Protein AF-A0A4Y2C696-F1 (afdb_monomer_lite)

Radius of gyration: 30.69 Å; chains: 1; bounding box: 79×63×91 Å

Secondary structure (DSSP, 8-state):
-HHHHHHHHHHHHHHTHHHHTGGG-HHHHHHHHTT--GGG-PPPB---TTSTTSHHHHHHHHHHHHHHHHHH-S-SEEEEEE--TT-HHHHTTPPTT--GGG-HHHHHHHHHHHHHHHHHHHHTS-BTB-EEEEEEEEEE-TT--EEEEEEEEESSPPPGGGHHHH-B-SPPPTTT-HHHHHHIIIIIBPP--BTTBTTSTTEETTEETT-PSPPPBSS-EE-TTSSEE--B--GGGT---EEEEETTEEEEE-GGGBPPB-HHHHHHHTS-EEEEE--STHHHHHHHHHHS-PSPB------------BHHHHHHTTB---HHHHHHHHTT--SEEEESPP----EESSGGGGGTS-HHHHHH---TTS--SS----TT-EEEE-S-SBTTTB-TT-EEEEEEEETTEEEEEE-SSTTTT-EEEEE-EEE--SSSSS-EEEEE-SEEE-S---HHHHTT---SSEEEE-SS---STTHHHHHHTT-S-GGGEEEE-GGG-------GGGS--

Structure (mmCIF, N/CA/C/O backbone):
data_AF-A0A4Y2C696-F1
#
_entry.id   AF-A0A4Y2C696-F1
#
loop_
_atom_site.group_PDB
_atom_site.id
_atom_site.type_symbol
_atom_site.label_atom_id
_atom_site.label_alt_id
_atom_site.label_comp_id
_atom_site.label_asym_id
_atom_site.label_entity_id
_atom_site.label_seq_id
_atom_site.pdbx_PDB_ins_code
_atom_site.Cartn_x
_atom_site.Cartn_y
_atom_site.Cartn_z
_atom_site.occupancy
_atom_site.B_iso_or_equiv
_atom_site.auth_seq_id
_atom_site.auth_comp_id
_atom_site.auth_asym_id
_atom_site.auth_atom_id
_atom_site.pdbx_PDB_model_num
ATOM 1 N N . MET A 1 1 ? -13.874 20.344 -3.754 1.00 79.19 1 MET A N 1
ATOM 2 C CA . MET A 1 1 ? -14.739 19.370 -3.042 1.00 79.19 1 MET A CA 1
ATOM 3 C C . MET A 1 1 ? -14.028 18.731 -1.854 1.00 79.19 1 MET A C 1
ATOM 5 O O . MET A 1 1 ? -14.463 18.977 -0.740 1.00 79.19 1 MET A O 1
ATOM 9 N N . TYR A 1 2 ? -12.939 17.972 -2.052 1.00 85.38 2 TYR A N 1
ATOM 10 C CA . TYR A 1 2 ? -12.244 17.304 -0.939 1.00 85.38 2 TYR A CA 1
ATOM 11 C C . TYR A 1 2 ? -11.783 18.264 0.161 1.00 85.38 2 TYR A C 1
ATOM 13 O O . TYR A 1 2 ? -12.050 17.985 1.318 1.00 85.38 2 TYR A O 1
ATOM 21 N N . ALA A 1 3 ? -11.201 19.417 -0.192 1.00 82.06 3 ALA A N 1
ATOM 22 C CA . ALA A 1 3 ? -10.805 20.426 0.793 1.00 82.06 3 ALA A CA 1
ATOM 23 C C . ALA A 1 3 ? -11.954 20.785 1.753 1.00 82.06 3 ALA A C 1
ATOM 25 O O . ALA A 1 3 ? -11.756 20.807 2.953 1.00 82.06 3 ALA A O 1
ATOM 26 N N . LYS A 1 4 ? -13.190 20.934 1.253 1.00 83.88 4 LYS A N 1
ATOM 27 C CA . LYS A 1 4 ? -14.369 21.177 2.101 1.00 83.88 4 LYS A CA 1
ATOM 28 C C . LYS A 1 4 ? -14.693 19.981 3.005 1.00 83.88 4 LYS A C 1
ATOM 30 O O . LYS A 1 4 ? -14.990 20.174 4.174 1.00 83.88 4 LYS A O 1
ATOM 35 N N . ILE A 1 5 ? -14.621 18.754 2.483 1.00 85.25 5 ILE A N 1
ATOM 36 C CA . ILE A 1 5 ? -14.832 17.528 3.277 1.00 85.25 5 ILE A CA 1
ATOM 37 C C . ILE A 1 5 ? -13.789 17.429 4.394 1.00 85.25 5 ILE A C 1
ATOM 39 O O . ILE A 1 5 ? -14.124 17.102 5.531 1.00 85.25 5 ILE A O 1
ATOM 43 N N . GLU A 1 6 ? -12.526 17.692 4.071 1.00 84.75 6 GLU A N 1
ATOM 44 C CA . GLU A 1 6 ? -11.420 17.630 5.017 1.00 84.75 6 GLU A CA 1
ATOM 45 C C . GLU A 1 6 ? -11.504 18.757 6.048 1.00 84.75 6 GLU A C 1
ATOM 47 O O . GLU A 1 6 ? -11.437 18.462 7.235 1.00 84.75 6 GLU A O 1
ATOM 52 N N . SER A 1 7 ? -11.784 19.998 5.639 1.00 81.81 7 SER A N 1
ATOM 53 C CA . SER A 1 7 ? -12.021 21.123 6.552 1.00 81.81 7 SER A CA 1
ATOM 54 C C . SER A 1 7 ? -13.192 20.868 7.500 1.00 81.81 7 SER A C 1
ATOM 56 O O . SER A 1 7 ? -13.072 21.154 8.683 1.00 81.81 7 SER A O 1
ATOM 58 N N . GLU A 1 8 ? -14.303 20.278 7.046 1.00 83.62 8 GLU A N 1
ATOM 59 C CA . GLU A 1 8 ? -15.410 19.922 7.950 1.00 83.62 8 GLU A CA 1
ATOM 60 C C . GLU A 1 8 ? -15.017 18.808 8.934 1.00 83.62 8 GLU A C 1
ATOM 62 O O . GLU A 1 8 ? -15.368 18.866 10.113 1.00 83.62 8 GLU A O 1
ATOM 67 N N . ARG A 1 9 ? -14.225 17.815 8.501 1.00 83.25 9 ARG A N 1
ATOM 68 C CA . ARG A 1 9 ? -13.674 16.785 9.404 1.00 83.25 9 ARG A CA 1
ATOM 69 C C . ARG A 1 9 ? -12.720 17.389 10.432 1.00 83.25 9 ARG A C 1
ATOM 71 O O . ARG A 1 9 ? -12.814 17.062 11.612 1.00 83.25 9 ARG A O 1
ATOM 78 N N . LEU A 1 10 ? -11.824 18.267 9.997 1.00 83.38 10 LEU A N 1
ATOM 79 C CA . LEU A 1 10 ? -10.871 18.976 10.846 1.00 83.38 10 LEU A CA 1
ATOM 80 C C . LEU A 1 10 ? -11.588 19.902 11.829 1.00 83.38 10 LEU A C 1
ATOM 82 O O . LEU A 1 10 ? -11.289 19.877 13.020 1.00 83.38 10 LEU A O 1
ATOM 86 N N . ARG A 1 11 ? -12.606 20.637 11.372 1.00 81.62 11 ARG A N 1
ATOM 87 C CA . ARG A 1 11 ? -13.482 21.457 12.214 1.00 81.62 11 ARG A CA 1
ATOM 88 C C . ARG A 1 11 ? -14.205 20.606 13.247 1.00 81.62 11 ARG A C 1
ATOM 90 O O . ARG A 1 11 ? -14.230 20.974 14.418 1.00 81.62 11 ARG A O 1
ATOM 97 N N . PHE A 1 12 ? -14.747 19.454 12.852 1.00 81.06 12 PHE A N 1
ATOM 98 C CA . PHE A 1 12 ? -15.341 18.515 13.797 1.00 81.06 12 PHE A CA 1
ATOM 99 C C . PHE A 1 12 ? -14.316 18.068 14.844 1.00 81.06 12 PHE A C 1
ATOM 101 O O . PHE A 1 12 ? -14.613 18.132 16.034 1.00 81.06 12 PHE A O 1
ATOM 108 N N . ILE A 1 13 ? -13.107 17.680 14.430 1.00 77.88 13 ILE A N 1
ATOM 109 C CA . ILE A 1 13 ? -12.033 17.276 15.347 1.00 77.88 13 ILE A CA 1
ATOM 110 C C . ILE A 1 13 ? -11.682 18.417 16.309 1.00 77.88 13 ILE A C 1
ATOM 112 O O . ILE A 1 13 ? -11.651 18.188 17.518 1.00 77.88 13 ILE A O 1
ATOM 116 N N . ARG A 1 14 ? -11.491 19.640 15.803 1.00 76.19 14 ARG A N 1
ATOM 117 C CA . ARG A 1 14 ? -11.180 20.846 16.588 1.00 76.19 14 ARG A CA 1
ATOM 118 C C . ARG A 1 14 ? -12.272 21.150 17.619 1.00 76.19 14 ARG A C 1
ATOM 120 O O . ARG A 1 14 ? -11.973 21.374 18.785 1.00 76.19 14 ARG A O 1
ATOM 127 N N . LEU A 1 15 ? -13.545 21.080 17.227 1.00 77.44 15 LEU A N 1
ATOM 128 C CA . LEU A 1 15 ? -14.684 21.389 18.104 1.00 77.44 15 LEU A CA 1
ATOM 129 C C . LEU A 1 15 ? -15.062 20.253 19.068 1.00 77.44 15 LEU A C 1
ATOM 131 O O . LEU A 1 15 ? -15.785 20.486 20.035 1.00 77.44 15 LEU A O 1
ATOM 135 N N . ASN A 1 16 ? -14.602 19.023 18.823 1.00 72.75 16 ASN A N 1
ATOM 136 C CA . ASN A 1 16 ? -15.002 17.840 19.589 1.00 72.75 16 ASN A CA 1
ATOM 137 C C . ASN A 1 16 ? -13.814 17.125 20.260 1.00 72.75 16 ASN A C 1
ATOM 139 O O . ASN A 1 16 ? -13.936 15.946 20.585 1.00 72.75 16 ASN A O 1
ATOM 143 N N . GLN A 1 17 ? -12.697 17.818 20.525 1.00 66.19 17 GLN A N 1
ATOM 144 C CA . GLN A 1 17 ? -11.502 17.257 21.188 1.00 66.19 17 GLN A CA 1
ATOM 145 C C . GLN A 1 17 ? -11.833 16.468 22.469 1.00 66.19 17 GLN A C 1
ATOM 147 O O . GLN A 1 17 ? -11.405 15.325 22.600 1.00 66.19 17 GLN A O 1
ATOM 152 N N . LYS A 1 18 ? -12.689 17.018 23.345 1.00 62.47 18 LYS A N 1
ATOM 153 C CA . LYS A 1 18 ? -13.155 16.341 24.572 1.00 62.47 18 LYS A CA 1
ATOM 154 C C . LYS A 1 18 ? -13.905 15.034 24.286 1.00 62.47 18 LYS A C 1
ATOM 156 O O . LYS A 1 18 ? -13.666 14.022 24.930 1.00 62.47 18 LYS A O 1
ATOM 161 N N . LYS A 1 19 ? -14.792 15.025 23.281 1.00 62.94 19 LYS A N 1
ATOM 162 C CA . LYS A 1 19 ? -15.534 13.811 22.881 1.00 62.94 19 LYS A CA 1
ATOM 163 C C . LYS A 1 19 ? -14.616 12.767 22.247 1.00 62.94 19 LYS A C 1
ATOM 165 O O . LYS A 1 19 ? -14.839 11.572 22.397 1.00 62.94 19 LYS A O 1
ATOM 170 N N . LEU A 1 20 ? -13.590 13.224 21.534 1.00 58.00 20 LEU A N 1
ATOM 171 C CA . LEU A 1 20 ? -12.562 12.387 20.923 1.00 58.00 20 LEU A CA 1
ATOM 172 C C . LEU A 1 20 ? -11.477 11.954 21.929 1.00 58.00 20 LEU A C 1
ATOM 174 O O . LEU A 1 20 ? -10.632 11.134 21.572 1.00 58.00 20 LEU A O 1
ATOM 178 N N . ARG A 1 21 ? -11.530 12.474 23.167 1.00 54.81 21 ARG A N 1
ATOM 179 C CA . ARG A 1 21 ? -10.654 12.148 24.308 1.00 54.81 21 ARG A CA 1
ATOM 180 C C . ARG A 1 21 ? -9.181 12.262 23.972 1.00 54.81 21 ARG A C 1
ATOM 182 O O . ARG A 1 21 ? -8.355 11.416 24.299 1.00 54.81 21 ARG A O 1
ATOM 189 N N . VAL A 1 22 ? -8.874 13.313 23.235 1.00 54.66 22 VAL A N 1
ATOM 190 C CA . VAL A 1 22 ? -7.554 13.516 22.667 1.00 54.66 22 VAL A CA 1
ATOM 191 C C . VAL A 1 22 ? -6.527 13.860 23.761 1.00 54.66 22 VAL A C 1
ATOM 193 O O . VAL A 1 22 ? -5.339 13.588 23.613 1.00 54.66 22 VAL A O 1
ATOM 196 N N . GLU A 1 23 ? -6.989 14.345 24.914 1.00 48.16 23 GLU A N 1
ATOM 197 C CA . GLU A 1 23 ? -6.187 14.481 26.135 1.00 48.16 23 GLU A CA 1
ATOM 198 C C . GLU A 1 23 ? -5.589 13.164 26.684 1.00 48.16 23 GLU A C 1
ATOM 200 O O . GLU A 1 23 ? -4.572 13.219 27.375 1.00 48.16 23 GLU A O 1
ATOM 205 N N . ASP A 1 24 ? -6.147 11.990 26.351 1.00 51.06 24 ASP A N 1
ATOM 206 C CA . ASP A 1 24 ? -5.650 10.679 26.812 1.00 51.06 24 ASP A CA 1
ATOM 207 C C . ASP A 1 24 ? -4.464 10.152 25.964 1.00 51.06 24 ASP A C 1
ATOM 209 O O . ASP A 1 24 ? -3.936 9.062 26.213 1.00 51.06 24 ASP A O 1
ATOM 213 N N . TYR A 1 25 ? -4.007 10.897 24.946 1.00 54.88 25 TYR A N 1
ATOM 214 C CA . TYR A 1 25 ? -2.813 10.549 24.164 1.00 54.88 25 TYR A CA 1
ATOM 215 C C . TYR A 1 25 ? -1.526 10.852 24.964 1.00 54.88 25 TYR A C 1
ATOM 217 O O . TYR A 1 25 ? -0.814 11.820 24.704 1.00 54.88 25 TYR A O 1
ATOM 225 N N . ILE A 1 26 ? -1.216 9.978 25.931 1.00 45.31 26 ILE A N 1
ATOM 226 C CA . ILE A 1 26 ? -0.113 10.088 26.913 1.00 45.31 26 ILE A CA 1
ATOM 227 C C . ILE A 1 26 ? 1.252 10.428 26.285 1.00 45.31 26 ILE A C 1
ATOM 229 O O . ILE A 1 26 ? 1.982 11.245 26.833 1.00 45.31 26 ILE A O 1
ATOM 233 N N . HIS A 1 27 ? 1.571 9.895 25.099 1.00 47.47 27 HIS A N 1
ATOM 234 C CA . HIS A 1 27 ? 2.874 10.113 24.447 1.00 47.47 27 HIS A CA 1
ATOM 235 C C . HIS A 1 27 ? 3.191 11.586 24.138 1.00 47.47 27 HIS A C 1
ATOM 237 O O . HIS A 1 27 ? 4.355 11.924 23.945 1.00 47.47 27 HIS A O 1
ATOM 243 N N . LEU A 1 28 ? 2.180 12.463 24.094 1.00 44.19 28 LEU A N 1
ATOM 244 C CA . LEU A 1 28 ? 2.386 13.897 23.915 1.00 44.19 28 LEU A CA 1
ATOM 245 C C . LEU A 1 28 ? 2.661 14.616 25.244 1.00 44.19 28 LEU A C 1
ATOM 247 O O . LEU A 1 28 ? 3.427 15.569 25.249 1.00 44.19 28 LEU A O 1
ATOM 251 N N . ARG A 1 29 ? 2.091 14.161 26.371 1.00 44.03 29 ARG A N 1
ATOM 252 C CA . ARG A 1 29 ? 2.409 14.734 27.692 1.00 44.03 29 ARG A CA 1
ATOM 253 C C . ARG A 1 29 ? 3.884 14.539 28.007 1.00 44.03 29 ARG A C 1
ATOM 255 O O . ARG A 1 29 ? 4.543 15.503 28.364 1.00 44.03 29 ARG A O 1
ATOM 262 N N . ASP A 1 30 ? 4.408 13.342 27.771 1.00 40.66 30 ASP A N 1
ATOM 263 C CA . ASP A 1 30 ? 5.808 13.035 28.070 1.00 40.66 30 ASP A CA 1
ATOM 264 C C . ASP A 1 30 ? 6.777 13.758 27.121 1.00 40.66 30 ASP A C 1
ATOM 266 O O . ASP A 1 30 ? 7.793 14.271 27.576 1.00 40.66 30 ASP A O 1
ATOM 270 N N . ALA A 1 31 ? 6.435 13.892 25.830 1.00 39.31 31 ALA A N 1
ATOM 271 C CA . ALA A 1 31 ? 7.253 14.621 24.854 1.00 39.31 31 ALA A CA 1
ATOM 272 C C . ALA A 1 31 ? 7.202 16.155 25.026 1.00 39.31 31 ALA A C 1
ATOM 274 O O . ALA A 1 31 ? 8.214 16.826 24.841 1.00 39.31 31 ALA A O 1
ATOM 275 N N . ILE A 1 32 ? 6.048 16.720 25.408 1.00 43.69 32 ILE A N 1
ATOM 276 C CA . ILE A 1 32 ? 5.899 18.155 25.716 1.00 43.69 32 ILE A CA 1
ATOM 277 C C . ILE A 1 32 ? 6.555 18.496 27.062 1.00 43.69 32 ILE A C 1
ATOM 279 O O . ILE A 1 32 ? 7.123 19.577 27.204 1.00 43.69 32 ILE A O 1
ATOM 283 N N . ASN A 1 33 ? 6.534 17.579 28.036 1.00 46.84 33 ASN A N 1
ATOM 284 C CA . ASN A 1 33 ? 7.191 17.768 29.333 1.00 46.84 33 ASN A CA 1
ATOM 285 C C . ASN A 1 33 ? 8.723 17.871 29.214 1.00 46.84 33 ASN A C 1
ATOM 287 O O . ASN A 1 33 ? 9.345 18.529 30.045 1.00 46.84 33 ASN A O 1
ATOM 291 N N . SER A 1 34 ? 9.329 17.274 28.181 1.00 45.12 34 SER A N 1
ATOM 292 C CA . SER A 1 34 ? 10.769 17.387 27.902 1.00 45.12 34 SER A CA 1
ATOM 293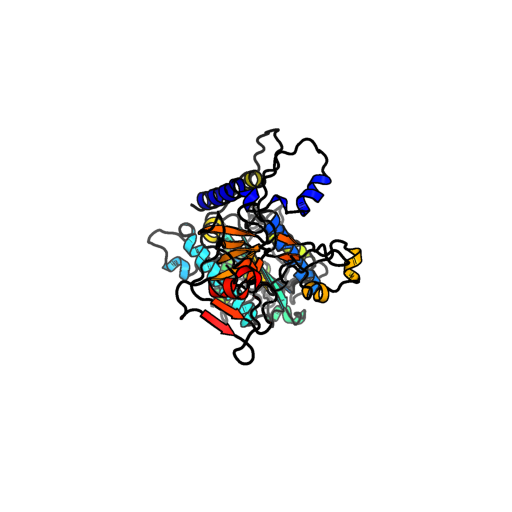 C C . SER A 1 34 ? 11.205 18.710 27.250 1.00 45.12 34 SER A C 1
ATOM 295 O O . SER A 1 34 ? 12.388 19.029 27.324 1.00 45.12 34 SER A O 1
ATOM 297 N N . ASP A 1 35 ? 10.287 19.500 26.677 1.00 43.38 35 ASP A N 1
ATOM 298 C CA . ASP A 1 35 ? 10.603 20.708 25.880 1.00 43.38 35 ASP A CA 1
ATOM 299 C C . ASP A 1 35 ? 10.262 22.048 26.576 1.00 43.38 35 ASP A C 1
ATOM 301 O O . ASP A 1 35 ? 10.097 23.083 25.935 1.00 43.38 35 ASP A O 1
ATOM 305 N N . GLY A 1 36 ? 10.202 22.056 27.912 1.00 46.75 36 GLY A N 1
ATOM 306 C CA . GLY A 1 36 ? 10.415 23.255 28.733 1.00 46.75 36 GLY A CA 1
ATOM 307 C C . GLY A 1 36 ? 9.574 24.502 28.407 1.00 46.75 36 GLY A C 1
ATOM 308 O O . GLY A 1 36 ? 10.070 25.454 27.813 1.00 46.75 36 GLY A O 1
ATOM 309 N N . ASN A 1 37 ? 8.339 24.569 28.915 1.00 40.16 37 ASN A N 1
ATOM 310 C CA . ASN A 1 37 ? 7.788 25.769 29.574 1.00 40.16 37 ASN A CA 1
ATOM 311 C C . ASN A 1 37 ? 6.369 25.503 30.095 1.00 40.16 37 ASN A C 1
ATOM 313 O O . ASN A 1 37 ? 5.418 25.363 29.329 1.00 40.16 37 ASN A O 1
ATOM 317 N N . ILE A 1 38 ? 6.216 25.508 31.419 1.00 44.22 38 ILE A N 1
ATOM 318 C CA . ILE A 1 38 ? 4.967 25.192 32.136 1.00 44.22 38 ILE A CA 1
ATOM 319 C C . ILE A 1 38 ? 3.904 26.305 31.959 1.00 44.22 38 ILE A C 1
ATOM 321 O O . ILE A 1 38 ? 2.712 26.071 32.141 1.00 44.22 38 ILE A O 1
ATOM 325 N N . ASN A 1 39 ? 4.304 27.500 31.504 1.00 40.28 39 ASN A N 1
ATOM 326 C CA . ASN A 1 39 ? 3.454 28.698 31.468 1.00 40.28 39 ASN A CA 1
ATOM 327 C C . ASN A 1 39 ? 2.753 28.987 30.119 1.00 40.28 39 ASN A C 1
ATOM 329 O O . ASN A 1 39 ? 2.155 30.049 29.973 1.00 40.28 39 ASN A O 1
ATOM 333 N N . LYS A 1 40 ? 2.794 28.079 29.128 1.00 44.06 40 LYS A N 1
ATOM 334 C CA . LYS A 1 40 ? 2.176 28.277 27.789 1.00 44.06 40 LYS A CA 1
ATOM 335 C C . LYS A 1 40 ? 0.988 27.352 27.466 1.00 44.06 40 LYS A C 1
ATOM 337 O O . LYS A 1 40 ? 0.645 27.153 26.303 1.00 44.06 40 LYS A O 1
ATOM 342 N N . LEU A 1 41 ? 0.333 26.764 28.466 1.00 42.91 41 LEU A N 1
ATOM 343 C CA . LEU A 1 41 ? -0.728 25.770 28.242 1.00 42.91 41 LEU A CA 1
ATOM 344 C C . LEU A 1 41 ? -2.094 26.400 27.900 1.00 42.91 41 LEU A C 1
ATOM 346 O O . LEU A 1 41 ? -3.027 26.396 28.701 1.00 42.91 41 LEU A O 1
ATOM 350 N N . GLY A 1 42 ? -2.247 26.869 26.659 1.00 47.50 42 GLY A N 1
ATOM 351 C CA . GLY A 1 42 ? -3.542 26.777 25.974 1.00 47.50 42 GLY A CA 1
ATOM 352 C C . GLY A 1 42 ? -3.857 25.305 25.669 1.00 47.50 42 GLY A C 1
ATOM 353 O O . GLY A 1 42 ? -2.939 24.508 25.482 1.00 47.50 42 GLY A O 1
ATOM 354 N N . LYS A 1 43 ? -5.136 24.898 25.649 1.00 52.75 43 LYS A N 1
ATOM 355 C CA . LYS A 1 43 ? -5.502 23.497 25.350 1.00 52.75 43 LYS A CA 1
ATOM 356 C C . LYS A 1 43 ? -5.032 23.122 23.933 1.00 52.75 43 LYS A C 1
ATOM 358 O O . LYS A 1 43 ? -5.534 23.726 22.986 1.00 52.75 43 LYS A O 1
ATOM 363 N N . PRO A 1 44 ? -4.125 22.143 23.762 1.00 61.62 44 PRO A N 1
ATOM 364 C CA . PRO A 1 44 ? -3.646 21.759 22.439 1.00 61.62 44 PRO A CA 1
ATOM 365 C C . PRO A 1 44 ? -4.770 21.093 21.630 1.00 61.62 44 PRO A C 1
ATOM 367 O O . PRO A 1 44 ? -5.547 20.304 22.171 1.00 61.62 44 PRO A O 1
ATOM 370 N N . THR A 1 45 ? -4.855 21.403 20.333 1.00 66.00 45 THR A N 1
ATOM 371 C CA . THR A 1 45 ? -5.751 20.705 19.393 1.00 66.00 45 THR A CA 1
ATOM 372 C C . THR A 1 45 ? -4.940 19.650 18.658 1.00 66.00 45 THR A C 1
ATOM 374 O O . THR A 1 45 ? -3.940 19.962 18.024 1.00 66.00 45 THR A O 1
ATOM 377 N N . ILE A 1 46 ? -5.357 18.393 18.750 1.00 68.56 46 ILE A N 1
ATOM 378 C CA . ILE A 1 46 ? -4.523 17.235 18.425 1.00 68.56 46 ILE A CA 1
ATOM 379 C C . ILE A 1 46 ? -5.320 16.301 17.468 1.00 68.56 46 ILE A C 1
ATOM 381 O O . ILE A 1 46 ? -6.498 15.995 17.681 1.00 68.56 46 ILE A O 1
ATOM 385 N N . LEU A 1 47 ? -4.705 15.843 16.366 1.00 68.25 47 LEU A N 1
ATOM 386 C CA . LEU A 1 47 ? -5.340 15.028 15.305 1.00 68.25 47 LEU A CA 1
ATOM 387 C C . LEU A 1 47 ? -5.289 13.514 15.570 1.00 68.25 47 LEU A C 1
ATOM 389 O O . LEU A 1 47 ? -4.209 12.948 15.456 1.00 68.25 47 LEU A O 1
ATOM 393 N N . PRO A 1 48 ? -6.391 12.807 15.881 1.00 68.12 48 PRO A N 1
ATOM 394 C CA . PRO A 1 48 ? -6.365 11.392 16.294 1.00 68.12 48 PRO A CA 1
ATOM 395 C C . PRO A 1 48 ? -5.660 10.467 15.284 1.00 68.12 48 PRO A C 1
ATOM 397 O O . PRO A 1 48 ? -5.617 10.764 14.093 1.00 68.12 48 PRO A O 1
ATOM 400 N N . SER A 1 49 ? -5.174 9.293 15.713 1.00 68.25 49 SER A N 1
ATOM 401 C CA . SER A 1 49 ? -4.529 8.330 14.794 1.00 68.25 49 SER A CA 1
ATOM 402 C C . SER A 1 49 ? -5.471 7.766 13.722 1.00 68.25 49 SER A C 1
ATOM 404 O O . SER A 1 49 ? -5.032 7.269 12.686 1.00 68.25 49 SER A O 1
ATOM 406 N N . SER A 1 50 ? -6.785 7.908 13.921 1.00 69.31 50 SER A N 1
ATOM 407 C CA . SER A 1 50 ? -7.813 7.637 12.915 1.00 69.31 50 SER A CA 1
ATOM 408 C C . SER A 1 50 ? -7.821 8.634 11.755 1.00 69.31 50 SER A C 1
ATOM 410 O O . SER A 1 50 ? -8.364 8.326 10.692 1.00 69.31 50 SER A O 1
ATOM 412 N N . PHE A 1 51 ? -7.220 9.811 11.929 1.00 77.44 51 PHE A N 1
ATOM 413 C CA . PHE A 1 51 ? -7.133 10.822 10.893 1.00 77.44 51 PHE A CA 1
ATOM 414 C C . PHE A 1 51 ? -5.965 10.522 9.955 1.00 77.44 51 PHE A C 1
ATOM 416 O O . PHE A 1 51 ? -4.793 10.737 10.267 1.00 77.44 51 PHE A O 1
ATOM 423 N N . THR A 1 52 ? -6.291 9.996 8.777 1.00 79.38 52 THR A N 1
ATOM 424 C CA . THR A 1 52 ? -5.293 9.619 7.779 1.00 79.38 52 THR A CA 1
ATOM 425 C C . THR A 1 52 ? -4.405 10.798 7.386 1.00 79.38 52 THR A C 1
ATOM 427 O O . THR A 1 52 ? -4.900 11.864 7.022 1.00 79.38 52 THR A O 1
ATOM 430 N N . GLY A 1 53 ? -3.094 10.573 7.383 1.00 75.19 53 GLY A N 1
ATOM 431 C CA . GLY A 1 53 ? -2.089 11.589 7.072 1.00 75.19 53 GLY A CA 1
ATOM 432 C C . GLY A 1 53 ? -1.764 12.529 8.235 1.00 75.19 53 GLY A C 1
ATOM 433 O O . GLY A 1 53 ? -0.923 13.407 8.055 1.00 75.19 53 GLY A O 1
ATOM 434 N N . GLY A 1 54 ? -2.419 12.378 9.394 1.00 75.69 54 GLY A N 1
ATOM 435 C CA . GLY A 1 54 ? -2.044 13.060 10.633 1.00 75.69 54 GLY A CA 1
ATOM 436 C C . GLY A 1 54 ? -0.790 12.445 11.277 1.00 75.69 54 GLY A C 1
ATOM 437 O O . GLY A 1 54 ? -0.448 11.299 10.969 1.00 75.69 54 GLY A O 1
ATOM 438 N N . PRO A 1 55 ? -0.115 13.154 12.201 1.00 68.62 55 PRO A N 1
ATOM 439 C CA . PRO A 1 55 ? 1.163 12.714 12.772 1.00 68.62 55 PRO A CA 1
ATOM 440 C C . PRO A 1 55 ? 1.102 11.310 13.383 1.00 68.62 55 PRO A C 1
ATOM 442 O O . PRO A 1 55 ? 1.923 10.445 13.081 1.00 68.62 55 PRO A O 1
ATOM 445 N N . ARG A 1 56 ? 0.066 11.046 14.186 1.00 72.56 56 ARG A N 1
ATOM 446 C CA . ARG A 1 56 ? -0.126 9.754 14.855 1.00 72.56 56 ARG A CA 1
ATOM 447 C C . ARG A 1 56 ? -0.493 8.626 13.899 1.00 72.56 56 ARG A C 1
ATOM 449 O O . ARG A 1 56 ? -0.019 7.511 14.084 1.00 72.56 56 ARG A O 1
ATOM 456 N N . TYR A 1 57 ? -1.258 8.913 12.848 1.00 75.25 57 TYR A N 1
ATOM 457 C CA . TYR A 1 57 ? -1.504 7.940 11.785 1.00 75.25 57 TYR A CA 1
ATOM 458 C C . TYR A 1 57 ? -0.184 7.503 11.134 1.00 75.25 57 TYR A C 1
ATOM 460 O O . TYR A 1 57 ? 0.089 6.308 11.044 1.00 75.25 57 TYR A O 1
ATOM 468 N N . MET A 1 58 ? 0.665 8.457 10.738 1.00 73.25 58 MET A N 1
ATOM 469 C CA . MET A 1 58 ? 1.954 8.163 10.093 1.00 73.25 58 MET A CA 1
ATOM 470 C C . MET A 1 58 ? 2.905 7.420 11.039 1.00 73.25 58 MET A C 1
ATOM 472 O O . MET A 1 58 ? 3.570 6.462 10.633 1.00 73.25 58 MET A O 1
ATOM 476 N N . HIS A 1 59 ? 2.905 7.802 12.321 1.00 71.31 59 HIS A N 1
ATOM 477 C CA . HIS A 1 59 ? 3.668 7.114 13.355 1.00 71.31 59 HIS A CA 1
ATOM 478 C C . HIS A 1 59 ? 3.239 5.648 13.496 1.00 71.31 59 HIS A C 1
ATOM 480 O O . HIS A 1 59 ? 4.085 4.763 13.396 1.00 71.31 59 HIS A O 1
ATOM 486 N N . GLU A 1 60 ? 1.938 5.366 13.638 1.00 74.19 60 GLU A N 1
ATOM 487 C CA . GLU A 1 60 ? 1.430 3.989 13.720 1.00 74.19 60 GLU A CA 1
ATOM 488 C C . GLU A 1 60 ? 1.809 3.162 12.486 1.00 74.19 60 GLU A C 1
ATOM 490 O O . GLU A 1 60 ? 2.275 2.034 12.623 1.00 74.19 60 GLU A O 1
ATOM 495 N N . ARG A 1 61 ? 1.656 3.716 11.273 1.00 78.62 61 ARG A N 1
ATOM 496 C CA . ARG A 1 61 ? 2.026 3.005 10.035 1.00 78.62 61 ARG A CA 1
ATOM 497 C C . ARG A 1 61 ? 3.525 2.717 9.959 1.00 78.62 61 ARG A C 1
ATOM 499 O O . ARG A 1 61 ? 3.925 1.678 9.437 1.00 78.62 61 ARG A O 1
ATOM 506 N N . THR A 1 62 ? 4.350 3.619 10.486 1.00 76.38 62 THR A N 1
ATOM 507 C CA . THR A 1 62 ? 5.800 3.422 10.567 1.00 76.38 62 THR A CA 1
ATOM 508 C C . THR A 1 62 ? 6.145 2.316 11.554 1.00 76.38 62 THR A C 1
ATOM 510 O O . THR A 1 62 ? 6.933 1.438 11.212 1.00 76.38 62 THR A O 1
ATOM 513 N N . GLN A 1 63 ? 5.520 2.306 12.734 1.00 74.12 63 GLN A N 1
ATOM 514 C CA . GLN A 1 63 ? 5.694 1.229 13.711 1.00 74.12 63 GLN A CA 1
ATOM 515 C C . GLN A 1 63 ? 5.273 -0.121 13.120 1.00 74.12 63 GLN A C 1
ATOM 517 O O . GLN A 1 63 ? 6.047 -1.071 13.182 1.00 74.12 63 GLN A O 1
ATOM 522 N N . ASP A 1 64 ? 4.123 -0.183 12.439 1.00 80.44 64 ASP A N 1
ATOM 523 C CA . ASP A 1 64 ? 3.648 -1.396 11.763 1.00 80.44 64 ASP A CA 1
ATOM 524 C C . ASP A 1 64 ? 4.684 -1.941 10.763 1.00 80.44 64 ASP A C 1
ATOM 526 O O . ASP A 1 64 ? 4.940 -3.146 10.689 1.00 80.44 64 ASP A O 1
ATOM 530 N N . ALA A 1 65 ? 5.305 -1.054 9.983 1.00 78.75 65 ALA A N 1
ATOM 531 C CA . ALA A 1 65 ? 6.348 -1.443 9.046 1.00 78.75 65 ALA A CA 1
ATOM 532 C C . ALA A 1 65 ? 7.618 -1.935 9.749 1.00 78.75 65 ALA A C 1
ATOM 534 O O . ALA A 1 65 ? 8.186 -2.951 9.345 1.00 78.75 65 ALA A O 1
ATOM 535 N N . MET A 1 66 ? 8.033 -1.262 10.823 1.00 78.38 66 MET A N 1
ATOM 536 C CA . MET A 1 66 ? 9.186 -1.667 11.626 1.00 78.38 66 MET A CA 1
ATOM 537 C C . MET A 1 66 ? 8.959 -3.015 12.316 1.00 78.38 66 MET A C 1
ATOM 539 O O . MET A 1 66 ? 9.891 -3.811 12.396 1.00 78.38 66 MET A O 1
ATOM 543 N N . THR A 1 67 ? 7.732 -3.330 12.738 1.00 80.38 67 THR A N 1
ATOM 544 C CA . THR A 1 67 ? 7.374 -4.653 13.270 1.00 80.38 67 THR A CA 1
ATOM 545 C C . THR A 1 67 ? 7.598 -5.752 12.233 1.00 80.38 67 THR A C 1
ATOM 547 O O . THR A 1 67 ? 8.231 -6.762 12.536 1.00 80.38 67 THR A O 1
ATOM 550 N N . ASN A 1 68 ? 7.144 -5.553 10.993 1.00 82.00 68 ASN A N 1
ATOM 551 C CA . ASN A 1 68 ? 7.369 -6.524 9.919 1.00 82.00 68 ASN A CA 1
ATOM 552 C C . ASN A 1 68 ? 8.861 -6.695 9.609 1.00 82.00 68 ASN A C 1
ATOM 554 O O . ASN A 1 68 ? 9.333 -7.819 9.456 1.00 82.00 68 ASN A O 1
ATOM 558 N N . VAL A 1 69 ? 9.622 -5.598 9.584 1.00 82.00 69 VAL A N 1
ATOM 559 C CA . VAL A 1 69 ? 11.081 -5.642 9.406 1.00 82.00 69 VAL A CA 1
ATOM 560 C C . VAL A 1 69 ? 11.767 -6.385 10.554 1.00 82.00 69 VAL A C 1
ATOM 562 O O . VAL A 1 69 ? 12.667 -7.184 10.313 1.00 82.00 69 VAL A O 1
ATOM 565 N N . ARG A 1 70 ? 11.342 -6.163 11.801 1.00 79.25 70 ARG A N 1
ATOM 566 C CA . ARG A 1 70 ? 11.885 -6.856 12.976 1.00 79.25 70 ARG A CA 1
ATOM 567 C C . ARG A 1 70 ? 11.619 -8.362 12.918 1.00 79.25 70 ARG A C 1
ATOM 569 O O . ARG A 1 70 ? 12.512 -9.139 13.230 1.00 79.25 70 ARG A O 1
ATOM 576 N N . ASN A 1 71 ? 10.423 -8.766 12.493 1.00 83.44 71 ASN A N 1
ATOM 577 C CA . ASN A 1 71 ? 10.002 -10.170 12.487 1.00 83.44 71 ASN A CA 1
ATOM 578 C C . ASN A 1 71 ? 10.494 -10.955 11.263 1.00 83.44 71 ASN A C 1
ATOM 580 O O . ASN A 1 71 ? 10.732 -12.159 11.351 1.00 83.44 71 ASN A O 1
ATOM 584 N N . PHE A 1 72 ? 10.614 -10.299 10.108 1.00 84.81 72 PHE A N 1
ATOM 585 C CA . PHE A 1 72 ? 10.912 -10.953 8.829 1.00 84.81 72 PHE A CA 1
ATOM 586 C C . PHE A 1 72 ? 12.255 -10.528 8.224 1.00 84.81 72 PHE A C 1
ATOM 588 O O . PHE A 1 72 ? 12.648 -11.028 7.167 1.00 84.81 72 PHE A O 1
ATOM 595 N N . GLY A 1 73 ? 12.974 -9.627 8.892 1.00 83.75 73 GLY A N 1
ATOM 596 C CA . GLY A 1 73 ? 14.228 -9.065 8.417 1.00 83.75 73 GLY A CA 1
ATOM 597 C C . GLY A 1 73 ? 14.024 -8.117 7.235 1.00 83.75 73 GLY A C 1
ATOM 598 O O . GLY A 1 73 ? 13.003 -7.440 7.097 1.00 83.75 73 GLY A O 1
ATOM 599 N N . ARG A 1 74 ? 15.021 -8.063 6.349 1.00 83.06 74 ARG A N 1
ATOM 600 C CA . ARG A 1 74 ? 14.965 -7.227 5.142 1.00 83.06 74 ARG A CA 1
ATOM 601 C C . ARG A 1 74 ? 13.982 -7.789 4.096 1.00 83.06 74 ARG A C 1
ATOM 603 O O . ARG A 1 74 ? 13.881 -9.016 3.975 1.00 83.06 74 ARG A O 1
ATOM 610 N N . PRO A 1 75 ? 13.308 -6.913 3.329 1.00 88.50 75 PRO A N 1
ATOM 611 C CA . PRO A 1 75 ? 12.489 -7.327 2.193 1.00 88.50 75 PRO A CA 1
ATOM 612 C C . PRO A 1 75 ? 13.346 -7.965 1.096 1.00 88.50 75 PRO A C 1
ATOM 614 O O . PRO A 1 75 ? 14.548 -7.712 1.010 1.00 88.50 75 PRO A O 1
ATOM 617 N N . ASP A 1 76 ? 12.704 -8.772 0.256 1.00 89.88 76 ASP A N 1
ATOM 618 C CA . ASP A 1 76 ? 13.305 -9.474 -0.881 1.00 89.88 76 ASP A CA 1
ATOM 619 C C . ASP A 1 76 ? 13.171 -8.692 -2.180 1.00 89.88 76 ASP A C 1
ATOM 621 O O . ASP A 1 76 ? 14.115 -8.632 -2.965 1.00 89.88 76 ASP A O 1
ATOM 625 N N . LEU A 1 77 ? 12.014 -8.064 -2.395 1.00 91.75 77 LEU A N 1
ATOM 626 C CA . LEU A 1 77 ? 11.739 -7.264 -3.583 1.00 91.75 77 LEU A CA 1
ATOM 627 C C . LEU A 1 77 ? 11.205 -5.886 -3.196 1.00 91.75 77 LEU A C 1
ATOM 629 O O . LEU A 1 77 ? 10.412 -5.747 -2.260 1.00 91.75 77 LEU A O 1
ATOM 633 N N . PHE A 1 78 ? 11.605 -4.883 -3.970 1.00 91.44 78 PHE A N 1
ATOM 634 C CA . PHE A 1 78 ? 11.011 -3.555 -3.995 1.00 91.44 78 PHE A CA 1
ATOM 635 C C . PHE A 1 78 ? 10.407 -3.324 -5.368 1.00 91.44 78 PHE A C 1
ATOM 637 O O . PHE A 1 78 ? 11.099 -3.344 -6.382 1.00 91.44 78 PHE A O 1
ATOM 644 N N . ILE A 1 79 ? 9.099 -3.123 -5.391 1.00 93.62 79 ILE A N 1
ATOM 645 C CA . ILE A 1 79 ? 8.328 -2.959 -6.611 1.00 93.62 79 ILE A CA 1
ATOM 646 C C . ILE A 1 79 ? 7.750 -1.556 -6.600 1.00 93.62 79 ILE A C 1
ATOM 648 O O . ILE A 1 79 ? 7.188 -1.112 -5.598 1.00 93.62 79 ILE A O 1
ATOM 652 N N . THR A 1 80 ? 7.869 -0.849 -7.716 1.00 93.00 80 THR A N 1
ATOM 653 C CA . THR A 1 80 ? 7.117 0.384 -7.918 1.00 93.00 80 THR A CA 1
ATOM 654 C C . THR A 1 80 ? 6.161 0.233 -9.079 1.00 93.00 80 THR A C 1
ATOM 656 O O . THR A 1 80 ? 6.504 -0.381 -10.084 1.00 93.00 80 THR A O 1
ATOM 659 N N . PHE A 1 81 ? 4.956 0.778 -8.944 1.00 95.69 81 PHE A N 1
ATOM 660 C CA . PHE A 1 81 ? 3.914 0.676 -9.959 1.00 95.69 81 PHE A CA 1
ATOM 661 C C . PHE A 1 81 ? 3.307 2.049 -10.220 1.00 95.69 81 PHE A C 1
ATOM 663 O O . PHE A 1 81 ? 2.671 2.630 -9.345 1.00 95.69 81 PHE A O 1
ATOM 670 N N . THR A 1 82 ? 3.511 2.574 -11.425 1.00 93.44 82 THR A N 1
ATOM 671 C CA . THR A 1 82 ? 2.963 3.868 -11.849 1.00 93.44 82 THR A CA 1
ATOM 672 C C . THR A 1 82 ? 1.721 3.665 -12.705 1.00 93.44 82 THR A C 1
ATOM 674 O O . THR A 1 82 ? 1.726 2.835 -13.613 1.00 93.44 82 THR A O 1
ATOM 677 N N . CYS A 1 83 ? 0.674 4.453 -12.456 1.00 94.31 83 CYS A N 1
ATOM 678 C CA . CYS A 1 83 ? -0.515 4.472 -13.304 1.00 94.31 83 CYS A CA 1
ATOM 679 C C . CYS A 1 83 ? -0.164 4.786 -14.768 1.00 94.31 83 CYS A C 1
ATOM 681 O O . CYS A 1 83 ? 0.551 5.754 -15.041 1.00 94.31 83 CYS A O 1
ATOM 683 N N . ASN A 1 84 ? -0.707 3.999 -15.704 1.00 94.69 84 ASN A N 1
ATOM 684 C CA . ASN A 1 84 ? -0.673 4.326 -17.124 1.00 94.69 84 ASN A CA 1
ATOM 685 C C . ASN A 1 84 ? -2.000 5.004 -17.530 1.00 94.69 84 ASN A C 1
ATOM 687 O O . ASN A 1 84 ? -3.038 4.344 -17.553 1.00 94.69 84 ASN A O 1
ATOM 691 N N . PRO A 1 85 ? -1.993 6.298 -17.897 1.00 92.25 85 PRO A N 1
ATOM 692 C CA . PRO A 1 85 ? -3.204 7.006 -18.311 1.00 92.25 85 PRO A CA 1
ATOM 693 C C . PRO A 1 85 ? -3.763 6.552 -19.672 1.00 92.25 85 PRO A C 1
ATOM 695 O O . PRO A 1 85 ? -4.826 7.020 -20.061 1.00 92.25 85 PRO A O 1
ATOM 698 N N . GLN A 1 86 ? -3.043 5.699 -20.409 1.00 94.00 86 GLN A N 1
ATOM 699 C CA . GLN A 1 86 ? -3.440 5.150 -21.713 1.00 94.00 86 GLN A CA 1
ATOM 700 C C . GLN A 1 86 ? -4.085 3.759 -21.607 1.00 94.00 86 GLN A C 1
ATOM 702 O O . GLN A 1 86 ? -4.223 3.062 -22.610 1.00 94.00 86 GLN A O 1
ATOM 707 N N . TRP A 1 87 ? -4.430 3.307 -20.400 1.00 96.38 87 TRP A N 1
ATOM 708 C CA . TRP A 1 87 ? -5.236 2.100 -20.242 1.00 96.38 87 TRP A CA 1
ATOM 709 C C . TRP A 1 87 ? -6.600 2.268 -20.909 1.00 96.38 87 TRP A C 1
ATOM 711 O O . TRP A 1 87 ? -7.224 3.319 -20.763 1.00 96.38 87 TRP A O 1
ATOM 721 N N . LYS A 1 88 ? -7.067 1.219 -21.595 1.00 95.81 88 LYS A N 1
ATOM 722 C CA . LYS A 1 88 ? -8.358 1.217 -22.299 1.00 95.81 88 LYS A CA 1
ATOM 723 C C . LYS A 1 88 ? -9.516 1.516 -21.354 1.00 95.81 88 LYS A C 1
ATOM 725 O O . LYS A 1 88 ? -10.363 2.339 -21.657 1.00 95.81 88 LYS A O 1
ATOM 730 N N . GLU A 1 89 ? -9.449 0.982 -20.135 1.00 96.62 89 GLU A N 1
ATOM 731 C CA . GLU A 1 89 ? -10.418 1.244 -19.065 1.00 96.62 89 GLU A CA 1
ATOM 732 C C . GLU A 1 89 ? -10.502 2.726 -18.654 1.00 96.62 89 GLU A C 1
ATOM 734 O O . GLU A 1 89 ? -11.441 3.120 -17.970 1.00 96.62 89 GLU A O 1
ATOM 739 N N . ILE A 1 90 ? -9.506 3.543 -19.019 1.00 96.19 90 ILE A N 1
ATOM 740 C CA . ILE A 1 90 ? -9.548 4.999 -18.869 1.00 96.19 90 ILE A CA 1
ATOM 741 C C . ILE A 1 90 ? -9.981 5.638 -20.186 1.00 96.19 90 ILE A C 1
ATOM 743 O O . ILE A 1 90 ? -10.899 6.448 -20.173 1.00 96.19 90 ILE A O 1
ATOM 747 N N . THR A 1 91 ? -9.312 5.319 -21.300 1.00 96.31 91 THR A N 1
ATOM 748 C CA . THR A 1 91 ? -9.505 6.021 -22.578 1.00 96.31 91 THR A CA 1
ATOM 749 C C . THR A 1 91 ? -10.881 5.804 -23.188 1.00 96.31 91 THR A C 1
ATOM 751 O O . THR A 1 91 ? -11.413 6.738 -23.779 1.00 96.31 91 THR A O 1
ATOM 754 N N . ASP A 1 92 ? -11.460 4.618 -23.016 1.00 96.50 92 ASP A N 1
ATOM 755 C CA . ASP A 1 92 ? -12.765 4.258 -23.579 1.00 96.50 92 ASP A CA 1
ATOM 756 C C . ASP A 1 92 ? -13.911 4.999 -22.857 1.00 96.50 92 ASP A C 1
ATOM 758 O O . ASP A 1 92 ? -14.983 5.196 -23.419 1.00 96.50 92 ASP A O 1
ATOM 762 N N . GLU A 1 93 ? -13.653 5.486 -21.638 1.00 96.25 93 GLU A N 1
ATOM 763 C CA . GLU A 1 93 ? -14.595 6.222 -20.780 1.00 96.25 93 GLU A CA 1
ATOM 764 C C . GLU A 1 93 ? -14.412 7.756 -20.851 1.00 96.25 93 GLU A C 1
ATOM 766 O O . GLU A 1 93 ? -15.029 8.515 -20.088 1.00 96.25 93 GLU A O 1
ATOM 771 N N . LEU A 1 94 ? -13.536 8.241 -21.741 1.00 95.56 94 LEU A N 1
ATOM 772 C CA . LEU A 1 94 ? -13.345 9.671 -21.991 1.00 95.56 94 LEU A CA 1
ATOM 773 C C . LEU A 1 94 ? -14.358 10.172 -23.022 1.00 95.56 94 LEU A C 1
ATOM 775 O O . LEU A 1 94 ? -14.501 9.617 -24.108 1.00 95.56 94 LEU A O 1
ATOM 779 N N . MET A 1 95 ? -15.024 11.286 -22.714 1.00 94.75 95 MET A N 1
ATOM 780 C CA . MET A 1 95 ? -15.882 11.956 -23.694 1.00 94.75 95 MET A CA 1
ATOM 781 C C . MET A 1 95 ? -15.046 12.611 -24.801 1.00 94.75 95 MET A C 1
ATOM 783 O O . MET A 1 95 ? -13.846 12.857 -24.645 1.00 94.75 95 MET A O 1
ATOM 787 N N . ALA A 1 96 ? -15.698 12.988 -25.903 1.00 92.44 96 ALA A N 1
ATOM 788 C CA . ALA A 1 96 ? -15.055 13.746 -26.971 1.00 92.44 96 ALA A CA 1
ATOM 789 C C . ALA A 1 96 ? -14.310 14.975 -26.409 1.00 92.44 96 ALA A C 1
ATOM 791 O O . ALA A 1 96 ? -14.881 15.782 -25.677 1.00 92.44 96 ALA A O 1
ATOM 792 N N . ARG A 1 97 ? -13.029 15.115 -26.783 1.00 91.75 97 ARG A N 1
ATOM 793 C CA . ARG A 1 97 ? -12.079 16.158 -26.334 1.00 91.75 97 ARG A CA 1
ATOM 794 C C . ARG A 1 97 ? -11.586 16.057 -24.882 1.00 91.75 97 ARG A C 1
ATOM 796 O O . ARG A 1 97 ? -10.689 16.825 -24.538 1.00 91.75 97 ARG A O 1
ATOM 803 N N . GLN A 1 98 ? -12.089 15.135 -24.058 1.00 93.19 98 GLN A N 1
ATOM 804 C CA . GLN A 1 98 ? -11.517 14.896 -22.729 1.00 93.19 98 GLN A CA 1
ATOM 805 C C . GLN A 1 98 ? -10.167 14.189 -22.835 1.00 93.19 98 GLN A C 1
ATOM 807 O O . GLN A 1 98 ? -9.952 13.314 -23.675 1.00 93.19 98 GLN A O 1
ATOM 812 N N . LYS A 1 99 ? -9.255 14.549 -21.938 1.00 91.56 99 LYS A N 1
ATOM 813 C CA . LYS A 1 99 ? -7.991 13.856 -21.709 1.00 91.56 99 LYS A CA 1
ATOM 814 C C . LYS A 1 99 ? -8.044 13.140 -20.366 1.00 91.56 99 LYS A C 1
ATOM 816 O O . LYS A 1 99 ? -8.817 13.482 -19.477 1.00 91.56 99 LYS A O 1
ATOM 821 N N . SER A 1 100 ? -7.157 12.168 -20.176 1.00 89.88 100 SER A N 1
ATOM 822 C CA . SER A 1 100 ? -7.077 11.403 -18.926 1.00 89.88 100 SER A CA 1
ATOM 823 C C . SER A 1 100 ? -6.905 12.299 -17.692 1.00 89.88 100 SER A C 1
ATOM 825 O O . SER A 1 100 ? -7.483 12.028 -16.646 1.00 89.88 100 SER A O 1
ATOM 827 N N . HIS A 1 101 ? -6.137 13.390 -17.806 1.00 87.62 101 HIS A N 1
ATOM 828 C CA . HIS A 1 101 ? -5.930 14.331 -16.703 1.00 87.62 101 HIS A CA 1
ATOM 829 C C . HIS A 1 101 ? -7.158 15.185 -16.364 1.00 87.62 101 HIS A C 1
ATOM 831 O O . HIS A 1 101 ? -7.144 15.819 -15.319 1.00 87.62 101 HIS A O 1
ATOM 837 N N . ASP A 1 102 ? -8.216 15.163 -17.176 1.00 90.12 102 ASP A N 1
ATOM 838 C CA . ASP A 1 102 ? -9.494 15.801 -16.841 1.00 90.12 102 ASP A CA 1
ATOM 839 C C . ASP A 1 102 ? -10.377 14.880 -15.974 1.00 90.12 102 ASP A C 1
ATOM 841 O O . ASP A 1 102 ? -11.313 15.339 -15.319 1.00 90.12 102 ASP A O 1
ATOM 845 N N . ARG A 1 103 ? -10.079 13.570 -15.939 1.00 92.38 103 ARG A N 1
ATOM 846 C CA . ARG A 1 103 ? -10.870 12.520 -15.272 1.00 92.38 103 ARG A CA 1
ATOM 847 C C . ARG A 1 103 ? -10.073 11.788 -14.192 1.00 92.38 103 ARG A C 1
ATOM 849 O O . ARG A 1 103 ? -9.808 10.586 -14.256 1.00 92.38 103 ARG A O 1
ATOM 856 N N . HIS A 1 104 ? -9.705 12.535 -13.154 1.00 91.44 104 HIS A N 1
ATOM 857 C CA . HIS A 1 104 ? -8.993 12.021 -11.975 1.00 91.44 104 HIS A CA 1
ATOM 858 C C . HIS A 1 104 ? -9.742 10.901 -11.233 1.00 91.44 104 HIS A C 1
ATOM 860 O O . HIS A 1 104 ? -9.123 10.047 -10.598 1.00 91.44 104 HIS A O 1
ATOM 866 N N . ASP A 1 105 ? -11.072 10.878 -11.330 1.00 92.81 105 ASP A N 1
ATOM 867 C CA . ASP A 1 105 ? -11.926 9.807 -10.819 1.00 92.81 105 ASP A CA 1
ATOM 868 C C . ASP A 1 105 ? -11.693 8.473 -11.525 1.00 92.81 105 ASP A C 1
ATOM 870 O O . ASP A 1 105 ? -11.550 7.453 -10.846 1.00 92.81 105 ASP A O 1
ATOM 874 N N . LEU A 1 106 ? -11.572 8.481 -12.854 1.00 94.69 106 LEU A N 1
ATOM 875 C CA . LEU A 1 106 ? -11.243 7.285 -13.628 1.00 94.69 106 LEU A CA 1
ATOM 876 C C . LEU A 1 106 ? -9.824 6.815 -13.319 1.00 94.69 106 LEU A C 1
ATOM 878 O O . LEU A 1 106 ? -9.629 5.644 -13.001 1.00 94.69 106 LEU A O 1
ATOM 882 N N . ILE A 1 107 ? -8.850 7.734 -13.314 1.00 94.38 107 ILE A N 1
ATOM 883 C CA . ILE A 1 107 ? -7.455 7.424 -12.964 1.00 94.38 107 ILE A CA 1
ATOM 884 C C . ILE A 1 107 ? -7.382 6.738 -11.595 1.00 94.38 107 ILE A C 1
ATOM 886 O O . ILE A 1 107 ? -6.786 5.668 -11.470 1.00 94.38 107 ILE A O 1
ATOM 890 N N . GLY A 1 108 ? -8.002 7.332 -10.569 1.00 93.81 108 GLY A N 1
ATOM 891 C CA . GLY A 1 108 ? -7.986 6.792 -9.211 1.00 93.81 108 GLY A CA 1
ATOM 892 C C . GLY A 1 108 ? -8.644 5.414 -9.112 1.00 93.81 108 GLY A C 1
ATOM 893 O O . GLY A 1 108 ? -8.072 4.505 -8.511 1.00 93.81 108 GLY A O 1
ATOM 894 N N . ARG A 1 109 ? -9.819 5.231 -9.730 1.00 96.19 109 ARG A N 1
ATOM 895 C CA . ARG A 1 109 ? -10.563 3.958 -9.710 1.00 96.19 109 ARG A CA 1
ATOM 896 C C . ARG A 1 109 ? -9.831 2.848 -10.451 1.00 96.19 109 ARG A C 1
ATOM 898 O O . ARG A 1 109 ? -9.631 1.774 -9.885 1.00 96.19 109 ARG A O 1
ATOM 905 N N . VAL A 1 110 ? -9.406 3.107 -11.687 1.00 97.06 110 VAL A N 1
ATOM 906 C CA . VAL A 1 110 ? -8.708 2.111 -12.508 1.00 97.06 110 VAL A CA 1
ATOM 907 C C . VAL A 1 110 ? -7.380 1.744 -11.857 1.00 97.06 110 VAL A C 1
ATOM 909 O O . VAL A 1 110 ? -7.084 0.559 -11.723 1.00 97.06 110 VAL A O 1
ATOM 912 N N . PHE A 1 111 ? -6.608 2.717 -11.361 1.00 97.00 111 PHE A N 1
ATOM 913 C CA . PHE A 1 111 ? -5.361 2.405 -10.664 1.00 97.00 111 PHE A CA 1
ATOM 914 C C . PHE A 1 111 ? -5.588 1.564 -9.405 1.00 97.00 111 PHE A C 1
ATOM 916 O O . PHE A 1 111 ? -4.868 0.591 -9.208 1.00 97.00 111 PHE A O 1
ATOM 923 N N . HIS A 1 112 ? -6.597 1.877 -8.585 1.00 96.94 112 HIS A N 1
ATOM 924 C CA . HIS A 1 112 ? -6.934 1.068 -7.410 1.00 96.94 112 HIS A CA 1
ATOM 925 C C . HIS A 1 112 ? -7.278 -0.383 -7.790 1.00 96.94 112 HIS A C 1
ATOM 927 O O . HIS A 1 112 ? -6.758 -1.322 -7.188 1.00 96.94 112 HIS A O 1
ATOM 933 N N . LEU A 1 113 ? -8.078 -0.588 -8.842 1.00 97.31 113 LEU A N 1
ATOM 934 C CA . LEU A 1 113 ? -8.402 -1.928 -9.348 1.00 97.31 113 LEU A CA 1
ATOM 935 C C . LEU A 1 113 ? -7.162 -2.670 -9.867 1.00 97.31 113 LEU A C 1
ATOM 937 O O . LEU A 1 113 ? -6.970 -3.851 -9.563 1.00 97.31 113 LEU A O 1
ATOM 941 N N . LYS A 1 114 ? -6.289 -1.985 -10.613 1.00 98.00 114 LYS A N 1
ATOM 942 C CA . LYS A 1 114 ? -5.037 -2.565 -11.118 1.00 98.00 114 LYS A CA 1
ATOM 943 C C . LYS A 1 114 ? -4.070 -2.888 -9.980 1.00 98.00 114 LYS A C 1
ATOM 945 O O . LYS A 1 114 ? -3.469 -3.956 -10.006 1.00 98.00 114 LYS A O 1
ATOM 950 N N . LEU A 1 115 ? -3.962 -2.034 -8.962 1.00 97.19 115 LEU A N 1
ATOM 951 C CA . LEU A 1 115 ? -3.139 -2.279 -7.776 1.00 97.19 115 LEU A CA 1
ATOM 952 C C . LEU A 1 115 ? -3.638 -3.507 -7.006 1.00 97.19 115 LEU A C 1
ATOM 954 O O . LEU A 1 115 ? -2.844 -4.391 -6.701 1.00 97.19 115 LEU A O 1
ATOM 958 N N . ASN A 1 116 ? -4.951 -3.634 -6.796 1.00 96.31 116 ASN A N 1
ATOM 959 C CA . ASN A 1 116 ? -5.542 -4.820 -6.168 1.00 96.31 116 ASN A CA 1
ATOM 960 C C . ASN A 1 116 ? -5.300 -6.088 -6.995 1.00 96.31 116 ASN A C 1
ATOM 962 O O . ASN A 1 116 ? -5.011 -7.153 -6.448 1.00 96.31 116 ASN A O 1
ATOM 966 N N . THR A 1 117 ? -5.382 -5.984 -8.322 1.00 97.25 117 THR A N 1
ATOM 967 C CA . THR A 1 117 ? -5.083 -7.099 -9.232 1.00 97.25 117 THR A CA 1
ATOM 968 C C . THR A 1 117 ? -3.611 -7.501 -9.144 1.00 97.25 117 THR A C 1
ATOM 970 O O . THR A 1 117 ? -3.311 -8.687 -9.038 1.00 97.25 117 THR A O 1
ATOM 973 N N . LEU A 1 118 ? -2.691 -6.532 -9.113 1.00 97.12 118 LEU A N 1
ATOM 974 C CA . LEU A 1 118 ? -1.255 -6.769 -8.960 1.00 97.12 118 LEU A CA 1
ATOM 975 C C . LEU A 1 118 ? -0.950 -7.451 -7.622 1.00 97.12 118 LEU A C 1
ATOM 977 O O . LEU A 1 118 ? -0.259 -8.467 -7.596 1.00 97.12 118 LEU A O 1
ATOM 981 N N . THR A 1 119 ? -1.529 -6.959 -6.526 1.00 94.50 119 THR A N 1
ATOM 982 C CA . THR A 1 119 ? -1.396 -7.562 -5.193 1.00 94.50 119 THR A CA 1
ATOM 983 C C . THR A 1 119 ? -1.951 -8.990 -5.162 1.00 94.50 119 THR A C 1
ATOM 985 O O . THR A 1 119 ? -1.329 -9.885 -4.590 1.00 94.50 119 THR A O 1
ATOM 988 N N . ASN A 1 120 ? -3.087 -9.252 -5.818 1.00 94.56 120 ASN A N 1
ATOM 989 C CA . ASN A 1 120 ? -3.639 -10.604 -5.938 1.00 94.56 120 ASN A CA 1
ATOM 990 C C . ASN A 1 120 ? -2.740 -11.529 -6.772 1.00 94.56 120 ASN A C 1
ATOM 992 O O . ASN A 1 120 ? -2.528 -12.671 -6.371 1.00 94.56 120 ASN A O 1
ATOM 996 N N . LEU A 1 121 ? -2.179 -11.063 -7.890 1.00 95.50 121 LEU A N 1
ATOM 997 C CA . LEU A 1 121 ? -1.243 -11.857 -8.693 1.00 95.50 121 LEU A CA 1
ATOM 998 C C . LEU A 1 121 ? 0.020 -12.201 -7.901 1.00 95.50 121 LEU A C 1
ATOM 1000 O O . LEU A 1 121 ? 0.437 -13.356 -7.897 1.00 95.50 121 LEU A O 1
ATOM 1004 N N . ILE A 1 122 ? 0.584 -11.238 -7.170 1.00 94.44 122 ILE A N 1
ATOM 1005 C CA . ILE A 1 122 ? 1.753 -11.479 -6.319 1.00 94.44 122 ILE A CA 1
ATOM 1006 C C . ILE A 1 122 ? 1.437 -12.521 -5.242 1.00 94.44 122 ILE A C 1
ATOM 1008 O O . ILE A 1 122 ? 2.153 -13.511 -5.122 1.00 94.44 122 ILE A O 1
ATOM 1012 N N . ASN A 1 123 ? 0.351 -12.333 -4.490 1.00 90.94 123 ASN A N 1
ATOM 1013 C CA . ASN A 1 123 ? 0.088 -13.133 -3.292 1.00 90.94 123 ASN A CA 1
ATOM 1014 C C . ASN A 1 123 ? -0.630 -14.457 -3.570 1.00 90.94 123 ASN A C 1
ATOM 1016 O O . ASN A 1 123 ? -0.249 -15.492 -3.030 1.00 90.94 123 ASN A O 1
ATOM 1020 N N . LYS A 1 124 ? -1.681 -14.434 -4.395 1.00 91.50 124 LYS A N 1
ATOM 1021 C CA . LYS A 1 124 ? -2.486 -15.621 -4.727 1.00 91.50 124 LYS A CA 1
ATOM 1022 C C . LYS A 1 124 ? -1.922 -16.351 -5.937 1.00 91.50 124 LYS A C 1
ATOM 1024 O O . LYS A 1 124 ? -1.851 -17.573 -5.926 1.00 91.50 124 LYS A O 1
ATOM 1029 N N . GLY A 1 125 ? -1.495 -15.598 -6.952 1.00 92.94 125 GLY A N 1
ATOM 1030 C CA . GLY A 1 125 ? -0.845 -16.149 -8.143 1.00 92.94 125 GLY A CA 1
ATOM 1031 C C . GLY A 1 125 ? 0.594 -16.611 -7.901 1.00 92.94 125 GLY A C 1
ATOM 1032 O O . GLY A 1 125 ? 1.133 -17.339 -8.726 1.00 92.94 125 GLY A O 1
ATOM 1033 N N . LYS A 1 126 ? 1.211 -16.217 -6.773 1.00 93.31 126 LYS A N 1
ATOM 1034 C CA . LYS A 1 126 ? 2.560 -16.628 -6.347 1.00 93.31 126 LYS A CA 1
ATOM 1035 C C . LYS A 1 126 ? 3.628 -16.423 -7.427 1.00 93.31 126 LYS A C 1
ATOM 1037 O O . LYS A 1 126 ? 4.563 -17.213 -7.530 1.00 93.31 126 LYS A O 1
ATOM 1042 N N . ILE A 1 127 ? 3.524 -15.347 -8.213 1.00 93.56 127 ILE A N 1
ATOM 1043 C CA . ILE A 1 127 ? 4.429 -15.094 -9.353 1.00 93.56 127 ILE A CA 1
ATOM 1044 C C . ILE A 1 127 ? 5.908 -15.011 -8.943 1.00 93.56 127 ILE A C 1
ATOM 1046 O O . ILE A 1 127 ? 6.786 -15.334 -9.734 1.00 93.56 127 ILE A O 1
ATOM 1050 N N . PHE A 1 128 ? 6.182 -14.590 -7.704 1.00 92.94 128 PHE A N 1
ATOM 1051 C CA . PHE A 1 128 ? 7.527 -14.513 -7.130 1.00 92.94 128 PHE A CA 1
ATOM 1052 C C . PHE A 1 128 ? 7.782 -15.596 -6.073 1.00 92.94 128 PHE A C 1
ATOM 1054 O O . PHE A 1 128 ? 8.783 -15.500 -5.371 1.00 92.94 128 PHE A O 1
ATOM 1061 N N . ARG A 1 129 ? 6.918 -16.624 -5.978 1.00 91.50 129 ARG A N 1
ATOM 1062 C CA . ARG A 1 129 ? 6.759 -17.606 -4.877 1.00 91.50 129 ARG A CA 1
ATOM 1063 C C . ARG A 1 129 ? 5.797 -17.138 -3.779 1.00 91.50 129 ARG A C 1
ATOM 1065 O O . ARG A 1 129 ? 5.142 -16.106 -3.893 1.00 91.50 129 ARG A O 1
ATOM 1072 N N . THR A 1 130 ? 5.665 -17.950 -2.730 1.00 94.12 130 THR A N 1
ATOM 1073 C CA . THR A 1 130 ? 4.782 -17.680 -1.590 1.00 94.12 130 THR A CA 1
ATOM 1074 C C . THR A 1 130 ? 5.229 -16.425 -0.840 1.00 94.12 130 THR A C 1
ATOM 1076 O O . THR A 1 130 ? 6.318 -16.384 -0.259 1.00 94.12 130 THR A O 1
ATOM 1079 N N . THR A 1 131 ? 4.365 -15.411 -0.823 1.00 94.00 131 THR A N 1
ATOM 1080 C CA . THR A 1 131 ? 4.546 -14.204 -0.015 1.00 94.00 131 THR A CA 1
ATOM 1081 C C . THR A 1 131 ? 4.352 -14.515 1.464 1.00 94.00 131 THR A C 1
ATOM 1083 O O . THR A 1 131 ? 3.308 -15.021 1.866 1.00 94.00 131 THR A O 1
ATOM 1086 N N . ARG A 1 132 ? 5.332 -14.143 2.286 1.00 92.25 132 ARG A N 1
ATOM 1087 C CA . ARG A 1 132 ? 5.237 -14.162 3.749 1.00 92.25 132 ARG A CA 1
ATOM 1088 C C . ARG A 1 132 ? 4.648 -12.863 4.293 1.00 92.25 132 ARG A C 1
ATOM 1090 O O . ARG A 1 132 ? 3.850 -12.885 5.222 1.00 92.25 132 ARG A O 1
ATOM 1097 N N . CYS A 1 133 ? 5.071 -11.735 3.729 1.00 90.94 133 CYS A N 1
ATOM 1098 C CA . CYS A 1 133 ? 4.624 -10.408 4.130 1.00 90.94 133 CYS A CA 1
ATOM 1099 C C . CYS A 1 133 ? 4.722 -9.440 2.945 1.00 90.94 133 CYS A C 1
ATOM 1101 O O . CYS A 1 133 ? 5.637 -9.544 2.131 1.00 90.94 133 CYS A O 1
ATOM 1103 N N . PHE A 1 134 ? 3.808 -8.480 2.852 1.00 91.62 134 PHE A N 1
ATOM 1104 C CA . PHE A 1 134 ? 3.950 -7.326 1.975 1.00 91.62 134 PHE A CA 1
ATOM 1105 C C . PHE A 1 134 ? 3.483 -6.058 2.675 1.00 91.62 134 PHE A C 1
ATOM 1107 O O . PHE A 1 134 ? 2.614 -6.083 3.547 1.00 91.62 134 PHE A O 1
ATOM 1114 N N . ILE A 1 135 ? 4.043 -4.933 2.257 1.00 89.38 135 ILE A N 1
ATOM 1115 C CA . ILE A 1 135 ? 3.575 -3.605 2.641 1.00 89.38 135 ILE A CA 1
ATOM 1116 C C . ILE A 1 135 ? 3.583 -2.763 1.383 1.00 89.38 135 ILE A C 1
ATOM 1118 O O . ILE A 1 135 ? 4.546 -2.827 0.619 1.00 89.38 135 ILE A O 1
ATOM 1122 N N . TYR A 1 136 ? 2.558 -1.946 1.180 1.00 91.12 136 TYR A N 1
ATOM 1123 C CA . TYR A 1 136 ? 2.634 -0.908 0.169 1.00 91.12 136 TYR A CA 1
ATOM 1124 C C . TYR A 1 136 ? 2.151 0.444 0.666 1.00 91.12 136 TYR A C 1
ATOM 1126 O O . TYR A 1 136 ? 1.366 0.549 1.607 1.00 91.12 136 TYR A O 1
ATOM 1134 N N . THR A 1 137 ? 2.618 1.486 -0.015 1.00 89.94 137 THR A N 1
ATOM 1135 C CA . THR A 1 137 ? 2.124 2.853 0.117 1.00 89.94 137 THR A CA 1
ATOM 1136 C C . THR A 1 137 ? 1.867 3.463 -1.252 1.00 89.94 137 THR A C 1
ATOM 1138 O O . THR A 1 137 ? 2.667 3.278 -2.168 1.00 89.94 137 THR A O 1
ATOM 1141 N N . VAL A 1 138 ? 0.767 4.197 -1.390 1.00 91.31 138 VAL A N 1
ATOM 1142 C CA . VAL A 1 138 ? 0.440 4.981 -2.584 1.00 91.31 138 VAL A CA 1
ATOM 1143 C C . VAL A 1 138 ? 0.885 6.427 -2.376 1.00 91.31 138 VAL A C 1
ATOM 1145 O O . VAL A 1 138 ? 0.633 7.024 -1.334 1.00 91.31 138 VAL A O 1
ATOM 1148 N N . GLU A 1 139 ? 1.565 6.979 -3.371 1.00 87.56 139 GLU A N 1
ATOM 1149 C CA . GLU A 1 139 ? 2.026 8.360 -3.455 1.00 87.56 139 GLU A CA 1
ATOM 1150 C C . GLU A 1 139 ? 1.531 8.983 -4.770 1.00 87.56 139 GLU A C 1
ATOM 1152 O O . GLU A 1 139 ? 1.362 8.298 -5.780 1.00 87.56 139 GLU A O 1
ATOM 1157 N N . TRP A 1 140 ? 1.353 10.302 -4.783 1.00 86.25 140 TRP A N 1
ATOM 1158 C CA . TRP A 1 140 ? 1.097 11.084 -5.988 1.00 86.25 140 TRP A CA 1
ATOM 1159 C C . TRP A 1 140 ? 2.336 11.912 -6.325 1.00 86.25 140 TRP A C 1
ATOM 1161 O O . TRP A 1 140 ? 2.666 12.872 -5.636 1.00 86.25 140 TRP A O 1
ATOM 1171 N N . GLN A 1 141 ? 3.052 11.529 -7.385 1.00 66.31 141 GLN A N 1
ATOM 1172 C CA . GLN A 1 141 ? 4.256 12.249 -7.827 1.00 66.31 141 GLN A CA 1
ATOM 1173 C C . GLN A 1 141 ? 3.899 13.655 -8.357 1.00 66.31 141 GLN A C 1
ATOM 1175 O O . GLN A 1 141 ? 2.733 13.931 -8.625 1.00 66.31 141 GLN A O 1
ATOM 1180 N N . LYS A 1 142 ? 4.889 14.538 -8.593 1.00 55.25 142 LYS A N 1
ATOM 1181 C CA . LYS A 1 142 ? 4.738 15.972 -8.981 1.00 55.25 142 LYS A CA 1
ATOM 1182 C C . LYS A 1 142 ? 4.027 16.280 -10.325 1.00 55.25 142 LYS A C 1
ATOM 1184 O O . LYS A 1 142 ? 4.187 17.356 -10.890 1.00 55.25 142 LYS A O 1
ATOM 1189 N N . ARG A 1 143 ? 3.235 15.344 -10.854 1.00 56.31 143 ARG A N 1
ATOM 1190 C CA . ARG A 1 143 ? 2.264 15.514 -11.958 1.00 56.31 143 ARG A CA 1
ATOM 1191 C C . ARG A 1 143 ? 0.921 14.813 -11.688 1.00 56.31 143 ARG A C 1
ATOM 1193 O O . ARG A 1 143 ? 0.091 14.690 -12.581 1.00 56.31 143 ARG A O 1
ATOM 1200 N N . GLY A 1 144 ? 0.721 14.329 -10.463 1.00 67.38 144 GLY A N 1
ATOM 1201 C CA . GLY A 1 144 ? -0.538 13.830 -9.933 1.00 67.38 144 GLY A CA 1
ATOM 1202 C C . GLY A 1 144 ? -0.870 12.367 -10.210 1.00 67.38 144 GLY A C 1
ATOM 1203 O O . GLY A 1 144 ? -1.866 11.921 -9.666 1.00 67.38 144 GLY A O 1
ATOM 1204 N N . LEU A 1 145 ? -0.133 11.593 -11.012 1.00 86.19 145 LEU A N 1
ATOM 1205 C CA . LEU A 1 145 ? -0.518 10.188 -11.220 1.00 86.19 145 LEU A CA 1
ATOM 1206 C C . LEU A 1 145 ? -0.259 9.342 -9.960 1.00 86.19 145 LEU A C 1
ATOM 1208 O O . LEU A 1 145 ? 0.810 9.485 -9.356 1.00 86.19 145 LEU A O 1
ATOM 1212 N N . PRO A 1 146 ? -1.201 8.458 -9.578 1.00 91.56 146 PRO A N 1
ATOM 1213 C CA . PRO A 1 146 ? -0.982 7.503 -8.504 1.00 91.56 146 PRO A CA 1
ATOM 1214 C C . PRO A 1 146 ? 0.216 6.592 -8.789 1.00 91.56 146 PRO A C 1
ATOM 1216 O O . PRO A 1 146 ? 0.413 6.112 -9.913 1.00 91.56 146 PRO A O 1
ATOM 1219 N N . HIS A 1 147 ? 1.001 6.347 -7.750 1.00 91.56 147 HIS A N 1
ATOM 1220 C CA . HIS A 1 147 ? 2.197 5.528 -7.790 1.00 91.56 147 HIS A CA 1
ATOM 1221 C C . HIS A 1 147 ? 2.299 4.706 -6.508 1.00 91.56 147 HIS A C 1
ATOM 1223 O O . HIS A 1 147 ? 2.263 5.262 -5.417 1.00 91.56 147 HIS A O 1
ATOM 1229 N N . ALA A 1 148 ? 2.435 3.390 -6.617 1.00 93.06 148 ALA A N 1
ATOM 1230 C CA . ALA A 1 148 ? 2.593 2.521 -5.460 1.00 93.06 148 ALA A CA 1
ATOM 1231 C C . ALA A 1 148 ? 4.064 2.149 -5.256 1.00 93.06 148 ALA A C 1
ATOM 1233 O O . ALA A 1 148 ? 4.75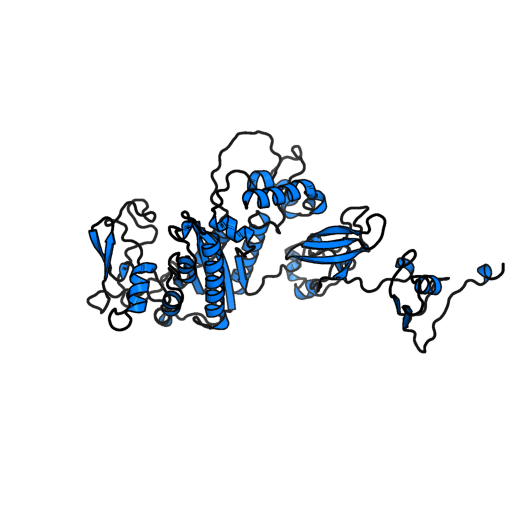6 1.787 -6.206 1.00 93.06 148 ALA A O 1
ATOM 1234 N N . HIS A 1 149 ? 4.511 2.188 -4.006 1.00 91.31 149 HIS A N 1
ATOM 1235 C CA . HIS A 1 149 ? 5.753 1.593 -3.530 1.00 91.31 149 HIS A CA 1
ATOM 1236 C C . HIS A 1 149 ? 5.405 0.350 -2.723 1.00 91.31 149 HIS A C 1
ATOM 1238 O O . HIS A 1 149 ? 4.711 0.459 -1.716 1.00 91.31 149 HIS A O 1
ATOM 1244 N N . ILE A 1 150 ? 5.879 -0.812 -3.153 1.00 92.00 150 ILE A N 1
ATOM 1245 C CA . ILE A 1 150 ? 5.527 -2.116 -2.596 1.00 92.00 150 ILE A CA 1
ATOM 1246 C C . ILE A 1 150 ? 6.814 -2.808 -2.156 1.00 92.00 150 ILE A C 1
ATOM 1248 O O . ILE A 1 150 ? 7.784 -2.881 -2.909 1.00 92.00 150 ILE A O 1
ATOM 1252 N N . LEU A 1 151 ? 6.816 -3.343 -0.944 1.00 90.88 151 LEU A N 1
ATOM 1253 C CA . LEU A 1 151 ? 7.839 -4.256 -0.466 1.00 90.88 151 LEU A CA 1
ATOM 1254 C C . LEU A 1 151 ? 7.270 -5.640 -0.252 1.00 90.88 151 LEU A C 1
ATOM 1256 O O . LEU A 1 151 ? 6.167 -5.787 0.277 1.00 90.88 151 LEU A O 1
ATOM 1260 N N . LEU A 1 152 ? 8.075 -6.634 -0.607 1.00 92.44 152 LEU A N 1
ATOM 1261 C CA . LEU A 1 152 ? 7.704 -8.033 -0.532 1.00 92.44 152 LEU A CA 1
ATOM 1262 C C . LEU A 1 152 ? 8.740 -8.827 0.258 1.00 92.44 152 LEU A C 1
ATOM 1264 O O . LEU A 1 152 ? 9.937 -8.726 -0.006 1.00 92.44 152 LEU A O 1
ATOM 1268 N N . TRP A 1 153 ? 8.263 -9.649 1.183 1.00 92.44 153 TRP A N 1
ATOM 1269 C CA . TRP A 1 153 ? 9.021 -10.691 1.863 1.00 92.44 153 TRP A CA 1
ATOM 1270 C C . TRP A 1 153 ? 8.484 -12.033 1.400 1.00 92.44 153 TRP A C 1
ATOM 1272 O O . TRP A 1 153 ? 7.293 -12.321 1.542 1.00 92.44 153 TRP A O 1
ATOM 1282 N N . LEU A 1 154 ? 9.366 -12.859 0.866 1.00 93.62 154 LEU A N 1
ATOM 1283 C CA . LEU A 1 154 ? 9.046 -14.198 0.404 1.00 93.62 154 LEU A CA 1
ATOM 1284 C C . LEU A 1 154 ? 9.341 -15.205 1.514 1.00 93.62 154 LEU A C 1
ATOM 1286 O O . LEU A 1 154 ? 10.227 -14.999 2.347 1.00 93.62 154 LEU A O 1
ATOM 1290 N N . GLN A 1 155 ? 8.583 -16.300 1.538 1.00 92.31 155 GLN A N 1
ATOM 1291 C CA . GLN A 1 155 ? 8.843 -17.403 2.462 1.00 92.31 155 GLN A CA 1
ATOM 1292 C C . GLN A 1 155 ? 10.197 -18.058 2.162 1.00 92.31 155 GLN A C 1
ATOM 1294 O O . GLN A 1 155 ? 10.969 -18.324 3.080 1.00 92.31 155 GLN A O 1
ATOM 1299 N N . GLU A 1 156 ? 10.509 -18.229 0.877 1.00 90.62 156 GLU A N 1
ATOM 1300 C CA . GLU A 1 156 ? 11.798 -18.713 0.389 1.00 90.62 156 GLU A CA 1
ATOM 1301 C C . GLU A 1 156 ? 12.545 -17.595 -0.334 1.00 90.62 156 GLU A C 1
ATOM 1303 O O . GLU A 1 156 ? 12.052 -17.025 -1.313 1.00 90.62 156 GLU A O 1
ATOM 1308 N N . LYS A 1 157 ? 13.762 -17.303 0.131 1.00 87.69 157 LYS A N 1
ATOM 1309 C CA . LYS A 1 157 ? 14.617 -16.254 -0.432 1.00 87.69 157 LYS A CA 1
ATOM 1310 C C . LYS A 1 157 ? 14.982 -16.557 -1.889 1.00 87.69 157 LYS A C 1
ATOM 1312 O O . LYS A 1 157 ? 15.209 -17.706 -2.272 1.00 87.69 157 LYS A O 1
ATOM 1317 N N . ILE A 1 158 ? 15.051 -15.513 -2.715 1.00 88.38 158 ILE A N 1
ATOM 1318 C CA . ILE A 1 158 ? 15.496 -15.639 -4.107 1.00 88.38 158 ILE A CA 1
ATOM 1319 C C . ILE A 1 158 ? 17.010 -15.855 -4.096 1.00 88.38 158 ILE A C 1
ATOM 1321 O O . ILE A 1 158 ? 17.762 -15.023 -3.590 1.00 88.38 158 ILE A O 1
ATOM 1325 N N . HIS A 1 159 ? 17.464 -16.977 -4.651 1.00 85.12 159 HIS A N 1
ATOM 1326 C CA . HIS A 1 159 ? 18.890 -17.207 -4.848 1.00 85.12 159 HIS A CA 1
ATOM 1327 C C . HIS A 1 159 ? 19.428 -16.295 -5.952 1.00 85.12 159 HIS A C 1
ATOM 1329 O O . HIS A 1 159 ? 18.749 -16.054 -6.946 1.00 85.12 159 HIS A O 1
ATOM 1335 N N . VAL A 1 160 ? 20.671 -15.833 -5.804 1.00 82.81 160 VAL A N 1
ATOM 1336 C CA . VAL A 1 160 ? 21.293 -14.855 -6.716 1.00 82.81 160 VAL A CA 1
ATOM 1337 C C . VAL A 1 160 ? 21.261 -15.312 -8.179 1.00 82.81 160 VAL A C 1
ATOM 1339 O O . VAL A 1 160 ? 20.908 -14.532 -9.055 1.00 82.81 160 VAL A O 1
ATOM 1342 N N . HIS A 1 161 ? 21.512 -16.598 -8.437 1.00 85.06 161 HIS A N 1
ATOM 1343 C CA . HIS A 1 161 ? 21.486 -17.185 -9.783 1.00 85.06 161 HIS A CA 1
ATOM 1344 C C . HIS A 1 161 ? 20.073 -17.306 -10.394 1.00 85.06 161 HIS A C 1
ATOM 1346 O O . HIS A 1 161 ? 19.941 -17.688 -11.550 1.00 85.06 161 HIS A O 1
ATOM 1352 N N . LYS A 1 162 ? 19.015 -17.014 -9.625 1.00 89.50 162 LYS A N 1
ATOM 1353 C CA . LYS A 1 162 ? 17.607 -17.025 -10.060 1.00 89.50 162 LYS A CA 1
ATOM 1354 C C . LYS A 1 162 ? 17.022 -15.628 -10.246 1.00 89.50 162 LYS A C 1
ATOM 1356 O O . LYS A 1 162 ? 15.840 -15.509 -10.553 1.00 89.50 162 LYS A O 1
ATOM 1361 N N . ILE A 1 163 ? 17.812 -14.572 -10.047 1.00 91.50 163 ILE A N 1
ATOM 1362 C CA . ILE A 1 163 ? 17.333 -13.195 -10.223 1.00 91.50 163 ILE A CA 1
ATOM 1363 C C . ILE A 1 163 ? 16.935 -12.956 -11.683 1.00 91.50 163 ILE A C 1
ATOM 1365 O O . ILE A 1 163 ? 15.845 -12.442 -11.926 1.00 91.50 163 ILE A O 1
ATOM 1369 N N . ASP A 1 164 ? 17.761 -13.399 -12.633 1.00 92.88 164 ASP A N 1
ATOM 1370 C CA . ASP A 1 164 ? 17.542 -13.184 -14.071 1.00 92.88 164 ASP A CA 1
ATOM 1371 C C . ASP A 1 164 ? 16.331 -13.953 -14.631 1.00 92.88 164 ASP A C 1
ATOM 1373 O O . ASP A 1 164 ? 15.806 -13.586 -15.682 1.00 92.88 164 ASP A O 1
ATOM 1377 N N . ASP A 1 165 ? 15.848 -14.978 -13.916 1.00 92.50 165 ASP A N 1
ATOM 1378 C CA . ASP A 1 165 ? 14.614 -15.703 -14.255 1.00 92.50 165 ASP A CA 1
ATOM 1379 C C . ASP A 1 165 ? 13.358 -14.860 -13.942 1.00 92.50 165 ASP A C 1
ATOM 1381 O O . ASP A 1 165 ? 12.290 -15.075 -14.516 1.00 92.50 165 ASP A O 1
ATOM 1385 N N . LEU A 1 166 ? 13.468 -13.902 -13.013 1.00 93.50 166 LEU A N 1
ATOM 1386 C CA . LEU A 1 166 ? 12.347 -13.110 -12.492 1.00 93.50 166 LEU A CA 1
ATOM 1387 C C . LEU A 1 166 ? 12.395 -11.646 -12.933 1.00 93.50 166 LEU A C 1
ATOM 1389 O O . LEU A 1 166 ? 11.344 -11.032 -13.147 1.00 93.50 166 LEU A O 1
ATOM 1393 N N . ILE A 1 167 ? 13.600 -11.083 -13.017 1.00 95.44 167 ILE A N 1
ATOM 1394 C CA . ILE A 1 167 ? 13.862 -9.670 -13.271 1.00 95.44 167 ILE A CA 1
ATOM 1395 C C . ILE A 1 167 ? 14.781 -9.558 -14.483 1.00 95.44 167 ILE A C 1
ATOM 1397 O O . ILE A 1 167 ? 15.872 -10.115 -14.504 1.00 95.44 167 ILE A O 1
ATOM 1401 N N . SER A 1 168 ? 14.355 -8.780 -15.471 1.00 96.12 168 SER A N 1
ATOM 1402 C CA . SER A 1 168 ? 15.160 -8.421 -16.633 1.00 96.12 168 SER A CA 1
ATOM 1403 C C . SER A 1 168 ? 15.411 -6.920 -16.653 1.00 96.12 168 SER A C 1
ATOM 1405 O O . SER A 1 168 ? 14.569 -6.126 -16.237 1.00 96.12 168 SER A O 1
ATOM 1407 N N . ALA A 1 169 ? 16.569 -6.522 -17.164 1.00 96.44 169 ALA A N 1
ATOM 1408 C CA . ALA A 1 169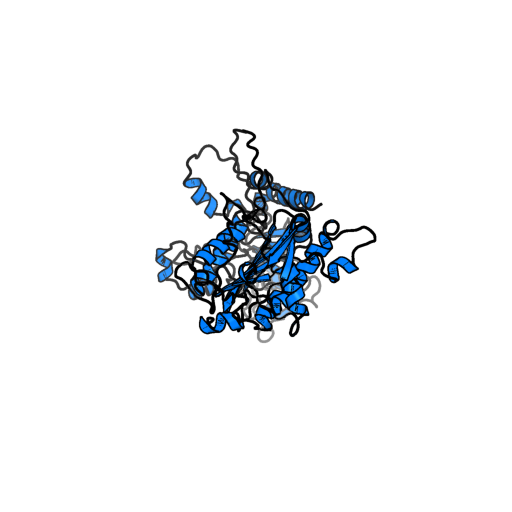 ? 16.891 -5.136 -17.480 1.00 96.44 169 ALA A CA 1
ATOM 1409 C C . ALA A 1 169 ? 17.324 -5.007 -18.952 1.00 96.44 169 ALA A C 1
ATOM 1411 O O . ALA A 1 169 ? 18.185 -4.196 -19.291 1.00 96.44 169 ALA A O 1
ATOM 1412 N N . GLU A 1 170 ? 16.738 -5.837 -19.818 1.00 96.25 170 GLU A N 1
ATOM 1413 C CA . GLU A 1 170 ? 17.065 -5.945 -21.239 1.00 96.25 170 GLU A CA 1
ATOM 1414 C C . GLU A 1 170 ? 15.819 -5.748 -22.109 1.00 96.25 170 GLU A C 1
ATOM 1416 O O . GLU A 1 170 ? 14.695 -6.054 -21.705 1.00 96.25 170 GLU A O 1
ATOM 1421 N N . LEU A 1 171 ? 16.023 -5.261 -23.331 1.00 96.38 171 LEU A N 1
ATOM 1422 C CA . LEU A 1 171 ? 15.007 -5.284 -24.371 1.00 96.38 171 LEU A CA 1
ATOM 1423 C C . LEU A 1 171 ? 14.726 -6.745 -24.770 1.00 96.38 171 LEU A C 1
ATOM 1425 O O . LEU A 1 171 ? 15.669 -7.477 -25.081 1.00 96.38 171 LEU A O 1
ATOM 1429 N N . PRO A 1 172 ? 13.453 -7.179 -24.783 1.00 96.06 172 PRO A N 1
ATOM 1430 C CA . PRO A 1 172 ? 13.067 -8.461 -25.365 1.00 96.06 172 PRO A CA 1
ATOM 1431 C C . PRO A 1 172 ? 13.402 -8.512 -26.857 1.00 96.06 172 PRO A C 1
ATOM 1433 O O . PRO A 1 172 ? 13.514 -7.471 -27.506 1.00 96.06 172 PRO A O 1
ATOM 1436 N N . ASN A 1 173 ? 13.497 -9.715 -27.418 1.00 94.44 173 ASN A N 1
ATOM 1437 C CA . ASN A 1 173 ? 13.647 -9.876 -28.861 1.00 94.44 173 ASN A CA 1
ATOM 1438 C C . ASN A 1 173 ? 12.382 -9.337 -29.577 1.00 94.44 173 ASN A C 1
ATOM 1440 O O . ASN A 1 173 ? 11.279 -9.786 -29.257 1.00 94.44 173 ASN A O 1
ATOM 1444 N N . PRO A 1 174 ? 12.518 -8.379 -30.515 1.00 93.94 174 PRO A N 1
ATOM 1445 C CA . PRO A 1 174 ? 11.384 -7.780 -31.217 1.00 93.94 174 PRO A CA 1
ATOM 1446 C C . PRO A 1 174 ? 10.641 -8.745 -32.152 1.00 93.94 174 PRO A C 1
ATOM 1448 O O . PRO A 1 174 ? 9.478 -8.496 -32.447 1.00 93.94 174 PRO A O 1
ATOM 1451 N N . GLU A 1 175 ? 11.275 -9.823 -32.611 1.00 94.69 175 GLU A N 1
ATOM 1452 C CA . GLU A 1 175 ? 10.657 -10.822 -33.490 1.00 94.69 175 GLU A CA 1
ATOM 1453 C C . GLU A 1 175 ? 9.904 -11.890 -32.693 1.00 94.69 175 GLU A C 1
ATOM 1455 O O . GLU A 1 175 ? 8.771 -12.228 -33.029 1.00 94.69 175 GLU A O 1
ATOM 1460 N N . SER A 1 176 ? 10.502 -12.406 -31.613 1.00 95.31 176 SER A N 1
ATOM 1461 C CA . SER A 1 176 ? 9.879 -13.477 -30.823 1.00 95.31 176 SER A CA 1
ATOM 1462 C C . SER A 1 176 ? 8.890 -12.974 -29.769 1.00 95.31 176 SER A C 1
ATOM 1464 O O . SER A 1 176 ? 7.947 -13.688 -29.431 1.00 95.31 176 SER A O 1
ATOM 1466 N N . ASP A 1 177 ? 9.069 -11.754 -29.256 1.00 95.25 177 ASP A N 1
ATOM 1467 C CA . ASP A 1 177 ? 8.151 -11.126 -28.301 1.00 95.25 177 ASP A CA 1
ATOM 1468 C C . ASP A 1 177 ? 7.922 -9.637 -28.628 1.00 95.25 177 ASP A C 1
ATOM 1470 O O . ASP A 1 177 ? 8.296 -8.741 -27.855 1.00 95.25 177 ASP A O 1
ATOM 1474 N N . PRO A 1 178 ? 7.281 -9.346 -29.779 1.00 95.88 178 PRO A N 1
ATOM 1475 C CA . PRO A 1 178 ? 7.029 -7.978 -30.229 1.00 95.88 178 PRO A CA 1
ATOM 1476 C C . PRO A 1 178 ? 6.182 -7.186 -29.232 1.00 95.88 178 PRO A C 1
ATOM 1478 O O . PRO A 1 178 ? 6.351 -5.973 -29.079 1.00 95.88 178 PRO A O 1
ATOM 1481 N N . MET A 1 179 ? 5.272 -7.863 -28.525 1.00 95.56 179 MET A N 1
ATOM 1482 C CA . MET A 1 179 ? 4.361 -7.205 -27.599 1.00 95.56 179 MET A CA 1
ATOM 1483 C C . MET A 1 179 ? 5.092 -6.715 -26.351 1.00 95.56 179 MET A C 1
ATOM 1485 O O . MET A 1 179 ? 5.011 -5.523 -26.042 1.00 95.56 179 MET A O 1
ATOM 1489 N N . LEU A 1 180 ? 5.859 -7.574 -25.665 1.00 96.31 180 LEU A N 1
ATOM 1490 C CA . LEU A 1 180 ? 6.648 -7.113 -24.524 1.00 96.31 180 LEU A CA 1
ATOM 1491 C C . LEU A 1 180 ? 7.693 -6.094 -24.977 1.00 96.31 180 LEU A C 1
ATOM 1493 O O . LEU A 1 180 ? 7.867 -5.088 -24.295 1.00 96.31 180 LEU A O 1
ATOM 1497 N N . HIS A 1 181 ? 8.333 -6.290 -26.136 1.00 96.50 181 HIS A N 1
ATOM 1498 C CA . HIS A 1 181 ? 9.278 -5.315 -26.680 1.00 96.50 181 HIS A CA 1
ATOM 1499 C C . HIS A 1 181 ? 8.642 -3.918 -26.805 1.00 96.50 181 HIS A C 1
ATOM 1501 O O . HIS A 1 181 ? 9.212 -2.930 -26.333 1.00 96.50 181 HIS A O 1
ATOM 1507 N N . GLY A 1 182 ? 7.427 -3.827 -27.358 1.00 95.31 182 GLY A N 1
ATOM 1508 C CA . GLY A 1 182 ? 6.669 -2.577 -27.456 1.00 95.31 182 GLY A CA 1
ATOM 1509 C C . GLY A 1 182 ? 6.339 -1.950 -26.095 1.00 95.31 182 GLY A C 1
ATOM 1510 O O . GLY A 1 182 ? 6.489 -0.735 -25.911 1.00 95.31 182 GLY A O 1
ATOM 1511 N N . VAL A 1 183 ? 5.956 -2.766 -25.107 1.00 95.75 183 VAL A N 1
ATOM 1512 C CA . VAL A 1 183 ? 5.706 -2.289 -23.737 1.00 95.75 183 VAL A CA 1
ATOM 1513 C C . VAL A 1 183 ? 6.995 -1.767 -23.095 1.00 95.75 183 VAL A C 1
ATOM 1515 O O . VAL A 1 183 ? 6.995 -0.673 -22.538 1.00 95.75 183 VAL A O 1
ATOM 1518 N N . ILE A 1 184 ? 8.119 -2.481 -23.204 1.00 96.06 184 ILE A N 1
ATOM 1519 C CA . ILE A 1 184 ? 9.401 -2.044 -22.627 1.00 96.06 184 ILE A CA 1
ATOM 1520 C C . ILE A 1 184 ? 9.877 -0.746 -23.277 1.00 96.06 184 ILE A C 1
ATOM 1522 O O . ILE A 1 184 ? 10.265 0.187 -22.568 1.00 96.06 184 ILE A O 1
ATOM 1526 N N . LYS A 1 185 ? 9.754 -0.633 -24.604 1.00 93.88 185 LYS A N 1
ATOM 1527 C CA . LYS A 1 185 ? 10.098 0.581 -25.355 1.00 93.88 185 LYS A CA 1
ATOM 1528 C C . LYS A 1 185 ? 9.323 1.815 -24.878 1.00 93.88 185 LYS A C 1
ATOM 1530 O O . LYS A 1 185 ? 9.871 2.919 -24.836 1.00 93.88 185 LYS A O 1
ATOM 1535 N N . THR A 1 186 ? 8.056 1.647 -24.511 1.00 91.38 186 THR A N 1
ATOM 1536 C CA . THR A 1 186 ? 7.189 2.760 -24.098 1.00 91.38 186 THR A CA 1
ATOM 1537 C C . THR A 1 186 ? 7.264 3.045 -22.599 1.00 91.38 186 THR A C 1
ATOM 1539 O O . THR A 1 186 ? 7.365 4.209 -22.211 1.00 91.38 186 THR A O 1
ATOM 1542 N N . GLN A 1 187 ? 7.266 2.002 -21.766 1.00 93.31 187 GLN A N 1
ATOM 1543 C CA . GLN A 1 187 ? 7.073 2.106 -20.319 1.00 93.31 187 GLN A CA 1
ATOM 1544 C C . GLN A 1 187 ? 8.358 1.979 -19.501 1.00 93.31 187 GLN A C 1
ATOM 1546 O O . GLN A 1 187 ? 8.426 2.571 -18.431 1.00 93.31 187 GLN A O 1
ATOM 1551 N N . MET A 1 188 ? 9.370 1.236 -19.962 1.00 95.31 188 MET A N 1
ATOM 1552 C CA . MET A 1 188 ? 10.511 0.832 -19.119 1.00 95.31 188 MET A CA 1
ATOM 1553 C C . MET A 1 188 ? 11.860 1.427 -19.541 1.00 95.31 188 MET A C 1
ATOM 1555 O O . MET A 1 188 ? 12.876 1.143 -18.915 1.00 95.31 188 MET A O 1
ATOM 1559 N N . ILE A 1 189 ? 11.913 2.280 -20.565 1.00 93.56 189 ILE A N 1
ATOM 1560 C CA . ILE A 1 189 ? 13.137 3.025 -20.900 1.00 93.56 189 ILE A CA 1
ATOM 1561 C C . ILE A 1 189 ? 13.285 4.219 -19.950 1.00 93.56 189 ILE A C 1
ATOM 1563 O O . ILE A 1 189 ? 12.496 5.171 -20.025 1.00 93.56 189 ILE A O 1
ATOM 1567 N N . HIS A 1 190 ? 14.349 4.234 -19.141 1.00 89.69 190 HIS A N 1
ATOM 1568 C CA . HIS A 1 190 ? 14.800 5.451 -18.473 1.00 89.69 190 HIS A CA 1
ATOM 1569 C C . HIS A 1 190 ? 15.095 6.503 -19.543 1.00 89.69 190 HIS A C 1
ATOM 1571 O O . HIS A 1 190 ? 15.834 6.241 -20.492 1.00 89.69 190 HIS A O 1
ATOM 1577 N N . GLY A 1 191 ? 14.464 7.677 -19.440 1.00 78.06 191 GLY A N 1
ATOM 1578 C CA . GLY A 1 191 ? 14.591 8.714 -20.464 1.00 78.06 191 GLY A CA 1
ATOM 1579 C C . GLY A 1 191 ? 16.064 9.027 -20.744 1.00 78.06 191 GLY A C 1
ATOM 1580 O O . GLY A 1 191 ? 16.821 9.118 -19.775 1.00 78.06 191 GLY A O 1
ATOM 1581 N N . PRO A 1 192 ? 16.482 9.204 -22.015 1.00 76.12 192 PRO A N 1
ATOM 1582 C CA . PRO A 1 192 ? 17.854 9.596 -22.298 1.00 76.12 192 PRO A CA 1
ATOM 1583 C C . PRO A 1 192 ? 18.128 10.908 -21.575 1.00 76.12 192 PRO A C 1
ATOM 1585 O O . PRO A 1 192 ? 17.499 11.922 -21.864 1.00 76.12 192 PRO A O 1
ATOM 1588 N N . CYS A 1 193 ? 18.994 10.843 -20.572 1.00 87.31 193 CYS A N 1
ATOM 1589 C CA . CYS A 1 193 ? 19.434 11.947 -19.734 1.00 87.31 193 CYS A CA 1
ATOM 1590 C C . CYS A 1 193 ? 20.950 12.103 -19.893 1.00 87.31 193 CYS A C 1
ATOM 1592 O O . CYS A 1 193 ? 21.557 11.482 -20.765 1.00 87.31 193 CYS A O 1
ATOM 1594 N N . GLY A 1 194 ? 21.594 12.926 -19.070 1.00 85.19 194 GLY A N 1
ATOM 1595 C CA . GLY A 1 194 ? 23.019 13.201 -19.246 1.00 85.19 194 GLY A CA 1
ATOM 1596 C C . GLY A 1 194 ? 23.237 14.101 -20.453 1.00 85.19 194 GLY A C 1
ATOM 1597 O O . GLY A 1 194 ? 22.507 15.075 -20.626 1.00 85.19 194 GLY A O 1
ATOM 1598 N N . SER A 1 195 ? 24.201 13.750 -21.300 1.00 82.31 195 SER A N 1
ATOM 1599 C CA . SER A 1 195 ? 24.516 14.490 -22.527 1.00 82.31 195 SER A CA 1
ATOM 1600 C C . SER A 1 195 ? 23.326 14.595 -23.485 1.00 82.31 195 SER A C 1
ATOM 1602 O O . SER A 1 195 ? 23.143 15.634 -24.110 1.00 82.31 195 SER A O 1
ATOM 1604 N N . PHE A 1 196 ? 22.472 13.567 -23.552 1.00 82.81 196 PHE A N 1
ATOM 1605 C CA . PHE A 1 196 ? 21.293 13.568 -24.426 1.00 82.81 196 PHE A CA 1
ATOM 1606 C C . PHE A 1 196 ? 20.194 14.534 -23.965 1.00 82.81 196 PHE A C 1
ATOM 1608 O O . PHE A 1 196 ? 19.427 15.039 -24.783 1.00 82.81 196 PHE A O 1
ATOM 1615 N N . ASN A 1 197 ? 20.083 14.784 -22.655 1.00 83.94 197 ASN A N 1
ATOM 1616 C CA . ASN A 1 197 ? 19.107 15.724 -22.103 1.00 83.94 197 ASN A CA 1
ATOM 1617 C C . ASN A 1 197 ? 19.516 16.190 -20.691 1.00 83.94 197 ASN A C 1
ATOM 1619 O O . ASN A 1 197 ? 19.038 15.627 -19.691 1.00 83.94 197 ASN A O 1
ATOM 1623 N N . PRO A 1 198 ? 20.348 17.244 -20.595 1.00 84.19 198 PRO A N 1
ATOM 1624 C CA . PRO A 1 198 ? 20.848 17.758 -19.319 1.00 84.19 198 PRO A CA 1
ATOM 1625 C C . PRO A 1 198 ? 19.756 18.328 -18.404 1.00 84.19 198 PRO A C 1
ATOM 1627 O O . PRO A 1 198 ? 19.931 18.350 -17.192 1.00 84.19 198 PRO A O 1
ATOM 1630 N N . LEU A 1 199 ? 18.608 18.742 -18.961 1.00 84.44 199 LEU A N 1
ATOM 1631 C CA . LEU A 1 199 ? 17.476 19.293 -18.195 1.00 84.44 199 LEU A CA 1
ATOM 1632 C C . LEU A 1 199 ? 16.510 18.211 -17.686 1.00 84.44 199 LEU A C 1
ATOM 1634 O O . LEU A 1 199 ? 15.409 18.524 -17.230 1.00 84.44 199 LEU A O 1
ATOM 1638 N N . SER A 1 200 ? 16.857 16.928 -17.818 1.00 84.94 200 SER A N 1
ATOM 1639 C CA . SER A 1 200 ? 16.007 15.861 -17.288 1.00 84.94 200 SER A CA 1
ATOM 1640 C C . SER A 1 200 ? 15.877 16.001 -15.764 1.00 84.94 200 SER A C 1
ATOM 1642 O O . SER A 1 200 ? 16.886 16.236 -15.103 1.00 84.94 200 SER A O 1
ATOM 1644 N N . PRO A 1 201 ? 14.692 15.769 -15.164 1.00 85.12 201 PRO A N 1
ATOM 1645 C CA . PRO A 1 201 ? 14.492 15.920 -13.715 1.00 85.12 201 PRO A CA 1
ATOM 1646 C C . PRO A 1 201 ? 15.399 15.039 -12.842 1.00 85.12 201 PRO A C 1
ATOM 1648 O O . PRO A 1 201 ? 15.550 15.288 -11.650 1.00 85.12 201 PRO A O 1
ATOM 1651 N N . CYS A 1 202 ? 15.972 13.976 -13.415 1.00 87.75 202 CYS A N 1
ATOM 1652 C CA . CYS A 1 202 ? 16.916 13.095 -12.733 1.00 87.75 202 CYS A CA 1
ATOM 1653 C C . CYS A 1 202 ? 18.345 13.654 -12.661 1.00 87.75 202 CYS A C 1
ATOM 1655 O O . CYS A 1 202 ? 19.160 13.070 -11.944 1.00 87.75 202 CYS A O 1
ATOM 1657 N N . MET A 1 203 ? 18.670 14.723 -13.389 1.00 90.81 203 MET A N 1
ATOM 1658 C CA . MET A 1 203 ? 20.014 15.291 -13.450 1.00 90.81 203 MET A CA 1
ATOM 1659 C C . MET A 1 203 ? 20.279 16.184 -12.242 1.00 90.81 203 MET A C 1
ATOM 1661 O O . MET A 1 203 ? 19.504 17.089 -11.943 1.00 90.81 203 MET A O 1
ATOM 1665 N N . LYS A 1 204 ? 21.395 15.941 -11.555 1.00 88.38 204 LYS A N 1
ATOM 1666 C CA . LYS A 1 204 ? 21.921 16.811 -10.501 1.00 88.38 204 LYS A CA 1
ATOM 1667 C C . LYS A 1 204 ? 23.435 16.889 -10.663 1.00 88.38 204 LYS A C 1
ATOM 1669 O O . LYS A 1 204 ? 24.072 15.853 -10.829 1.00 88.38 204 LYS A O 1
ATOM 1674 N N . GLU A 1 205 ? 23.990 18.102 -10.667 1.00 87.12 205 GLU A N 1
ATOM 1675 C CA . GLU A 1 205 ? 25.443 18.333 -10.813 1.00 87.12 205 GLU A CA 1
ATOM 1676 C C . GLU A 1 205 ? 26.041 17.602 -12.037 1.00 87.12 205 GLU A C 1
ATOM 1678 O O . GLU A 1 205 ? 27.079 16.950 -11.966 1.00 87.12 205 GLU A O 1
ATOM 1683 N N . GLY A 1 206 ? 25.329 17.632 -13.171 1.00 83.12 206 GLY A N 1
ATOM 1684 C CA . GLY A 1 206 ? 25.774 17.000 -14.420 1.00 83.12 206 GLY A CA 1
ATOM 1685 C C . GLY A 1 206 ? 25.720 15.465 -14.446 1.00 83.12 206 GLY A C 1
ATOM 1686 O O . GLY A 1 206 ? 26.024 14.872 -15.479 1.00 83.12 206 GLY A O 1
ATOM 1687 N N . LYS A 1 207 ? 25.281 14.800 -13.368 1.00 88.62 207 LYS A N 1
ATOM 1688 C CA . LYS A 1 207 ? 25.146 13.336 -13.289 1.00 88.62 207 LYS A CA 1
ATOM 1689 C C . LYS A 1 207 ? 23.693 12.912 -13.086 1.00 88.62 207 LYS A C 1
ATOM 1691 O O . LYS A 1 207 ? 22.903 13.586 -12.424 1.00 88.62 207 LYS A O 1
ATOM 1696 N N . CYS A 1 208 ? 23.328 11.755 -13.636 1.00 89.19 208 CYS A N 1
ATOM 1697 C CA . CYS A 1 208 ? 22.021 11.164 -13.376 1.00 89.19 208 CYS A CA 1
ATOM 1698 C C . CYS A 1 208 ? 21.976 10.612 -11.945 1.00 89.19 208 CYS A C 1
ATOM 1700 O O . CYS A 1 208 ? 22.693 9.672 -11.601 1.00 89.19 208 CYS A O 1
ATOM 1702 N N . THR A 1 209 ? 21.074 11.135 -11.116 1.00 86.50 209 THR A N 1
ATOM 1703 C CA . THR A 1 209 ? 20.846 10.665 -9.734 1.00 86.50 209 THR A CA 1
ATOM 1704 C C . THR A 1 209 ? 20.397 9.203 -9.655 1.00 86.50 209 THR A C 1
ATOM 1706 O O . THR A 1 209 ? 20.507 8.576 -8.602 1.00 86.50 209 THR A O 1
ATOM 1709 N N . LYS A 1 210 ? 19.897 8.648 -10.766 1.00 85.31 210 LYS A N 1
ATOM 1710 C CA . LYS A 1 210 ? 19.488 7.244 -10.912 1.00 85.31 210 LYS A CA 1
ATOM 1711 C C . LYS A 1 210 ? 20.572 6.353 -11.530 1.00 85.31 210 LYS A C 1
ATOM 1713 O O . LYS A 1 210 ? 20.301 5.182 -11.753 1.00 85.31 210 LYS A O 1
ATOM 1718 N N . ARG A 1 211 ? 21.782 6.887 -11.755 1.00 87.75 211 ARG A N 1
ATOM 1719 C CA . ARG A 1 211 ? 22.963 6.166 -12.269 1.00 87.75 211 ARG A CA 1
ATOM 1720 C C . ARG A 1 211 ? 22.764 5.547 -13.663 1.00 87.75 211 ARG A C 1
ATOM 1722 O O . ARG A 1 211 ? 23.258 4.459 -13.927 1.00 87.75 211 ARG A O 1
ATOM 1729 N N . TYR A 1 212 ? 22.048 6.254 -14.539 1.00 89.75 212 TYR A N 1
ATOM 1730 C CA . TYR A 1 212 ? 21.929 5.900 -15.956 1.00 89.75 212 TYR A CA 1
ATOM 1731 C C . TYR A 1 212 ? 22.896 6.721 -16.828 1.00 89.75 212 TYR A C 1
ATOM 1733 O O . TYR A 1 212 ? 23.140 7.890 -16.500 1.00 89.75 212 TYR A O 1
ATOM 1741 N N . PRO A 1 213 ? 23.395 6.159 -17.946 1.00 91.00 213 PRO A N 1
ATOM 1742 C CA . PRO A 1 213 ? 23.200 4.773 -18.396 1.00 91.00 213 PRO A CA 1
ATOM 1743 C C . PRO A 1 213 ? 23.881 3.757 -17.463 1.00 91.00 213 PRO A C 1
ATOM 1745 O O . PRO A 1 213 ? 24.906 4.058 -16.860 1.00 91.00 213 PRO A O 1
ATOM 1748 N N . GLY A 1 214 ? 23.290 2.568 -17.323 1.00 89.25 214 GLY A N 1
ATOM 1749 C CA . GLY A 1 214 ? 23.892 1.465 -16.573 1.00 89.25 214 GLY A CA 1
ATOM 1750 C C . GLY A 1 214 ? 25.112 0.862 -17.281 1.00 89.25 214 GLY A C 1
ATOM 1751 O O . GLY A 1 214 ? 25.404 1.176 -18.434 1.00 89.25 214 GLY A O 1
ATOM 1752 N N . ASN A 1 215 ? 25.808 -0.049 -16.601 1.00 91.00 215 ASN A N 1
ATOM 1753 C CA . ASN A 1 215 ? 26.936 -0.782 -17.179 1.00 91.00 215 ASN A CA 1
ATOM 1754 C C . ASN A 1 215 ? 26.455 -2.028 -17.923 1.00 91.00 215 ASN A C 1
ATOM 1756 O O . ASN A 1 215 ? 25.496 -2.670 -17.500 1.00 91.00 215 ASN A O 1
ATOM 1760 N N . PHE A 1 216 ? 27.146 -2.395 -18.999 1.00 94.50 216 PHE A N 1
ATOM 1761 C CA . PHE A 1 216 ? 26.933 -3.692 -19.631 1.00 94.50 216 PHE A CA 1
ATOM 1762 C C . PHE A 1 216 ? 27.513 -4.811 -18.768 1.00 94.50 216 PHE A C 1
ATOM 1764 O O . PHE A 1 216 ? 28.641 -4.699 -18.288 1.00 94.50 216 PHE A O 1
ATOM 1771 N N . LEU A 1 217 ? 26.748 -5.885 -18.602 1.00 92.25 217 LEU A N 1
ATOM 1772 C CA . LEU A 1 217 ? 27.096 -7.047 -17.789 1.00 92.25 217 LEU A CA 1
ATOM 1773 C C . LEU A 1 217 ? 26.507 -8.305 -18.423 1.00 92.25 217 LEU A C 1
ATOM 1775 O O . LEU A 1 217 ? 25.354 -8.281 -18.857 1.00 92.25 217 LEU A O 1
ATOM 1779 N N . LYS A 1 218 ? 27.287 -9.393 -18.449 1.00 90.19 218 LYS A N 1
ATOM 1780 C CA . LYS A 1 218 ? 26.831 -10.699 -18.952 1.00 90.19 218 LYS A CA 1
ATOM 1781 C C . LYS A 1 218 ? 25.895 -11.415 -17.987 1.00 90.19 218 LYS A C 1
ATOM 1783 O O . LYS A 1 218 ? 24.992 -12.090 -18.454 1.00 90.19 218 LYS A O 1
ATOM 1788 N N . ASP A 1 219 ? 26.050 -11.178 -16.687 1.00 88.62 219 ASP A N 1
ATOM 1789 C CA . ASP A 1 219 ? 25.252 -11.789 -15.623 1.00 88.62 219 ASP A CA 1
ATOM 1790 C C . ASP A 1 219 ? 24.990 -10.774 -14.509 1.00 88.62 219 ASP A C 1
ATOM 1792 O O . ASP A 1 219 ? 25.777 -9.840 -14.307 1.00 88.62 219 ASP A O 1
ATOM 1796 N N . THR A 1 220 ? 23.890 -10.955 -13.776 1.00 90.56 220 THR A N 1
ATOM 1797 C CA . THR A 1 220 ? 23.571 -10.112 -12.621 1.00 90.56 220 THR A CA 1
ATOM 1798 C C . THR A 1 220 ? 24.573 -10.320 -11.484 1.00 90.56 220 THR A C 1
ATOM 1800 O O . THR A 1 220 ? 24.832 -11.441 -11.051 1.00 90.56 220 THR A O 1
ATOM 1803 N N . GLN A 1 221 ? 25.101 -9.219 -10.944 1.00 87.56 221 GLN A N 1
ATOM 1804 C CA . GLN A 1 221 ? 26.074 -9.221 -9.851 1.00 87.56 221 GLN A CA 1
ATOM 1805 C C . GLN A 1 221 ? 25.501 -8.541 -8.605 1.00 87.56 221 GLN A C 1
ATOM 1807 O O . GLN A 1 221 ? 25.074 -7.387 -8.639 1.00 87.56 221 GLN A O 1
ATOM 1812 N N . THR A 1 222 ? 25.522 -9.227 -7.464 1.00 78.00 222 THR A N 1
ATOM 1813 C CA . THR A 1 222 ? 25.119 -8.654 -6.171 1.00 78.00 222 THR A CA 1
ATOM 1814 C C . THR A 1 222 ? 26.339 -8.102 -5.429 1.00 78.00 222 THR A C 1
ATOM 1816 O O . THR A 1 222 ? 27.175 -8.878 -4.979 1.00 78.00 222 THR A O 1
ATOM 1819 N N . GLY A 1 223 ? 26.447 -6.775 -5.288 1.00 64.75 223 GLY A N 1
ATOM 1820 C CA . GLY A 1 223 ? 27.534 -6.112 -4.545 1.00 64.75 223 GLY A CA 1
ATOM 1821 C C . GLY A 1 223 ? 27.184 -5.735 -3.094 1.00 64.75 223 GLY A C 1
ATOM 1822 O O . GLY A 1 223 ? 26.034 -5.849 -2.666 1.00 64.75 223 GLY A O 1
ATOM 1823 N N . HIS A 1 224 ? 28.167 -5.202 -2.352 1.00 51.53 224 HIS A N 1
ATOM 1824 C CA . HIS A 1 224 ? 28.029 -4.756 -0.949 1.00 51.53 224 HIS A CA 1
ATOM 1825 C C . HIS A 1 224 ? 27.051 -3.583 -0.743 1.00 51.53 224 HIS A C 1
ATOM 1827 O O . HIS A 1 224 ? 26.511 -3.400 0.347 1.00 51.53 224 HIS A O 1
ATOM 1833 N N . ASP A 1 225 ? 26.794 -2.786 -1.785 1.00 56.28 225 ASP A N 1
ATOM 1834 C CA . ASP A 1 225 ? 26.046 -1.527 -1.680 1.00 56.28 225 ASP A CA 1
ATOM 1835 C C . ASP A 1 225 ? 24.512 -1.698 -1.638 1.00 56.28 225 ASP A C 1
ATOM 1837 O O . ASP A 1 225 ? 23.770 -0.745 -1.346 1.00 56.28 225 ASP A O 1
ATOM 1841 N N . GLY A 1 226 ? 24.056 -2.936 -1.866 1.00 60.75 226 GLY A N 1
ATOM 1842 C CA . GLY A 1 226 ? 22.734 -3.433 -1.507 1.00 60.75 226 GLY A CA 1
ATOM 1843 C C . GLY A 1 226 ? 21.625 -3.335 -2.573 1.00 60.75 226 GLY A C 1
ATOM 1844 O O . GLY A 1 226 ? 20.476 -3.667 -2.275 1.00 60.75 226 GLY A O 1
ATOM 1845 N N . TYR A 1 227 ? 21.972 -2.923 -3.795 1.00 68.50 227 TYR A N 1
ATOM 1846 C CA . TYR A 1 227 ? 21.194 -3.178 -5.014 1.00 68.50 227 TYR A CA 1
ATOM 1847 C C . TYR A 1 227 ? 22.072 -3.974 -5.988 1.00 68.50 227 TYR A C 1
ATOM 1849 O O . TYR A 1 227 ? 23.266 -3.668 -6.090 1.00 68.50 227 TYR A O 1
ATOM 1857 N N . PRO A 1 228 ? 21.537 -4.993 -6.677 1.00 80.81 228 PRO A N 1
ATOM 1858 C CA . PRO A 1 228 ? 22.296 -5.724 -7.679 1.00 80.81 228 PRO A CA 1
ATOM 1859 C C . PRO A 1 228 ? 22.549 -4.865 -8.920 1.00 80.81 228 PRO A C 1
ATOM 1861 O O . PRO A 1 228 ? 21.767 -3.983 -9.278 1.00 80.81 228 PRO A O 1
ATOM 1864 N N . LEU A 1 229 ? 23.652 -5.155 -9.597 1.00 88.44 229 LEU A N 1
ATOM 1865 C CA . LEU A 1 229 ? 23.900 -4.699 -10.952 1.00 88.44 229 LEU A CA 1
ATOM 1866 C C . LEU A 1 229 ? 23.325 -5.753 -11.896 1.00 88.44 229 LEU A C 1
ATOM 1868 O O . LEU A 1 229 ? 23.872 -6.848 -11.998 1.00 88.44 229 LEU A O 1
ATOM 1872 N N . TYR A 1 230 ? 22.200 -5.441 -12.536 1.00 92.31 230 TYR A N 1
ATOM 1873 C CA . TYR A 1 230 ? 21.521 -6.398 -13.408 1.00 92.31 230 TYR A CA 1
ATOM 1874 C C . TYR A 1 230 ? 22.285 -6.664 -14.697 1.00 92.31 230 TYR A C 1
ATOM 1876 O O . TYR A 1 230 ? 22.929 -5.761 -15.244 1.00 92.31 230 TYR A O 1
ATOM 1884 N N . ARG A 1 231 ? 22.115 -7.882 -15.214 1.00 93.94 231 ARG A N 1
ATOM 1885 C CA . ARG A 1 231 ? 22.525 -8.265 -16.560 1.00 93.94 231 ARG A CA 1
ATOM 1886 C C . ARG A 1 231 ? 21.971 -7.289 -17.596 1.00 93.94 231 ARG A C 1
ATOM 1888 O O . ARG A 1 231 ? 20.775 -6.999 -17.635 1.00 93.94 231 ARG A O 1
ATOM 1895 N N . ARG A 1 232 ? 22.869 -6.810 -18.454 1.00 95.50 232 ARG A N 1
ATOM 1896 C CA . ARG A 1 232 ? 22.598 -5.923 -19.588 1.00 95.50 232 ARG A CA 1
ATOM 1897 C C . ARG A 1 232 ? 23.575 -6.303 -20.691 1.00 95.50 232 ARG A C 1
ATOM 1899 O O . ARG A 1 232 ? 24.705 -5.813 -20.691 1.00 95.50 232 ARG A O 1
ATOM 1906 N N . ARG A 1 233 ? 23.186 -7.196 -21.599 1.00 95.56 233 ARG A N 1
ATOM 1907 C CA . ARG A 1 233 ? 24.056 -7.635 -22.696 1.00 95.56 233 ARG A CA 1
ATOM 1908 C C . ARG A 1 233 ? 24.236 -6.532 -23.724 1.00 95.56 233 ARG A C 1
ATOM 1910 O O . ARG A 1 233 ? 23.312 -5.755 -23.988 1.00 95.56 233 ARG A O 1
ATOM 1917 N N . LYS A 1 234 ? 25.440 -6.470 -24.283 1.00 95.31 234 LYS A N 1
ATOM 1918 C CA . LYS A 1 234 ? 25.760 -5.604 -25.415 1.00 95.31 234 LYS A CA 1
ATOM 1919 C C . LYS A 1 234 ? 25.148 -6.165 -26.701 1.00 95.31 234 LYS A C 1
ATOM 1921 O O . LYS A 1 234 ? 24.845 -7.359 -26.726 1.00 95.31 234 LYS A O 1
ATOM 1926 N N . PRO A 1 235 ? 25.010 -5.361 -27.766 1.00 92.94 235 PRO A N 1
ATOM 1927 C CA . PRO A 1 235 ? 24.562 -5.859 -29.062 1.00 92.94 235 PRO A CA 1
ATOM 1928 C C . PRO A 1 235 ? 25.371 -7.053 -29.580 1.00 92.94 235 PRO A C 1
ATOM 1930 O O . PRO A 1 235 ? 24.793 -8.015 -30.074 1.00 92.94 235 PRO A O 1
ATOM 1933 N N . GLU A 1 236 ? 26.688 -7.051 -29.365 1.00 92.25 236 GLU A N 1
ATOM 1934 C CA . GLU A 1 236 ? 27.577 -8.132 -29.807 1.00 92.25 236 GLU A CA 1
ATOM 1935 C C . GLU A 1 236 ? 27.365 -9.438 -29.017 1.00 92.25 236 GLU A C 1
ATOM 1937 O O . GLU A 1 236 ? 27.654 -10.519 -29.517 1.00 92.25 236 GLU A O 1
ATOM 1942 N N . ASP A 1 237 ? 26.816 -9.347 -27.801 1.00 90.81 237 ASP A N 1
ATOM 1943 C CA . ASP A 1 237 ? 26.459 -10.483 -26.940 1.00 90.81 237 ASP A CA 1
ATOM 1944 C C . ASP A 1 237 ? 24.949 -10.834 -27.043 1.00 90.81 237 ASP A C 1
ATOM 1946 O O . ASP A 1 237 ? 24.387 -11.474 -26.149 1.00 90.81 237 ASP A O 1
ATOM 1950 N N . GLY A 1 238 ? 24.257 -10.386 -28.100 1.00 89.19 238 GLY A N 1
ATOM 1951 C CA . GLY A 1 238 ? 22.834 -10.672 -28.344 1.00 89.19 238 GLY A CA 1
ATOM 1952 C C . GLY A 1 238 ? 21.844 -9.729 -27.644 1.00 89.19 238 GLY A C 1
ATOM 1953 O O . GLY A 1 238 ? 20.670 -10.068 -27.488 1.00 89.19 238 GLY A O 1
ATOM 1954 N N . GLY A 1 239 ? 22.298 -8.560 -27.185 1.00 92.19 239 GLY A N 1
ATOM 1955 C CA . GLY A 1 239 ? 21.432 -7.483 -26.706 1.00 92.19 239 GLY A CA 1
ATOM 1956 C C . GLY A 1 239 ? 20.735 -6.741 -27.852 1.00 92.19 239 GLY A C 1
ATOM 1957 O O . GLY A 1 239 ? 21.303 -6.551 -28.921 1.00 92.19 239 GLY A O 1
ATOM 1958 N N . TYR A 1 240 ? 19.509 -6.271 -27.632 1.00 93.25 240 TYR A N 1
ATOM 1959 C CA . TYR A 1 240 ? 18.777 -5.510 -28.647 1.00 93.25 240 TYR A CA 1
ATOM 1960 C C . TYR A 1 240 ? 18.950 -4.002 -28.463 1.00 93.25 240 TYR A C 1
ATOM 1962 O O . TYR A 1 240 ? 19.260 -3.509 -27.374 1.00 93.25 240 TYR A O 1
ATOM 1970 N N . VAL A 1 241 ? 18.715 -3.266 -29.548 1.00 92.94 241 VAL A N 1
ATOM 1971 C CA . VAL A 1 241 ? 18.676 -1.803 -29.574 1.00 92.94 241 VAL A CA 1
ATOM 1972 C C . VAL A 1 241 ? 17.347 -1.330 -30.156 1.00 92.94 241 VAL A C 1
ATOM 1974 O O . VAL A 1 241 ? 16.752 -1.987 -31.004 1.00 92.94 241 VAL A O 1
ATOM 1977 N N . THR A 1 242 ? 16.871 -0.175 -29.710 1.00 92.06 242 THR A N 1
ATOM 1978 C CA . THR A 1 242 ? 15.714 0.521 -30.287 1.00 92.06 242 THR A CA 1
ATOM 1979 C C . THR A 1 242 ? 16.015 2.006 -30.388 1.00 92.06 242 THR A C 1
ATOM 1981 O O . THR A 1 242 ? 16.822 2.536 -29.640 1.00 92.06 242 THR A O 1
ATOM 1984 N N . THR A 1 243 ? 15.319 2.731 -31.252 1.00 89.06 243 THR A N 1
ATOM 1985 C CA . THR A 1 243 ? 15.383 4.194 -31.283 1.00 89.06 243 THR A CA 1
ATOM 1986 C C . THR A 1 243 ? 14.303 4.819 -30.398 1.00 89.06 243 THR A C 1
ATOM 1988 O O . THR A 1 243 ? 13.204 4.270 -30.231 1.00 89.06 243 THR A O 1
ATOM 1991 N N . LYS A 1 244 ? 14.616 5.980 -29.811 1.00 84.25 244 LYS A N 1
ATOM 1992 C CA . LYS A 1 244 ? 13.673 6.842 -29.088 1.00 84.25 244 LYS A CA 1
ATOM 1993 C C . LYS A 1 244 ? 13.899 8.295 -29.493 1.00 84.25 244 LYS A C 1
ATOM 1995 O O . LYS A 1 244 ? 15.029 8.775 -29.484 1.00 84.25 244 LYS A O 1
ATOM 2000 N N . LYS A 1 245 ? 12.820 9.008 -29.818 1.00 81.69 245 LYS A N 1
ATOM 2001 C CA . LYS A 1 245 ? 12.878 10.439 -30.140 1.00 81.69 245 LYS A CA 1
ATOM 2002 C C . LYS A 1 245 ? 12.984 11.267 -28.860 1.00 81.69 245 LYS A C 1
ATOM 2004 O O . LYS A 1 245 ? 12.135 11.155 -27.976 1.00 81.69 245 LYS A O 1
ATOM 2009 N N . VAL A 1 246 ? 14.007 12.113 -28.770 1.00 76.56 246 VAL A N 1
ATOM 2010 C CA . VAL A 1 246 ? 14.223 13.065 -27.673 1.00 76.56 246 VAL A CA 1
ATOM 2011 C C . VAL A 1 246 ? 14.504 14.435 -28.278 1.00 76.56 246 VAL A C 1
ATOM 2013 O O . VAL A 1 246 ? 15.474 14.599 -29.006 1.00 76.56 246 VAL A O 1
ATOM 2016 N N . ARG A 1 247 ? 13.646 15.424 -27.987 1.00 70.69 247 ARG A N 1
ATOM 2017 C CA . ARG A 1 247 ? 13.782 16.819 -28.468 1.00 70.69 247 ARG A CA 1
ATOM 2018 C C . ARG A 1 247 ? 13.998 16.958 -29.988 1.00 70.69 247 ARG A C 1
ATOM 2020 O O . ARG A 1 247 ? 14.721 17.840 -30.426 1.00 70.69 247 ARG A O 1
ATOM 2027 N N . GLY A 1 248 ? 13.365 16.094 -30.783 1.00 73.88 248 GLY A N 1
ATOM 2028 C CA . GLY A 1 248 ? 13.472 16.115 -32.248 1.00 73.88 248 GLY A CA 1
ATOM 2029 C C . GLY A 1 248 ? 14.601 15.257 -32.828 1.00 73.88 248 GLY A C 1
ATOM 2030 O O . GLY A 1 248 ? 14.562 14.974 -34.019 1.00 73.88 248 GLY A O 1
ATOM 2031 N N . SER A 1 249 ? 15.528 14.759 -32.003 1.00 78.25 249 SER A N 1
ATOM 2032 C CA . SER A 1 249 ? 16.600 13.853 -32.434 1.00 78.25 249 SER A CA 1
ATOM 2033 C C . SER A 1 249 ? 16.270 12.398 -32.109 1.00 78.25 249 SER A C 1
ATOM 2035 O O . SER A 1 249 ? 15.712 12.096 -31.049 1.00 78.25 249 SER A O 1
ATOM 2037 N N . GLU A 1 250 ? 16.629 11.476 -33.001 1.00 85.19 250 GLU A N 1
ATOM 2038 C CA . GLU A 1 250 ? 16.571 10.042 -32.715 1.00 85.19 250 GLU A CA 1
ATOM 2039 C C . GLU A 1 250 ? 17.824 9.597 -31.967 1.00 85.19 250 GLU A C 1
ATOM 2041 O O . GLU A 1 250 ? 18.948 9.799 -32.417 1.00 85.19 250 GLU A O 1
ATOM 2046 N N . VAL A 1 251 ? 17.618 8.997 -30.797 1.00 85.94 251 VAL A N 1
ATOM 2047 C CA . VAL A 1 251 ? 18.685 8.458 -29.956 1.00 85.94 251 VAL A CA 1
ATOM 2048 C C . VAL A 1 251 ? 18.579 6.938 -29.959 1.00 85.94 251 VAL A C 1
ATOM 2050 O O . VAL A 1 251 ? 17.502 6.389 -29.707 1.00 85.94 251 VAL A O 1
ATOM 2053 N N . GLY A 1 252 ? 19.696 6.264 -30.237 1.00 89.00 252 GLY A N 1
ATOM 2054 C CA . GLY A 1 252 ? 19.826 4.818 -30.074 1.00 89.00 252 GLY A CA 1
ATOM 2055 C C . GLY A 1 252 ? 19.812 4.439 -28.594 1.00 89.00 252 GLY A C 1
ATOM 2056 O O . GLY A 1 252 ? 20.596 4.955 -27.799 1.00 89.00 252 GLY A O 1
ATOM 2057 N N . ILE A 1 253 ? 18.897 3.552 -28.224 1.00 91.62 253 ILE A N 1
ATOM 2058 C CA . ILE A 1 253 ? 18.698 3.036 -26.876 1.00 91.62 253 ILE A CA 1
ATOM 2059 C C . ILE A 1 253 ? 19.073 1.567 -26.863 1.00 91.62 253 ILE A C 1
ATOM 2061 O O . ILE A 1 253 ? 18.443 0.748 -27.526 1.00 91.62 253 ILE A O 1
ATOM 2065 N N . ASP A 1 254 ? 20.074 1.246 -26.063 1.00 93.88 254 ASP A N 1
ATOM 2066 C CA . ASP A 1 254 ? 20.468 -0.121 -25.757 1.00 93.88 254 ASP A CA 1
ATOM 2067 C C . ASP A 1 254 ? 20.009 -0.529 -24.348 1.00 93.88 254 ASP A C 1
ATOM 2069 O O . ASP A 1 254 ? 19.375 0.233 -23.603 1.00 93.88 254 ASP A O 1
ATOM 2073 N N . ASN A 1 255 ? 20.385 -1.745 -23.960 1.00 95.50 255 ASN A N 1
ATOM 2074 C CA . ASN A 1 255 ? 20.073 -2.323 -22.661 1.00 95.50 255 ASN A CA 1
ATOM 2075 C C . ASN A 1 255 ? 20.563 -1.501 -21.460 1.00 95.50 255 ASN A C 1
ATOM 2077 O O . ASN A 1 255 ? 20.089 -1.746 -20.359 1.00 95.50 255 ASN A O 1
ATOM 2081 N N . ARG A 1 256 ? 21.455 -0.509 -21.598 1.00 93.81 256 ARG A N 1
ATOM 2082 C CA . ARG A 1 256 ? 21.914 0.320 -20.464 1.00 93.81 256 ARG A CA 1
ATOM 2083 C C . ARG A 1 256 ? 20.841 1.251 -19.917 1.00 93.81 256 ARG A C 1
ATOM 2085 O O . ARG A 1 256 ? 20.976 1.736 -18.795 1.00 93.81 256 ARG A O 1
ATOM 2092 N N . TRP A 1 257 ? 19.791 1.507 -20.688 1.00 93.94 257 TRP A N 1
ATOM 2093 C CA . TRP A 1 257 ? 18.731 2.456 -20.345 1.00 93.94 257 TRP A CA 1
ATOM 2094 C C . TRP A 1 257 ? 17.470 1.801 -19.785 1.00 93.94 257 TRP A C 1
ATOM 2096 O O . TRP A 1 257 ? 16.543 2.503 -19.387 1.00 93.94 257 TRP A O 1
ATOM 2106 N N . ILE A 1 258 ? 17.402 0.473 -19.761 1.00 95.62 258 ILE A N 1
ATOM 2107 C CA . ILE A 1 258 ? 16.181 -0.241 -19.382 1.00 95.62 258 ILE A CA 1
ATOM 2108 C C . ILE A 1 258 ? 16.055 -0.307 -17.859 1.00 95.62 258 ILE A C 1
ATOM 2110 O O . ILE A 1 258 ? 16.973 -0.717 -17.152 1.00 95.62 258 ILE A O 1
ATOM 2114 N N . VAL A 1 259 ? 14.920 0.113 -17.325 1.00 95.56 259 VAL A N 1
ATOM 2115 C CA . VAL A 1 259 ? 14.610 0.001 -15.899 1.00 95.56 259 VAL A CA 1
ATOM 2116 C C . VAL A 1 259 ? 14.305 -1.469 -15.576 1.00 95.56 259 VAL A C 1
ATOM 2118 O O . VAL A 1 259 ? 13.545 -2.069 -16.334 1.00 95.56 259 VAL A O 1
ATOM 2121 N N . PRO A 1 260 ? 14.876 -2.064 -14.507 1.00 95.88 260 PRO A N 1
ATOM 2122 C CA . PRO A 1 260 ? 14.624 -3.458 -14.136 1.00 95.88 260 PRO A CA 1
ATOM 2123 C C . PRO A 1 260 ? 13.131 -3.769 -13.991 1.00 95.88 260 PRO A C 1
ATOM 2125 O O . PRO A 1 260 ? 12.369 -3.006 -13.401 1.00 95.88 260 PRO A O 1
ATOM 2128 N N . PHE A 1 261 ? 12.681 -4.886 -14.548 1.00 97.44 261 PHE A N 1
ATOM 2129 C CA . PHE A 1 261 ? 11.262 -5.211 -14.623 1.00 97.44 261 PHE A CA 1
ATOM 2130 C C . PHE A 1 261 ? 11.021 -6.714 -14.545 1.00 97.44 261 PHE A C 1
ATOM 2132 O O . PHE A 1 261 ? 11.874 -7.515 -14.915 1.00 97.44 261 PHE A O 1
ATOM 2139 N N . CYS A 1 262 ? 9.821 -7.103 -14.116 1.00 97.25 262 CYS A N 1
ATOM 2140 C CA . CYS A 1 262 ? 9.355 -8.479 -14.258 1.00 97.25 262 CYS A CA 1
ATOM 2141 C C . CYS A 1 262 ? 8.574 -8.608 -15.577 1.00 97.25 262 CYS A C 1
ATOM 2143 O O . CYS A 1 262 ? 7.536 -7.947 -15.708 1.00 97.25 262 CYS A O 1
ATOM 2145 N N . PRO A 1 263 ? 9.012 -9.444 -16.543 1.00 96.38 263 PRO A N 1
ATOM 2146 C CA . PRO A 1 263 ? 8.350 -9.589 -17.842 1.00 96.38 263 PRO A CA 1
ATOM 2147 C C . PRO A 1 263 ? 6.844 -9.841 -17.747 1.00 96.38 263 PRO A C 1
ATOM 2149 O O . PRO A 1 263 ? 6.067 -9.199 -18.451 1.00 96.38 263 PRO A O 1
ATOM 2152 N N . LEU A 1 264 ? 6.421 -10.722 -16.835 1.00 95.94 264 LEU A N 1
ATOM 2153 C CA . LEU A 1 264 ? 5.014 -11.078 -16.647 1.00 95.94 264 LEU A CA 1
ATOM 2154 C C . LEU A 1 264 ? 4.179 -9.884 -16.176 1.00 95.94 264 LEU A C 1
ATOM 2156 O O . LEU A 1 264 ? 3.138 -9.597 -16.767 1.00 95.94 264 LEU A O 1
ATOM 2160 N N . LEU A 1 265 ? 4.632 -9.173 -15.138 1.00 96.69 265 LEU A N 1
ATOM 2161 C CA . LEU A 1 265 ? 3.900 -8.026 -14.596 1.00 96.69 265 LEU A CA 1
ATOM 2162 C C . LEU A 1 265 ? 3.823 -6.891 -15.611 1.00 96.69 265 LEU A C 1
ATOM 2164 O O . LEU A 1 265 ? 2.743 -6.374 -15.888 1.00 96.69 265 LEU A O 1
ATOM 2168 N N . THR A 1 266 ? 4.956 -6.521 -16.198 1.00 96.06 266 THR A N 1
ATOM 2169 C CA . THR A 1 266 ? 5.006 -5.401 -17.136 1.00 96.06 266 THR A CA 1
ATOM 2170 C C . THR A 1 266 ? 4.143 -5.674 -18.365 1.00 96.06 266 THR A C 1
ATOM 2172 O O . THR A 1 266 ? 3.410 -4.786 -18.798 1.00 96.06 266 THR A O 1
ATOM 2175 N N . ARG A 1 267 ? 4.130 -6.921 -18.858 1.00 95.06 267 ARG A N 1
ATOM 2176 C CA . ARG A 1 267 ? 3.224 -7.370 -19.921 1.00 95.06 267 ARG A CA 1
ATOM 2177 C C . ARG A 1 267 ? 1.754 -7.252 -19.520 1.00 95.06 267 ARG A C 1
ATOM 2179 O O . ARG A 1 267 ? 0.969 -6.655 -20.248 1.00 95.06 267 ARG A O 1
ATOM 2186 N N . ALA A 1 268 ? 1.385 -7.816 -18.370 1.00 95.69 268 ALA A N 1
ATOM 2187 C CA . ALA A 1 268 ? -0.006 -7.902 -17.927 1.00 95.69 268 ALA A CA 1
ATOM 2188 C C . ALA A 1 268 ? -0.631 -6.526 -17.656 1.00 95.69 268 ALA A C 1
ATOM 2190 O O . ALA A 1 268 ? -1.814 -6.311 -17.912 1.00 95.69 268 ALA A O 1
ATOM 2191 N N . PHE A 1 269 ? 0.163 -5.590 -17.136 1.00 96.81 269 PHE A N 1
ATOM 2192 C CA . PHE A 1 269 ? -0.324 -4.272 -16.748 1.00 96.81 269 PHE A CA 1
ATOM 2193 C C . PHE A 1 269 ? -0.058 -3.187 -17.785 1.00 96.81 269 PHE A C 1
ATOM 2195 O O . PHE A 1 269 ? -0.647 -2.121 -17.650 1.00 96.81 269 PHE A O 1
ATOM 2202 N N . ASN A 1 270 ? 0.792 -3.419 -18.793 1.00 96.88 270 ASN A N 1
ATOM 2203 C CA . ASN A 1 270 ? 1.209 -2.409 -19.773 1.00 96.88 270 ASN A CA 1
ATOM 2204 C C . ASN A 1 270 ? 1.485 -1.049 -19.104 1.00 96.88 270 ASN A C 1
ATOM 2206 O O . ASN A 1 270 ? 0.815 -0.049 -19.365 1.00 96.88 270 ASN A O 1
ATOM 2210 N N . ALA A 1 271 ? 2.395 -1.039 -18.136 1.00 95.62 271 ALA A N 1
ATOM 2211 C CA . ALA A 1 271 ? 2.660 0.122 -17.300 1.00 95.62 271 ALA A CA 1
ATOM 2212 C C . ALA A 1 271 ? 4.100 0.109 -16.800 1.00 95.62 271 ALA A C 1
ATOM 2214 O O . ALA A 1 271 ? 4.770 -0.924 -16.821 1.00 95.62 271 ALA A O 1
ATOM 2215 N N . HIS A 1 272 ? 4.565 1.258 -16.313 1.00 95.06 272 HIS A N 1
ATOM 2216 C CA . HIS A 1 272 ? 5.883 1.356 -15.704 1.00 95.06 272 HIS A CA 1
ATOM 2217 C C . HIS A 1 272 ? 5.891 0.635 -14.343 1.00 95.06 272 HIS A C 1
ATOM 2219 O O . HIS A 1 272 ? 5.469 1.205 -13.328 1.00 95.06 272 HIS A O 1
ATOM 2225 N N . ILE A 1 273 ? 6.402 -0.601 -14.323 1.00 97.00 273 ILE A N 1
ATOM 2226 C CA . ILE A 1 273 ? 6.570 -1.430 -13.123 1.00 97.00 273 ILE A CA 1
ATOM 2227 C C . ILE A 1 273 ? 8.053 -1.742 -12.918 1.00 97.00 273 ILE A C 1
ATOM 2229 O O . ILE A 1 273 ? 8.590 -2.641 -13.563 1.00 97.00 273 ILE A O 1
ATOM 2233 N N . ASN A 1 274 ? 8.712 -1.013 -12.013 1.00 95.19 274 ASN A N 1
ATOM 2234 C CA . ASN A 1 274 ? 10.093 -1.320 -11.636 1.00 95.19 274 ASN A CA 1
ATOM 2235 C C . ASN A 1 274 ? 10.091 -2.463 -10.621 1.00 95.19 274 ASN A C 1
ATOM 2237 O O . ASN A 1 274 ? 9.354 -2.378 -9.638 1.00 95.19 274 ASN A O 1
ATOM 2241 N N . VAL A 1 275 ? 10.915 -3.487 -10.820 1.00 94.88 275 VAL A N 1
ATOM 2242 C CA . VAL A 1 275 ? 11.079 -4.593 -9.865 1.00 94.88 275 VAL A CA 1
ATOM 2243 C C . VAL A 1 275 ? 12.549 -4.712 -9.518 1.00 94.88 275 VAL A C 1
ATOM 2245 O O . VAL A 1 275 ? 13.372 -5.005 -10.377 1.00 94.88 275 VAL A O 1
ATOM 2248 N N . GLU A 1 276 ? 12.863 -4.496 -8.247 1.00 91.50 276 GLU A N 1
ATOM 2249 C CA . GLU A 1 276 ? 14.226 -4.463 -7.739 1.00 91.50 276 GLU A CA 1
ATOM 2250 C C . GLU A 1 276 ? 14.437 -5.551 -6.689 1.00 91.50 276 GLU A C 1
ATOM 2252 O O . GLU A 1 276 ? 13.695 -5.621 -5.706 1.00 91.50 276 GLU A O 1
ATOM 2257 N N . TYR A 1 277 ? 15.477 -6.368 -6.841 1.00 90.56 277 TYR A N 1
ATOM 2258 C CA . TYR A 1 277 ? 15.916 -7.274 -5.787 1.00 90.56 277 TYR A CA 1
ATOM 2259 C C . TYR A 1 277 ? 16.615 -6.498 -4.664 1.00 90.56 277 TYR A C 1
ATOM 2261 O O . TYR A 1 277 ? 17.548 -5.722 -4.882 1.00 90.56 277 TYR A O 1
ATOM 2269 N N . CYS A 1 278 ? 16.145 -6.707 -3.438 1.00 83.88 278 CYS A N 1
ATOM 2270 C CA . CYS A 1 278 ? 16.611 -6.007 -2.252 1.00 83.88 278 CYS A CA 1
ATOM 2271 C C . CYS A 1 278 ? 17.635 -6.844 -1.490 1.00 83.88 278 CYS A C 1
ATOM 2273 O O . CYS A 1 278 ? 17.304 -7.846 -0.862 1.00 83.88 278 CYS A O 1
ATOM 2275 N N . SER A 1 279 ? 18.883 -6.377 -1.448 1.00 73.56 279 SER A N 1
ATOM 2276 C CA . SER A 1 279 ? 19.898 -6.932 -0.545 1.00 73.56 279 SER A CA 1
ATOM 2277 C C . SER A 1 279 ? 20.317 -5.952 0.558 1.00 73.56 279 SER A C 1
ATOM 2279 O O . SER A 1 279 ? 20.927 -6.358 1.546 1.00 73.56 279 SER A O 1
ATOM 2281 N N . SER A 1 280 ? 19.940 -4.672 0.477 1.00 69.12 280 SER A N 1
ATOM 2282 C CA . SER A 1 280 ? 20.311 -3.658 1.475 1.00 69.12 280 SER A CA 1
ATOM 2283 C C . SER A 1 280 ? 19.309 -3.468 2.612 1.00 69.12 280 SER A C 1
ATOM 2285 O O . SER A 1 280 ? 18.105 -3.401 2.373 1.00 69.12 280 SER A O 1
ATOM 2287 N N . ILE A 1 281 ? 19.813 -3.121 3.803 1.00 66.12 281 ILE A N 1
ATOM 2288 C CA . ILE A 1 281 ? 19.040 -2.448 4.869 1.00 66.12 281 ILE A CA 1
ATOM 2289 C C . ILE A 1 281 ? 18.562 -1.053 4.417 1.00 66.12 281 ILE A C 1
ATOM 2291 O O . ILE A 1 281 ? 17.579 -0.532 4.940 1.00 66.12 281 ILE A O 1
ATOM 2295 N N . LYS A 1 282 ? 19.182 -0.441 3.391 1.00 66.50 282 LYS A N 1
ATOM 2296 C CA . LYS A 1 282 ? 18.703 0.827 2.806 1.00 66.50 282 LYS A CA 1
ATOM 2297 C C . LYS A 1 282 ? 17.238 0.731 2.344 1.00 66.50 282 LYS A C 1
ATOM 2299 O O . LYS A 1 282 ? 16.533 1.730 2.439 1.00 66.50 282 LYS A O 1
ATOM 2304 N N . SER A 1 283 ? 16.761 -0.448 1.930 1.00 66.25 283 SER A N 1
ATOM 2305 C CA . SER A 1 283 ? 15.348 -0.680 1.577 1.00 66.25 283 SER A CA 1
ATOM 2306 C C . SER A 1 283 ? 14.391 -0.390 2.745 1.00 66.25 283 SER A C 1
ATOM 2308 O O . SER A 1 283 ? 13.327 0.179 2.527 1.00 66.25 283 SER A O 1
ATOM 2310 N N . ILE A 1 284 ? 14.808 -0.652 3.991 1.00 65.94 284 ILE A N 1
ATOM 2311 C CA . ILE A 1 284 ? 14.049 -0.359 5.219 1.00 65.94 284 ILE A CA 1
ATOM 2312 C C . ILE A 1 284 ? 13.931 1.155 5.436 1.00 65.94 284 ILE A C 1
ATOM 2314 O O . ILE A 1 284 ? 12.841 1.666 5.682 1.00 65.94 284 ILE A O 1
ATOM 2318 N N . LYS A 1 285 ? 15.033 1.906 5.264 1.00 68.62 285 LYS A N 1
ATOM 2319 C CA . LYS A 1 285 ? 15.002 3.383 5.324 1.00 68.62 285 LYS A CA 1
ATOM 2320 C C . LYS A 1 285 ? 14.055 3.970 4.276 1.00 68.62 285 LYS A C 1
ATOM 2322 O O . LYS A 1 285 ? 13.387 4.968 4.540 1.00 68.62 285 LYS A O 1
ATOM 2327 N N . TYR A 1 286 ? 13.988 3.351 3.097 1.00 66.69 286 TYR A N 1
ATOM 2328 C CA . TYR A 1 286 ? 13.051 3.743 2.048 1.00 66.69 286 TYR A CA 1
ATOM 2329 C C . TYR A 1 286 ? 11.592 3.585 2.507 1.00 66.69 286 TYR A C 1
ATOM 2331 O O . TYR A 1 286 ? 10.797 4.482 2.255 1.00 66.69 286 TYR A O 1
ATOM 2339 N N . VAL A 1 287 ? 11.246 2.537 3.259 1.00 64.25 287 VAL A N 1
ATOM 2340 C CA . VAL A 1 287 ? 9.888 2.363 3.816 1.00 64.25 287 VAL A CA 1
ATOM 2341 C C . VAL A 1 287 ? 9.491 3.526 4.696 1.00 64.25 287 VAL A C 1
ATOM 2343 O O . VAL A 1 287 ? 8.490 4.183 4.429 1.00 64.25 287 VAL A O 1
ATOM 2346 N N . CYS A 1 288 ? 10.306 3.817 5.711 1.00 65.00 288 CYS A N 1
ATOM 2347 C CA . CYS A 1 288 ? 10.016 4.894 6.647 1.00 65.00 288 CYS A CA 1
ATOM 2348 C C . CYS A 1 288 ? 9.954 6.239 5.923 1.00 65.00 288 CYS A C 1
ATOM 2350 O O . CYS A 1 288 ? 9.124 7.072 6.268 1.00 65.00 288 CYS A O 1
ATOM 2352 N N . LYS A 1 289 ? 10.779 6.437 4.886 1.00 72.56 289 LYS A N 1
ATOM 2353 C CA . LYS A 1 289 ? 10.729 7.642 4.059 1.00 72.56 289 LYS A CA 1
ATOM 2354 C C . LYS A 1 289 ? 9.369 7.813 3.388 1.00 72.56 289 LYS A C 1
ATOM 2356 O O . LYS A 1 289 ? 8.831 8.905 3.471 1.00 72.56 289 LYS A O 1
ATOM 2361 N N . TYR A 1 290 ? 8.840 6.788 2.717 1.00 69.12 290 TYR A N 1
ATOM 2362 C CA . TYR A 1 290 ? 7.601 6.911 1.936 1.00 69.12 290 TYR A CA 1
ATOM 2363 C C . TYR A 1 290 ? 6.333 6.773 2.781 1.00 69.12 290 TYR A C 1
ATOM 2365 O O . TYR A 1 290 ? 5.345 7.431 2.478 1.00 69.12 290 TYR A O 1
ATOM 2373 N N . ILE A 1 291 ? 6.371 6.004 3.874 1.00 67.00 291 ILE A N 1
ATOM 2374 C CA . ILE A 1 291 ? 5.283 5.992 4.860 1.00 67.00 291 ILE A CA 1
ATOM 2375 C C . ILE A 1 291 ? 5.165 7.349 5.541 1.00 67.00 291 ILE A C 1
ATOM 2377 O O . ILE A 1 291 ? 4.049 7.792 5.746 1.00 67.00 291 ILE A O 1
ATOM 2381 N N . ASN A 1 292 ? 6.277 8.020 5.863 1.00 60.88 292 ASN A N 1
ATOM 2382 C CA . ASN A 1 292 ? 6.252 9.350 6.486 1.00 60.88 292 ASN A CA 1
ATOM 2383 C C . ASN A 1 292 ? 6.288 10.498 5.475 1.00 60.88 292 ASN A C 1
ATOM 2385 O O . ASN A 1 292 ? 6.365 11.662 5.873 1.00 60.88 292 ASN A O 1
ATOM 2389 N N . LYS A 1 293 ? 6.243 10.203 4.172 1.00 64.19 293 LYS A N 1
ATOM 2390 C CA . LYS A 1 293 ? 6.192 11.247 3.157 1.00 64.19 293 LYS A CA 1
ATOM 2391 C C . LYS A 1 293 ? 4.783 11.827 3.156 1.00 64.19 293 LYS A C 1
ATOM 2393 O O . LYS A 1 293 ? 3.870 11.275 2.552 1.00 64.19 293 LYS A O 1
ATOM 2398 N N . GLY A 1 294 ? 4.612 12.917 3.899 1.00 57.38 294 GLY A N 1
ATOM 2399 C CA . GLY A 1 294 ? 3.414 13.742 3.825 1.00 57.38 294 GLY A CA 1
ATOM 2400 C C . GLY A 1 294 ? 3.248 14.362 2.436 1.00 57.38 294 GLY A C 1
ATOM 2401 O O . GLY A 1 294 ? 4.142 14.280 1.590 1.00 57.38 294 GLY A O 1
ATOM 2402 N N . SER A 1 295 ? 2.096 14.994 2.211 1.00 59.53 295 SER A N 1
ATOM 2403 C CA . SER A 1 295 ? 1.859 15.787 1.002 1.00 59.53 295 SER A CA 1
ATOM 2404 C C . SER A 1 295 ? 2.945 16.866 0.864 1.00 59.53 295 SER A C 1
ATOM 2406 O O . SER A 1 295 ? 3.472 17.338 1.875 1.00 59.53 295 SER A O 1
ATOM 2408 N N . ASP A 1 296 ? 3.293 17.250 -0.368 1.00 53.62 296 ASP A N 1
ATOM 2409 C CA . ASP A 1 296 ? 4.270 18.321 -0.602 1.00 53.62 296 ASP A CA 1
ATOM 2410 C C . ASP A 1 296 ? 3.837 19.587 0.167 1.00 53.62 296 ASP A C 1
ATOM 2412 O O . ASP A 1 296 ? 2.667 19.968 0.119 1.00 53.62 296 ASP A O 1
ATOM 2416 N N . MET A 1 297 ? 4.764 20.225 0.891 1.00 51.34 297 MET A N 1
ATOM 2417 C CA . MET A 1 297 ? 4.476 21.424 1.685 1.00 51.34 297 MET A CA 1
ATOM 2418 C C . MET A 1 297 ? 5.175 22.662 1.115 1.00 51.34 297 MET A C 1
ATOM 2420 O O . MET A 1 297 ? 6.374 22.627 0.835 1.00 51.34 297 MET A O 1
ATOM 2424 N N . ALA A 1 298 ? 4.443 23.766 0.989 1.00 40.94 298 ALA A N 1
ATOM 2425 C CA . ALA A 1 298 ? 4.974 25.113 0.833 1.00 40.94 298 ALA A CA 1
ATOM 2426 C C . ALA A 1 298 ? 4.826 25.837 2.178 1.00 40.94 298 ALA A C 1
ATOM 2428 O O . ALA A 1 298 ? 3.725 26.216 2.573 1.00 40.94 298 ALA A O 1
ATOM 2429 N N . VAL A 1 299 ? 5.928 25.984 2.912 1.00 41.25 299 VAL A N 1
ATOM 2430 C CA . VAL A 1 299 ? 5.926 26.669 4.210 1.00 41.25 299 VAL A CA 1
ATOM 2431 C C . VAL A 1 299 ? 6.054 28.171 3.967 1.00 41.25 299 VAL A C 1
ATOM 2433 O O . VAL A 1 299 ? 7.107 28.639 3.539 1.00 41.25 299 VAL A O 1
ATOM 2436 N N . PHE A 1 300 ? 4.996 28.928 4.256 1.00 41.03 300 PHE A N 1
ATOM 2437 C CA . PHE A 1 300 ? 5.065 30.381 4.405 1.00 41.03 300 PHE A CA 1
ATOM 2438 C C . PHE A 1 300 ? 5.031 30.694 5.898 1.00 41.03 300 PHE A C 1
ATOM 2440 O O . PHE A 1 300 ? 4.034 30.428 6.568 1.00 41.03 300 PHE A O 1
ATOM 2447 N N . ASN A 1 301 ? 6.131 31.221 6.432 1.00 37.69 301 ASN A N 1
ATOM 2448 C CA . ASN A 1 301 ? 6.204 31.619 7.833 1.00 37.69 301 ASN A CA 1
ATOM 2449 C C . ASN A 1 301 ? 5.555 33.004 7.981 1.00 37.69 301 ASN A C 1
ATOM 2451 O O . ASN A 1 301 ? 6.205 34.026 7.777 1.00 37.69 301 ASN A O 1
ATOM 2455 N N . LEU A 1 302 ? 4.262 33.048 8.302 1.00 42.78 302 LEU A N 1
ATOM 2456 C CA . LEU A 1 302 ? 3.645 34.250 8.859 1.00 42.78 302 LEU A CA 1
ATOM 2457 C C . LEU A 1 302 ? 3.927 34.219 10.358 1.00 42.78 302 LEU A C 1
ATOM 2459 O O . LEU A 1 302 ? 3.332 33.426 11.083 1.00 42.78 302 LEU A O 1
ATOM 2463 N N . ALA A 1 303 ? 4.886 35.028 10.809 1.00 38.44 303 ALA A N 1
ATOM 2464 C CA . ALA A 1 303 ? 5.216 35.149 12.221 1.00 38.44 303 ALA A CA 1
ATOM 2465 C C . ALA A 1 303 ? 3.967 35.588 13.007 1.00 38.44 303 ALA A C 1
ATOM 2467 O O . ALA A 1 303 ? 3.575 36.754 12.988 1.00 38.44 303 ALA A O 1
ATOM 2468 N N . HIS A 1 304 ? 3.319 34.645 13.684 1.00 42.09 304 HIS A N 1
ATOM 2469 C CA . HIS A 1 304 ? 2.418 34.926 14.792 1.00 42.09 304 HIS A CA 1
ATOM 2470 C C . HIS A 1 304 ? 3.012 34.272 16.031 1.00 42.09 304 HIS A C 1
ATOM 2472 O O . HIS A 1 304 ? 3.114 33.053 16.129 1.00 42.09 304 HIS A O 1
ATOM 2478 N N . ASN A 1 305 ? 3.445 35.124 16.957 1.00 41.94 305 ASN A N 1
ATOM 2479 C CA . ASN A 1 305 ? 4.140 34.780 18.196 1.00 41.94 305 ASN A CA 1
ATOM 2480 C C . ASN A 1 305 ? 3.241 34.114 19.257 1.00 41.94 305 ASN A C 1
ATOM 2482 O O . ASN A 1 305 ? 3.630 34.056 20.421 1.00 41.94 305 ASN A O 1
ATOM 2486 N N . ASP A 1 306 ? 2.077 33.577 18.886 1.00 46.31 306 ASP A N 1
ATOM 2487 C CA . ASP A 1 306 ? 1.163 32.928 19.824 1.00 46.31 306 ASP A CA 1
ATOM 2488 C C . ASP A 1 306 ? 1.230 31.408 19.664 1.00 46.31 306 ASP A C 1
ATOM 2490 O O . ASP A 1 306 ? 0.654 30.794 18.768 1.00 46.31 306 ASP A O 1
ATOM 2494 N N . THR A 1 307 ? 2.037 30.791 20.522 1.00 50.31 307 THR A N 1
ATOM 2495 C CA . THR A 1 307 ? 2.388 29.368 20.464 1.00 50.31 307 THR A CA 1
ATOM 2496 C C . THR A 1 307 ? 1.356 28.541 21.229 1.00 50.31 307 THR A C 1
ATOM 2498 O O . THR A 1 307 ? 1.633 28.031 22.311 1.00 50.31 307 THR A O 1
ATOM 2501 N N . GLN A 1 308 ? 0.158 28.391 20.655 1.00 54.88 308 GLN A N 1
ATOM 2502 C CA . GLN A 1 308 ? -0.700 27.237 20.941 1.00 54.88 308 GLN A CA 1
ATOM 2503 C C . GLN A 1 308 ? -0.337 26.101 19.979 1.00 54.88 308 GLN A C 1
ATOM 2505 O O . GLN A 1 308 ? -0.271 26.295 18.767 1.00 54.88 308 GLN A O 1
ATOM 2510 N N . HIS A 1 309 ? -0.091 24.901 20.508 1.00 62.59 309 HIS A N 1
ATOM 2511 C CA . HIS A 1 309 ? 0.147 23.712 19.689 1.00 62.59 309 HIS A CA 1
ATOM 2512 C C . HIS A 1 309 ? -1.186 23.226 19.083 1.00 62.59 309 HIS A C 1
ATOM 2514 O O . HIS A 1 309 ? -1.894 22.410 19.678 1.00 62.59 309 HIS A O 1
ATOM 2520 N N . ASP A 1 310 ? -1.561 23.784 17.927 1.00 71.88 310 ASP A N 1
ATOM 2521 C CA . ASP A 1 310 ? -2.728 23.377 17.135 1.00 71.88 310 ASP A CA 1
ATOM 2522 C C . ASP A 1 310 ? -2.279 22.546 15.920 1.00 71.88 310 ASP A C 1
ATOM 2524 O O . ASP A 1 310 ? -1.893 23.072 14.873 1.00 71.88 310 ASP A O 1
ATOM 2528 N N . GLU A 1 311 ? -2.352 21.219 16.046 1.00 71.69 311 GLU A N 1
ATOM 2529 C CA . GLU A 1 311 ? -2.043 20.303 14.950 1.00 71.69 311 GLU A CA 1
ATOM 2530 C C . GLU A 1 311 ? -3.008 20.435 13.765 1.00 71.69 311 GLU A C 1
ATOM 2532 O O . GLU A 1 311 ? -2.619 20.111 12.646 1.00 71.69 311 GLU A O 1
ATOM 2537 N N . VAL A 1 312 ? -4.253 20.886 13.968 1.00 74.62 312 VAL A N 1
ATOM 2538 C CA . VAL A 1 312 ? -5.180 21.145 12.854 1.00 74.62 312 VAL A CA 1
ATOM 2539 C C . VAL A 1 312 ? -4.661 22.325 12.045 1.00 74.62 312 VAL A C 1
ATOM 2541 O O . VAL A 1 312 ? -4.571 22.226 10.827 1.00 74.62 312 VAL A O 1
ATOM 2544 N N . GLN A 1 313 ? -4.241 23.403 12.708 1.00 74.44 313 GLN A N 1
ATOM 2545 C CA . GLN A 1 313 ? -3.658 24.559 12.032 1.00 74.44 313 GLN A CA 1
ATOM 2546 C C . GLN A 1 313 ? -2.345 24.189 11.326 1.00 74.44 313 GLN A C 1
ATOM 2548 O O . GLN A 1 313 ? -2.161 24.532 10.162 1.00 74.44 313 GLN A O 1
ATOM 2553 N N . LEU A 1 314 ? -1.468 23.418 11.978 1.00 72.81 314 LEU A N 1
ATOM 2554 C CA . LEU A 1 314 ? -0.239 22.904 11.360 1.00 72.81 314 LEU A CA 1
ATOM 2555 C C . LEU A 1 314 ? -0.519 21.971 10.172 1.00 72.81 314 LEU A C 1
ATOM 2557 O O . LEU A 1 314 ? 0.246 21.951 9.213 1.00 72.81 314 LEU A O 1
ATOM 2561 N N . TYR A 1 315 ? -1.607 21.200 10.218 1.00 73.31 315 TYR A N 1
ATOM 2562 C CA . TYR A 1 315 ? -2.033 20.345 9.113 1.00 73.31 315 TYR A CA 1
ATOM 2563 C C . TYR A 1 315 ? -2.619 21.149 7.945 1.00 73.31 315 TYR A C 1
ATOM 2565 O O . TYR A 1 315 ? -2.426 20.764 6.794 1.00 73.31 315 TYR A O 1
ATOM 2573 N N . GLU A 1 316 ? -3.333 22.243 8.223 1.00 72.06 316 GLU A N 1
ATOM 2574 C CA . GLU A 1 316 ? -3.938 23.126 7.217 1.00 72.06 316 GLU A CA 1
ATOM 2575 C C . GLU A 1 316 ? -2.899 24.034 6.533 1.00 72.06 316 GLU A C 1
ATOM 2577 O O . GLU A 1 316 ? -3.025 24.325 5.341 1.00 72.06 316 GLU A O 1
ATOM 2582 N N . ILE A 1 317 ? -1.851 24.463 7.248 1.00 67.62 317 ILE A N 1
ATOM 2583 C CA . ILE A 1 317 ? -0.828 25.358 6.699 1.00 67.62 317 ILE A CA 1
ATOM 2584 C C . ILE A 1 317 ? 0.061 24.613 5.695 1.00 67.62 317 ILE A C 1
ATOM 2586 O O . ILE A 1 317 ? 0.811 23.697 6.023 1.00 67.62 317 ILE A O 1
ATOM 2590 N N . GLY A 1 318 ? 0.027 25.079 4.445 1.00 59.75 318 GLY A N 1
ATOM 2591 C CA . GLY A 1 318 ? 1.075 24.814 3.465 1.00 59.75 318 GLY A CA 1
ATOM 2592 C C . GLY A 1 318 ? 0.988 23.489 2.711 1.00 59.75 318 GLY A C 1
ATOM 2593 O O . GLY A 1 318 ? 1.892 23.221 1.929 1.00 59.75 318 GLY A O 1
ATOM 2594 N N . ARG A 1 319 ? -0.055 22.662 2.867 1.00 68.44 319 ARG A N 1
ATOM 2595 C CA . ARG A 1 319 ? -0.168 21.396 2.112 1.00 68.44 319 ARG A CA 1
ATOM 2596 C C . ARG A 1 319 ? -0.641 21.607 0.675 1.00 68.44 319 ARG A C 1
ATOM 2598 O O . ARG A 1 319 ? -1.706 22.167 0.424 1.00 68.44 319 ARG A O 1
ATOM 2605 N N . TYR A 1 320 ? 0.110 21.055 -0.271 1.00 72.38 320 TYR A N 1
ATOM 2606 C CA . TYR A 1 320 ? -0.335 20.853 -1.642 1.00 72.38 320 TYR A CA 1
ATOM 2607 C C . TYR A 1 320 ? -1.011 19.489 -1.764 1.00 72.38 320 TYR A C 1
ATOM 2609 O O . TYR A 1 320 ? -0.371 18.451 -1.596 1.00 72.38 320 TYR A O 1
ATOM 2617 N N . LEU A 1 321 ? -2.301 19.490 -2.088 1.00 77.81 321 LEU A N 1
ATOM 2618 C CA . LEU A 1 321 ? -3.056 18.275 -2.360 1.00 77.81 321 LEU A CA 1
ATOM 2619 C C . LEU A 1 321 ? -3.371 18.189 -3.853 1.00 77.81 321 LEU A C 1
ATOM 2621 O O . LEU A 1 321 ? -4.041 19.061 -4.408 1.00 77.81 321 LEU A O 1
ATOM 2625 N N . SER A 1 322 ? -2.917 17.121 -4.506 1.00 82.75 322 SER A N 1
ATOM 2626 C CA . SER A 1 322 ? -3.231 16.910 -5.922 1.00 82.75 322 SER A CA 1
ATOM 2627 C C . SER A 1 322 ? -4.694 16.493 -6.115 1.00 82.75 322 SER A C 1
ATOM 2629 O O . SER A 1 322 ? -5.289 15.846 -5.253 1.00 82.75 322 SER A O 1
ATOM 2631 N N . SER A 1 323 ? -5.275 16.789 -7.280 1.00 87.31 323 SER A N 1
ATOM 2632 C CA . SER A 1 323 ? -6.648 16.377 -7.609 1.00 87.31 323 SER A CA 1
ATOM 2633 C C . SER A 1 323 ? -6.844 14.855 -7.568 1.00 87.31 323 SER A C 1
ATOM 2635 O O . SER A 1 323 ? -7.886 14.380 -7.123 1.00 87.31 323 SER A O 1
ATOM 2637 N N . ASN A 1 324 ? -5.843 14.072 -7.982 1.00 88.00 324 ASN A N 1
ATOM 2638 C CA . ASN A 1 324 ? -5.913 12.609 -7.904 1.00 88.00 324 ASN A CA 1
ATOM 2639 C C . ASN A 1 324 ? -5.871 12.113 -6.454 1.00 88.00 324 ASN A C 1
ATOM 2641 O O . ASN A 1 324 ? -6.617 11.197 -6.111 1.00 88.00 324 ASN A O 1
ATOM 2645 N N . GLU A 1 325 ? -5.040 12.722 -5.602 1.00 88.12 325 GLU A N 1
ATOM 2646 C CA . GLU A 1 325 ? -5.032 12.421 -4.169 1.00 88.12 325 GLU A CA 1
ATOM 2647 C C . GLU A 1 325 ? -6.394 12.767 -3.567 1.00 88.12 325 GLU A C 1
ATOM 2649 O O . GLU A 1 325 ? -7.035 11.909 -2.974 1.00 88.12 325 GLU A O 1
ATOM 2654 N N . ALA A 1 326 ? -6.916 13.969 -3.819 1.00 88.81 326 ALA A N 1
ATOM 2655 C CA . ALA A 1 326 ? -8.242 14.383 -3.367 1.00 88.81 326 ALA A CA 1
ATOM 2656 C C . ALA A 1 326 ? -9.330 13.355 -3.718 1.00 88.81 326 ALA A C 1
ATOM 2658 O O . ALA A 1 326 ? -10.108 12.957 -2.851 1.00 88.81 326 ALA A O 1
ATOM 2659 N N . VAL A 1 327 ? -9.372 12.883 -4.967 1.00 91.50 327 VAL A N 1
ATOM 2660 C CA . VAL A 1 327 ? -10.366 11.890 -5.393 1.00 91.50 327 VAL A CA 1
ATOM 2661 C C . VAL A 1 327 ? -10.148 10.534 -4.719 1.00 91.50 327 VAL A C 1
ATOM 2663 O O . VAL A 1 327 ? -11.114 9.945 -4.237 1.00 91.50 327 VAL A O 1
ATOM 2666 N N . TRP A 1 328 ? -8.905 10.065 -4.594 1.00 91.81 328 TRP A N 1
ATOM 2667 C CA . TRP A 1 328 ? -8.585 8.835 -3.857 1.00 91.81 328 TRP A CA 1
ATOM 2668 C C . TRP A 1 328 ? -9.131 8.864 -2.425 1.00 91.81 328 TRP A C 1
ATOM 2670 O O . TRP A 1 328 ? -9.708 7.894 -1.933 1.00 91.81 328 TRP A O 1
ATOM 2680 N N . ARG A 1 329 ? -8.994 10.020 -1.768 1.00 88.62 329 ARG A N 1
ATOM 2681 C CA . ARG A 1 329 ? -9.409 10.247 -0.381 1.00 88.62 329 ARG A CA 1
ATOM 2682 C C . ARG A 1 329 ? -10.929 10.386 -0.259 1.00 88.62 329 ARG A C 1
ATOM 2684 O O . ARG A 1 329 ? -11.492 9.888 0.714 1.00 88.62 329 ARG A O 1
ATOM 2691 N N . ILE A 1 330 ? -11.599 11.001 -1.244 1.00 90.50 330 ILE A N 1
ATOM 2692 C CA . ILE A 1 330 ? -13.074 11.031 -1.347 1.00 90.50 330 ILE A CA 1
ATOM 2693 C C . ILE A 1 330 ? -13.631 9.612 -1.477 1.00 90.50 330 ILE A C 1
ATOM 2695 O O . ILE A 1 330 ? -14.584 9.267 -0.783 1.00 90.50 330 ILE A O 1
ATOM 2699 N N . LEU A 1 331 ? -13.029 8.791 -2.340 1.00 90.75 331 LEU A N 1
ATOM 2700 C CA 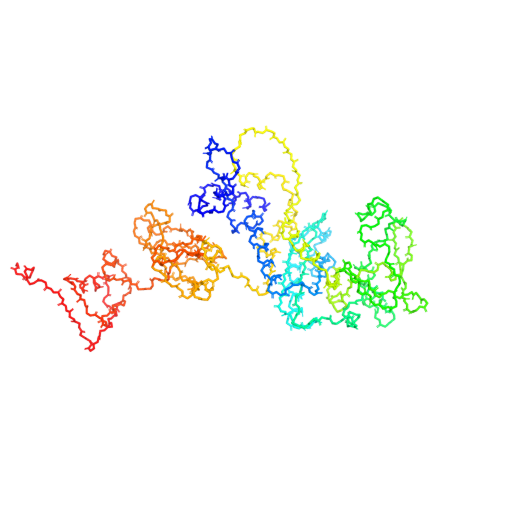. LEU A 1 331 ? -13.462 7.413 -2.591 1.00 90.75 331 LEU A CA 1
ATOM 2701 C C . LEU A 1 331 ? -13.125 6.454 -1.436 1.00 90.75 331 LEU A C 1
ATOM 2703 O O . LEU A 1 331 ? -13.557 5.305 -1.452 1.00 90.75 331 LEU A O 1
ATOM 2707 N N . GLY A 1 332 ? -12.380 6.916 -0.426 1.00 88.88 332 GLY A N 1
ATOM 2708 C CA . GLY A 1 332 ? -12.039 6.125 0.754 1.00 88.88 332 GLY A CA 1
ATOM 2709 C C . GLY A 1 332 ? -11.037 5.005 0.480 1.00 88.88 332 GLY A C 1
ATOM 2710 O O . GLY A 1 332 ? -10.971 4.052 1.254 1.00 88.88 332 GLY A O 1
ATOM 2711 N N . PHE A 1 333 ? -10.263 5.096 -0.603 1.00 92.56 333 PHE A N 1
ATOM 2712 C CA . PHE A 1 333 ? -9.268 4.081 -0.933 1.00 92.56 333 PHE A CA 1
ATOM 2713 C C . PHE A 1 333 ? -8.083 4.122 0.051 1.00 92.56 333 PHE A C 1
ATOM 2715 O O . PHE A 1 333 ? -7.637 5.208 0.449 1.00 92.56 333 PHE A O 1
ATOM 2722 N N . PRO A 1 334 ? -7.544 2.959 0.465 1.00 89.19 334 PRO A N 1
ATOM 2723 C CA . PRO A 1 334 ? -6.436 2.906 1.410 1.00 89.19 334 PRO A CA 1
ATOM 2724 C C . PRO A 1 334 ? -5.151 3.459 0.781 1.00 89.19 334 PRO A C 1
ATOM 2726 O O . PRO A 1 334 ? -4.815 3.142 -0.357 1.00 89.19 334 PRO A O 1
ATOM 2729 N N . ILE A 1 335 ? -4.419 4.295 1.523 1.00 88.88 335 ILE A N 1
ATOM 2730 C CA . ILE A 1 335 ? -3.093 4.793 1.102 1.00 88.88 335 ILE A CA 1
ATOM 2731 C C . ILE A 1 335 ? -2.015 3.758 1.420 1.00 88.88 335 ILE A C 1
ATOM 2733 O O . ILE A 1 335 ? -1.114 3.537 0.617 1.00 88.88 335 ILE A O 1
ATOM 2737 N N . HIS A 1 336 ? -2.121 3.116 2.584 1.00 87.31 336 HIS A N 1
ATOM 2738 C CA . HIS A 1 336 ? -1.212 2.058 3.004 1.00 87.31 336 HIS A CA 1
ATOM 2739 C C . HIS A 1 336 ? -1.987 0.766 3.212 1.00 87.31 336 HIS A C 1
ATOM 2741 O O . HIS A 1 336 ? -3.040 0.772 3.854 1.00 87.31 336 HIS A O 1
ATOM 2747 N N . GLU A 1 337 ? -1.416 -0.338 2.754 1.00 88.06 337 GLU A N 1
ATOM 2748 C CA . GLU A 1 337 ? -1.898 -1.679 3.063 1.00 88.06 337 GLU A CA 1
ATOM 2749 C C . GLU A 1 337 ? -0.722 -2.567 3.458 1.00 88.06 337 GLU A C 1
ATOM 2751 O O . GLU A 1 337 ? 0.439 -2.289 3.140 1.00 88.06 337 GLU A O 1
ATOM 2756 N N . ARG A 1 338 ? -1.024 -3.623 4.209 1.00 87.62 338 ARG A N 1
ATOM 2757 C CA . ARG A 1 338 ? -0.036 -4.590 4.666 1.00 87.62 338 ARG A CA 1
ATOM 2758 C C . ARG A 1 338 ? -0.662 -5.954 4.890 1.00 87.62 338 ARG A C 1
ATOM 2760 O O . ARG A 1 338 ? -1.817 -6.056 5.301 1.00 87.62 338 ARG A O 1
ATOM 2767 N N . HIS A 1 339 ? 0.159 -6.975 4.730 1.00 86.69 339 HIS A N 1
ATOM 2768 C CA . HIS A 1 339 ? -0.114 -8.330 5.169 1.00 86.69 339 HIS A CA 1
ATOM 2769 C C . HIS A 1 339 ? 1.172 -8.926 5.756 1.00 86.69 339 HIS A C 1
ATOM 2771 O O . HIS A 1 339 ? 2.214 -8.757 5.133 1.00 86.69 339 HIS A O 1
ATOM 2777 N N . PRO A 1 340 ? 1.135 -9.636 6.894 1.00 84.62 340 PRO A N 1
ATOM 2778 C CA . PRO A 1 340 ? -0.032 -9.844 7.744 1.00 84.62 340 PRO A CA 1
ATOM 2779 C C . PRO A 1 340 ? -0.486 -8.545 8.424 1.00 84.62 340 PRO A C 1
ATOM 2781 O O . PRO A 1 340 ? 0.231 -7.542 8.479 1.00 84.62 340 PRO A O 1
ATOM 2784 N N . THR A 1 341 ? -1.716 -8.546 8.931 1.00 80.19 341 THR A N 1
ATOM 2785 C CA . THR A 1 341 ? -2.226 -7.421 9.714 1.00 80.19 341 THR A CA 1
ATOM 2786 C C . THR A 1 341 ? -1.437 -7.312 11.016 1.00 80.19 341 THR A C 1
ATOM 2788 O O . THR A 1 341 ? -1.458 -8.217 11.843 1.00 80.19 341 THR A O 1
ATOM 2791 N N . VAL A 1 342 ? -0.753 -6.184 11.210 1.00 73.00 342 VAL A N 1
ATOM 2792 C CA . VAL A 1 342 ? -0.112 -5.860 12.495 1.00 73.00 342 VAL A CA 1
ATOM 2793 C C . VAL A 1 342 ? -1.177 -5.372 13.467 1.00 73.00 342 VAL A C 1
ATOM 2795 O O . VAL A 1 342 ? -1.859 -4.381 13.183 1.00 73.00 342 VAL A O 1
ATOM 2798 N N . ILE A 1 343 ? -1.301 -6.081 14.587 1.00 68.44 343 ILE A N 1
ATOM 2799 C CA . ILE A 1 343 ? -2.161 -5.746 15.721 1.00 68.44 343 ILE A CA 1
ATOM 2800 C C . ILE A 1 343 ? -1.252 -5.250 16.843 1.00 68.44 343 ILE A C 1
ATOM 2802 O O . ILE A 1 343 ? -0.263 -5.897 17.178 1.00 68.44 343 ILE A O 1
ATOM 2806 N N . HIS A 1 344 ? -1.570 -4.090 17.409 1.00 64.06 344 HIS A N 1
ATOM 2807 C CA . HIS A 1 344 ? -0.801 -3.527 18.517 1.00 64.06 344 HIS A CA 1
ATOM 2808 C C . HIS A 1 344 ? -1.157 -4.299 19.785 1.00 64.06 344 HIS A C 1
ATOM 2810 O O . HIS A 1 344 ? -2.314 -4.279 20.213 1.00 64.06 344 HIS A O 1
ATOM 2816 N N . LEU A 1 345 ? -0.179 -5.033 20.317 1.00 58.62 345 LEU A N 1
ATOM 2817 C CA . LEU A 1 345 ? -0.334 -5.856 21.512 1.00 58.62 345 LEU A CA 1
ATOM 2818 C C . LEU A 1 345 ? -0.185 -5.012 22.775 1.00 58.62 345 LEU A C 1
ATOM 2820 O O . LEU A 1 345 ? 0.341 -3.899 22.743 1.00 58.62 345 LEU A O 1
ATOM 2824 N N . ASN A 1 346 ? -0.664 -5.558 23.887 1.00 52.84 346 ASN A N 1
ATOM 2825 C CA . ASN A 1 346 ? -0.525 -4.895 25.171 1.00 52.84 346 ASN A CA 1
ATOM 2826 C C . ASN A 1 346 ? 0.923 -5.022 25.639 1.00 52.84 346 ASN A C 1
ATOM 2828 O O . ASN A 1 346 ? 1.488 -6.110 25.563 1.00 52.84 346 ASN A O 1
ATOM 2832 N N . THR A 1 347 ? 1.511 -3.943 26.137 1.00 52.59 347 THR A N 1
ATOM 2833 C CA . THR A 1 347 ? 2.890 -3.949 26.643 1.00 52.59 347 THR A CA 1
ATOM 2834 C C . THR A 1 347 ? 2.898 -3.559 28.106 1.00 52.59 347 THR A C 1
ATOM 2836 O O . THR A 1 347 ? 2.067 -2.753 28.518 1.00 52.59 347 THR A O 1
ATOM 2839 N N . THR A 1 348 ? 3.831 -4.091 28.892 1.00 48.44 348 THR A N 1
ATOM 2840 C CA . THR A 1 348 ? 4.103 -3.558 30.232 1.00 48.44 348 THR A CA 1
ATOM 2841 C C . THR A 1 348 ? 4.415 -2.063 30.142 1.00 48.44 348 THR A C 1
ATOM 2843 O O . THR A 1 348 ? 4.900 -1.581 29.112 1.00 48.44 348 THR A O 1
ATOM 2846 N N . VAL A 1 349 ? 4.068 -1.303 31.179 1.00 56.53 349 VAL A N 1
ATOM 2847 C CA . VAL A 1 349 ? 4.379 0.137 31.225 1.00 56.53 349 VAL A CA 1
ATOM 2848 C C . VAL A 1 349 ? 5.892 0.338 31.385 1.00 56.53 349 VAL A C 1
ATOM 2850 O O . VAL A 1 349 ? 6.461 1.237 30.769 1.00 56.53 349 VAL A O 1
ATOM 2853 N N . GLU A 1 350 ? 6.560 -0.568 32.105 1.00 53.81 350 GLU A N 1
ATOM 2854 C CA . GLU A 1 350 ? 8.016 -0.605 32.245 1.00 53.81 350 GLU A CA 1
ATOM 2855 C C . GLU A 1 350 ? 8.669 -1.609 31.284 1.00 53.81 350 GLU A C 1
ATOM 2857 O O . GLU A 1 350 ? 8.338 -2.799 31.268 1.00 53.81 350 GLU A O 1
ATOM 2862 N N . THR A 1 351 ? 9.656 -1.145 30.513 1.00 51.44 351 THR A N 1
ATOM 2863 C CA . THR A 1 351 ? 10.395 -1.956 29.526 1.00 51.44 351 THR A CA 1
ATOM 2864 C C . THR A 1 351 ? 11.181 -3.104 30.168 1.00 51.44 351 THR A C 1
ATOM 2866 O O . THR A 1 351 ? 11.357 -4.145 29.541 1.00 51.44 351 THR A O 1
ATOM 2869 N N . ASN A 1 352 ? 11.621 -2.941 31.420 1.00 54.34 352 ASN A N 1
ATOM 2870 C CA . ASN A 1 352 ? 12.400 -3.951 32.143 1.00 54.34 352 ASN A CA 1
ATOM 2871 C C . ASN A 1 352 ? 11.542 -5.142 32.598 1.00 54.34 352 ASN A C 1
ATOM 2873 O O . ASN A 1 352 ? 12.061 -6.247 32.694 1.00 54.34 352 ASN A O 1
ATOM 2877 N N . GLN A 1 353 ? 10.232 -4.943 32.786 1.00 50.06 353 GLN A N 1
ATOM 2878 C CA . GLN A 1 353 ? 9.279 -6.005 33.138 1.00 50.06 353 GLN A CA 1
ATOM 2879 C C . GLN A 1 353 ? 8.800 -6.804 31.911 1.00 50.06 353 GLN A C 1
ATOM 2881 O O . GLN A 1 353 ? 8.114 -7.815 32.045 1.00 50.06 353 GLN A O 1
ATOM 2886 N N . ALA A 1 354 ? 9.151 -6.376 30.692 1.00 52.53 354 ALA A N 1
ATOM 2887 C CA . ALA A 1 354 ? 8.714 -7.037 29.460 1.00 52.53 354 ALA A CA 1
ATOM 2888 C C . ALA A 1 354 ? 9.302 -8.452 29.286 1.00 52.53 354 ALA A C 1
ATOM 2890 O O . ALA A 1 354 ? 8.786 -9.230 28.484 1.00 52.53 354 ALA A O 1
ATOM 2891 N N . VAL A 1 355 ? 10.378 -8.777 30.013 1.00 50.44 355 VAL A N 1
ATOM 2892 C CA . VAL A 1 355 ? 10.989 -10.117 30.045 1.00 50.44 355 VAL A CA 1
ATOM 2893 C C . VAL A 1 355 ? 10.201 -11.065 30.958 1.00 50.44 355 VAL A C 1
ATOM 2895 O O . VAL A 1 355 ? 10.125 -12.257 30.671 1.00 50.44 355 VAL A O 1
ATOM 2898 N N . ASP A 1 356 ? 9.561 -10.531 32.000 1.00 53.12 356 ASP A N 1
ATOM 2899 C CA . ASP A 1 356 ? 8.868 -11.313 33.029 1.00 53.12 356 ASP A CA 1
ATOM 2900 C C . ASP A 1 356 ? 7.424 -11.666 32.637 1.00 53.12 356 ASP A C 1
ATOM 2902 O O . ASP A 1 356 ? 6.867 -12.654 33.119 1.00 53.12 356 ASP A O 1
ATOM 2906 N N . TYR A 1 357 ? 6.815 -10.892 31.728 1.00 62.12 357 TYR A N 1
ATOM 2907 C CA . TYR A 1 357 ? 5.417 -11.060 31.321 1.00 62.12 357 TYR A CA 1
ATOM 2908 C C . TYR A 1 357 ? 5.274 -11.283 29.805 1.00 62.12 357 TYR A C 1
ATOM 2910 O O . TYR A 1 357 ? 5.223 -10.318 29.034 1.00 62.12 357 TYR A O 1
ATOM 2918 N N . PRO A 1 358 ? 5.141 -12.548 29.352 1.00 66.88 358 PRO A N 1
ATOM 2919 C CA . PRO A 1 358 ? 4.894 -12.873 27.952 1.00 66.88 358 PRO A CA 1
ATOM 2920 C C . PRO A 1 358 ? 3.652 -12.164 27.411 1.00 66.88 358 PRO A C 1
ATOM 2922 O O . PRO A 1 358 ? 2.640 -12.007 28.101 1.00 66.88 358 PRO A O 1
ATOM 2925 N N . THR A 1 359 ? 3.685 -11.762 26.144 1.00 61.78 359 THR A N 1
ATOM 2926 C CA . THR A 1 359 ? 2.573 -11.007 25.553 1.00 61.78 359 THR A CA 1
ATOM 2927 C C . THR A 1 359 ? 1.297 -11.848 25.460 1.00 61.78 359 THR A C 1
ATOM 2929 O O . THR A 1 359 ? 0.196 -11.326 25.606 1.00 61.78 359 THR A O 1
ATOM 2932 N N . GLU A 1 360 ? 1.427 -13.160 25.286 1.00 67.25 360 GLU A N 1
ATOM 2933 C CA . GLU A 1 360 ? 0.339 -14.137 25.325 1.00 67.25 360 GLU A CA 1
ATOM 2934 C C . GLU A 1 360 ? -0.353 -14.137 26.688 1.00 67.25 360 GLU A C 1
ATOM 2936 O O . GLU A 1 360 ? -1.583 -14.087 26.752 1.00 67.25 360 GLU A O 1
ATOM 2941 N N . PHE A 1 361 ? 0.432 -14.103 27.770 1.00 69.31 361 PHE A N 1
ATOM 2942 C CA . PHE A 1 361 ? -0.088 -13.972 29.124 1.00 69.31 361 PHE A CA 1
ATOM 2943 C C . PHE A 1 361 ? -0.852 -12.651 29.263 1.00 69.31 361 PHE A C 1
ATOM 2945 O O . PHE A 1 361 ? -2.043 -12.675 29.565 1.00 69.31 361 PHE A O 1
ATOM 2952 N N . LEU A 1 362 ? -0.248 -11.515 28.891 1.00 70.62 362 LEU A N 1
ATOM 2953 C CA . LEU A 1 362 ? -0.902 -10.195 28.933 1.00 70.62 362 LEU A CA 1
ATOM 2954 C C . LEU A 1 362 ? -2.172 -10.098 28.071 1.00 70.62 362 LEU A C 1
ATOM 2956 O O . LEU A 1 362 ? -3.084 -9.323 28.374 1.00 70.62 362 LEU A O 1
ATOM 2960 N N . ASN A 1 363 ? -2.241 -10.841 26.969 1.00 76.19 363 ASN A N 1
ATOM 2961 C CA . ASN A 1 363 ? -3.406 -10.889 26.089 1.00 76.19 363 ASN A CA 1
ATOM 2962 C C . ASN A 1 363 ? -4.516 -11.793 26.634 1.00 76.19 363 ASN A C 1
ATOM 2964 O O . ASN A 1 363 ? -5.686 -11.502 26.392 1.00 76.19 363 ASN A O 1
ATOM 2968 N N . SER A 1 364 ? -4.161 -12.843 27.381 1.00 74.56 364 SER A N 1
ATOM 2969 C CA . SER A 1 364 ? -5.117 -13.742 28.040 1.00 74.56 364 SER A CA 1
ATOM 2970 C C . SER A 1 364 ? -5.823 -13.105 29.241 1.00 74.56 364 SER A C 1
ATOM 2972 O O . SER A 1 364 ? -6.904 -13.545 29.622 1.00 74.56 364 SER A O 1
ATOM 2974 N N . LEU A 1 365 ? -5.246 -12.048 29.826 1.00 76.75 365 LEU A N 1
ATOM 2975 C CA . LEU A 1 365 ? -5.832 -11.380 30.985 1.00 76.75 365 LEU A CA 1
ATOM 2976 C C . LEU A 1 365 ? -7.109 -10.616 30.614 1.00 76.75 365 LEU A C 1
ATOM 2978 O O . LEU A 1 365 ? -7.125 -9.780 29.699 1.00 76.75 365 LEU A O 1
ATOM 2982 N N . GLU A 1 366 ? -8.139 -10.799 31.435 1.00 78.94 366 GLU A N 1
ATOM 2983 C CA . GLU A 1 366 ? -9.378 -10.015 31.427 1.00 78.94 366 GLU A CA 1
ATOM 2984 C C . GLU A 1 366 ? -9.614 -9.343 32.795 1.00 78.94 366 GLU A C 1
ATOM 2986 O O . GLU A 1 366 ? -10.558 -9.694 33.504 1.00 78.94 366 GLU A O 1
ATOM 2991 N N . PRO A 1 367 ? -8.753 -8.386 33.211 1.00 77.75 367 PRO A N 1
ATOM 2992 C CA . PRO A 1 367 ? -8.933 -7.684 34.477 1.00 77.75 367 PRO A CA 1
ATOM 2993 C C . PRO A 1 367 ? -10.245 -6.896 34.494 1.00 77.75 367 PRO A C 1
ATOM 2995 O O . PRO A 1 367 ? -10.726 -6.420 33.459 1.00 77.75 367 PRO A O 1
ATOM 2998 N N . SER A 1 368 ? -10.792 -6.686 35.690 1.00 72.00 368 SER A N 1
ATOM 2999 C CA . SER A 1 368 ? -11.984 -5.857 35.868 1.00 72.00 368 SER A CA 1
ATOM 3000 C C . SER A 1 368 ? -11.773 -4.455 35.279 1.00 72.00 368 SER A C 1
ATOM 3002 O O . SER A 1 368 ? -10.737 -3.824 35.474 1.00 72.00 368 SER A O 1
ATOM 3004 N N . GLY A 1 369 ? -12.744 -3.966 34.503 1.00 73.88 369 GLY A N 1
ATOM 3005 C CA . GLY A 1 369 ? -12.680 -2.637 33.880 1.00 73.88 369 GLY A CA 1
ATOM 3006 C C . GLY A 1 369 ? -11.748 -2.512 32.666 1.00 73.88 369 GLY A C 1
ATOM 3007 O O . GLY A 1 369 ? -11.655 -1.423 32.094 1.00 73.88 369 GLY A O 1
ATOM 3008 N N . ILE A 1 370 ? -11.106 -3.601 32.229 1.00 81.19 370 ILE A N 1
ATOM 3009 C CA . ILE A 1 370 ? -10.293 -3.647 31.011 1.00 81.19 370 ILE A CA 1
ATOM 3010 C C . ILE A 1 370 ? -11.054 -4.407 29.915 1.00 81.19 370 ILE A C 1
ATOM 3012 O O . ILE A 1 370 ? -11.549 -5.507 30.156 1.00 81.19 370 ILE A O 1
ATOM 3016 N N . PRO A 1 371 ? -11.173 -3.857 28.694 1.00 86.25 371 PRO A N 1
ATOM 3017 C CA . PRO A 1 371 ? -11.793 -4.575 27.582 1.00 86.25 371 PRO A CA 1
ATOM 3018 C C . PRO A 1 371 ? -10.968 -5.802 27.180 1.00 86.25 371 PRO A C 1
ATOM 3020 O O . PRO A 1 371 ? -9.738 -5.783 27.267 1.00 86.25 371 PRO A O 1
ATOM 3023 N N . ALA A 1 372 ? -11.632 -6.848 26.684 1.00 85.56 372 ALA A N 1
ATOM 3024 C CA . ALA A 1 372 ? -10.974 -8.053 26.180 1.00 85.56 372 ALA A CA 1
ATOM 3025 C C . ALA A 1 372 ? -9.932 -7.720 25.095 1.00 85.56 372 ALA A C 1
ATOM 3027 O O . ALA A 1 372 ? -10.112 -6.791 24.298 1.00 85.56 372 ALA A O 1
ATOM 3028 N N . HIS A 1 373 ? -8.834 -8.484 25.051 1.00 82.75 373 HIS A N 1
ATOM 3029 C CA . HIS A 1 373 ? -7.798 -8.298 24.030 1.00 82.75 373 HIS A CA 1
ATOM 3030 C C . HIS A 1 373 ? -8.385 -8.481 22.623 1.00 82.75 373 HIS A C 1
ATOM 3032 O O . HIS A 1 373 ? -8.222 -7.615 21.760 1.00 82.75 373 HIS A O 1
ATOM 3038 N N . LYS A 1 374 ? -9.146 -9.565 22.431 1.00 84.06 374 LYS A N 1
ATOM 3039 C CA . LYS A 1 374 ? -9.931 -9.818 21.225 1.00 84.06 374 LYS A CA 1
ATOM 3040 C C . LYS A 1 374 ? -11.380 -9.399 21.468 1.00 84.06 374 LYS A C 1
ATOM 3042 O O . LYS A 1 374 ? -12.107 -10.055 22.204 1.00 84.06 374 LYS A O 1
ATOM 3047 N N . LEU A 1 375 ? -11.793 -8.299 20.846 1.00 86.88 375 LEU A N 1
ATOM 3048 C CA . LEU A 1 375 ? -13.150 -7.770 20.958 1.00 86.88 375 LEU A CA 1
ATOM 3049 C C . LEU A 1 375 ? -13.911 -8.017 19.650 1.00 86.88 375 LEU A C 1
ATOM 3051 O O . LEU A 1 375 ? -13.645 -7.371 18.638 1.00 86.88 375 LEU A O 1
ATOM 3055 N N . GLU A 1 376 ? -14.857 -8.953 19.674 1.00 88.81 376 GLU A N 1
ATOM 3056 C CA . GLU A 1 376 ? -15.697 -9.295 18.523 1.00 88.81 376 GLU A CA 1
ATOM 3057 C C . GLU A 1 376 ? -17.049 -8.583 18.624 1.00 88.81 376 GLU A C 1
ATOM 3059 O O . GLU A 1 376 ? -17.825 -8.811 19.552 1.00 88.81 376 GLU A O 1
ATOM 3064 N N . LEU A 1 377 ? -17.331 -7.693 17.670 1.00 89.94 377 LEU A N 1
ATOM 3065 C CA . LEU A 1 377 ? -18.550 -6.886 17.637 1.00 89.94 377 LEU A CA 1
ATOM 3066 C C . LEU A 1 377 ? -19.240 -6.999 16.281 1.00 89.94 377 LEU A C 1
ATOM 3068 O O . LEU A 1 377 ? -18.600 -7.191 15.249 1.00 89.94 377 LEU A O 1
ATOM 3072 N N . LYS A 1 378 ? -20.556 -6.787 16.286 1.00 89.00 378 LYS A N 1
ATOM 3073 C CA . LYS A 1 378 ? -21.374 -6.625 15.082 1.00 89.00 378 LYS A CA 1
ATOM 3074 C C . LYS A 1 378 ? -22.267 -5.397 15.206 1.00 89.00 378 LYS A C 1
ATOM 3076 O O . LYS A 1 378 ? -22.582 -4.965 16.316 1.00 89.00 378 LYS A O 1
ATOM 3081 N N . ILE A 1 379 ? -22.700 -4.855 14.071 1.00 92.06 379 ILE A N 1
ATOM 3082 C CA . ILE A 1 379 ? -23.747 -3.826 14.047 1.00 92.06 379 ILE A CA 1
ATOM 3083 C C . ILE A 1 379 ? -25.008 -4.390 14.723 1.00 92.06 379 ILE A C 1
ATOM 3085 O O . ILE A 1 379 ? -25.352 -5.558 14.539 1.00 92.06 379 ILE A O 1
ATOM 3089 N N . GLY A 1 380 ? -25.649 -3.578 15.562 1.00 85.62 380 GLY A N 1
ATOM 3090 C CA . GLY A 1 380 ? -26.791 -3.951 16.396 1.00 85.62 380 GLY A CA 1
ATOM 3091 C C . GLY A 1 380 ? -26.429 -4.641 17.715 1.00 85.62 380 GLY A C 1
ATOM 3092 O O . GLY A 1 380 ? -27.322 -4.901 18.518 1.00 85.62 380 GLY A O 1
ATOM 3093 N N . ALA A 1 381 ? -25.152 -4.941 17.980 1.00 88.19 381 ALA A N 1
ATOM 3094 C CA . ALA A 1 381 ? -24.766 -5.557 19.246 1.00 88.19 381 ALA A CA 1
ATOM 3095 C C . ALA A 1 381 ? -24.962 -4.580 20.425 1.00 88.19 381 ALA A C 1
ATOM 3097 O O . ALA A 1 381 ? -24.491 -3.439 20.346 1.00 88.19 381 ALA A O 1
ATOM 3098 N N . PRO A 1 382 ? -25.604 -5.007 21.530 1.00 89.62 382 PRO A N 1
ATOM 3099 C CA . PRO A 1 382 ? -25.615 -4.245 22.766 1.00 89.62 382 PRO A CA 1
ATOM 3100 C C . PRO A 1 382 ? -24.238 -4.331 23.425 1.00 89.62 382 PRO A C 1
ATOM 3102 O O . PRO A 1 382 ? -23.691 -5.416 23.638 1.00 89.62 382 PRO A O 1
ATOM 3105 N N . ILE A 1 383 ? -23.685 -3.179 23.778 1.00 93.38 383 ILE A N 1
ATOM 3106 C CA . ILE A 1 383 ? -22.394 -3.047 24.446 1.00 93.38 383 ILE A CA 1
ATOM 3107 C C . ILE A 1 383 ? -22.536 -2.204 25.712 1.00 93.38 383 ILE A C 1
ATOM 3109 O O . ILE A 1 383 ? -23.484 -1.439 25.882 1.00 93.38 383 ILE A O 1
ATOM 3113 N N . MET A 1 384 ? -21.582 -2.357 26.618 1.00 91.00 384 MET A N 1
ATOM 3114 C CA . MET A 1 384 ? -21.468 -1.579 27.842 1.00 91.00 384 MET A CA 1
ATOM 3115 C C . MET A 1 384 ? -20.119 -0.891 27.866 1.00 91.00 384 MET A C 1
ATOM 3117 O O . MET A 1 384 ? -19.092 -1.515 27.599 1.00 91.00 384 MET A O 1
ATOM 3121 N N . LEU A 1 385 ? -20.142 0.384 28.220 1.00 88.50 385 LEU A N 1
ATOM 3122 C CA . LEU A 1 385 ? -18.960 1.198 28.394 1.00 88.50 385 LEU A CA 1
ATOM 3123 C C . LEU A 1 385 ? -18.246 0.838 29.707 1.00 88.50 385 LEU A C 1
ATOM 3125 O O . LEU A 1 385 ? -18.890 0.704 30.741 1.00 88.50 385 LEU A O 1
ATOM 3129 N N . LEU A 1 386 ? -16.925 0.675 29.666 1.00 85.44 386 LEU A N 1
ATOM 3130 C CA . LEU A 1 386 ? -16.089 0.210 30.785 1.00 85.44 386 LEU A CA 1
ATOM 3131 C C . LEU A 1 386 ? -15.351 1.338 31.516 1.00 85.44 386 LEU A C 1
ATOM 3133 O O . LEU A 1 386 ? -14.739 1.119 32.557 1.00 85.44 386 LEU A O 1
ATOM 3137 N N . ARG A 1 387 ? -15.381 2.553 30.968 1.00 82.31 387 ARG A N 1
ATOM 3138 C CA . ARG A 1 387 ? -14.709 3.731 31.520 1.00 82.31 387 ARG A CA 1
ATOM 3139 C C . ARG A 1 387 ? -15.633 4.932 31.435 1.00 82.31 387 ARG A C 1
ATOM 3141 O O . ARG A 1 387 ? -16.520 4.993 30.591 1.00 82.31 387 ARG A O 1
ATOM 3148 N N . ASN A 1 388 ? -15.399 5.912 32.292 1.00 81.06 388 ASN A N 1
ATOM 3149 C CA . ASN A 1 388 ? -16.051 7.204 32.144 1.00 81.06 388 ASN A CA 1
ATOM 3150 C C . ASN A 1 388 ? -15.499 7.876 30.882 1.00 81.06 388 ASN A C 1
ATOM 3152 O O . ASN A 1 388 ? -14.312 8.177 30.864 1.00 81.06 388 ASN A O 1
ATOM 3156 N N . LEU A 1 389 ? -16.382 8.007 29.886 1.00 74.31 389 LEU A N 1
ATOM 3157 C CA . LEU A 1 389 ? -16.489 8.798 28.646 1.00 74.31 389 LEU A CA 1
ATOM 3158 C C . LEU A 1 389 ? -16.562 10.326 28.736 1.00 74.31 389 LEU A C 1
ATOM 3160 O O . LEU A 1 389 ? -15.679 11.091 28.358 1.00 74.31 389 LEU A O 1
ATOM 3164 N N . ASP A 1 390 ? -17.730 10.748 29.167 1.00 76.94 390 ASP A N 1
ATOM 3165 C CA . ASP A 1 390 ? -18.214 12.115 29.112 1.00 76.94 390 ASP A CA 1
ATOM 3166 C C . ASP A 1 390 ? -19.301 12.219 30.179 1.00 76.94 390 ASP A C 1
ATOM 3168 O O . ASP A 1 390 ? -20.492 12.104 29.873 1.00 76.94 390 ASP A O 1
ATOM 3172 N N . PRO A 1 391 ? -18.921 12.255 31.469 1.00 77.31 391 PRO A N 1
ATOM 3173 C CA . PRO A 1 391 ? -19.898 12.344 32.540 1.00 77.31 391 PRO A CA 1
ATOM 3174 C C . PRO A 1 391 ? -20.740 13.627 32.411 1.00 77.31 391 PRO A C 1
ATOM 3176 O O . PRO A 1 391 ? -20.186 14.684 32.116 1.00 77.31 391 PRO A O 1
ATOM 3179 N N . PRO A 1 392 ? -22.062 13.572 32.658 1.00 77.88 392 PRO A N 1
ATOM 3180 C CA . PRO A 1 392 ? -22.807 12.417 33.165 1.00 77.88 392 PRO A CA 1
ATOM 3181 C C . PRO A 1 392 ? -23.345 11.476 32.069 1.00 77.88 392 PRO A C 1
ATOM 3183 O O . PRO A 1 392 ? -23.930 10.444 32.394 1.00 77.88 392 PRO A O 1
ATOM 3186 N N . ALA A 1 393 ? -23.189 11.817 30.787 1.00 77.50 393 ALA A N 1
ATOM 3187 C CA . ALA A 1 393 ? -23.839 11.128 29.672 1.00 77.50 393 ALA A CA 1
ATOM 3188 C C . ALA A 1 393 ? -23.210 9.766 29.325 1.00 77.50 393 ALA A C 1
ATOM 3190 O O . ALA A 1 393 ? -23.930 8.812 29.039 1.00 77.50 393 ALA A O 1
ATOM 3191 N N . LEU A 1 394 ? -21.879 9.668 29.348 1.00 81.31 394 LEU A N 1
ATOM 3192 C CA . LEU A 1 394 ? -21.121 8.450 29.055 1.00 81.31 394 LEU A CA 1
ATOM 3193 C C . LEU A 1 394 ? -20.262 8.075 30.257 1.00 81.31 394 LEU A C 1
ATOM 3195 O O . LEU A 1 394 ? -19.082 8.405 30.338 1.00 81.31 394 LEU A O 1
ATOM 3199 N N . CYS A 1 395 ? -20.857 7.367 31.203 1.00 83.81 395 CYS A N 1
ATOM 3200 C CA . CYS A 1 395 ? -20.170 6.847 32.382 1.00 83.81 395 CYS A CA 1
ATOM 3201 C C . CYS A 1 395 ? -19.879 5.348 32.245 1.00 83.81 395 CYS A C 1
ATOM 3203 O O . CYS A 1 395 ? -20.491 4.650 31.432 1.00 83.81 395 CYS A O 1
ATOM 3205 N N . ASN A 1 396 ? -18.983 4.827 33.078 1.00 83.50 396 ASN A N 1
ATOM 3206 C CA . ASN A 1 396 ? -18.805 3.391 33.239 1.00 83.50 396 ASN A CA 1
ATOM 3207 C C . ASN A 1 396 ? -20.166 2.728 33.534 1.00 83.50 396 ASN A C 1
ATOM 3209 O O . ASN A 1 396 ? -20.938 3.198 34.369 1.00 83.50 396 ASN A O 1
ATOM 3213 N N . GLY A 1 397 ? -20.482 1.663 32.802 1.00 81.75 397 GLY A N 1
ATOM 3214 C CA . GLY A 1 397 ? -21.764 0.970 32.840 1.00 81.75 397 GLY A CA 1
ATOM 3215 C C . GLY A 1 397 ? -22.806 1.475 31.838 1.00 81.75 397 GLY A C 1
ATOM 3216 O O . GLY A 1 397 ? -23.842 0.824 31.696 1.00 81.75 397 GLY A O 1
ATOM 3217 N N . THR A 1 398 ? -22.554 2.578 31.117 1.00 86.25 398 THR A N 1
ATOM 3218 C CA . THR A 1 398 ? -23.500 3.096 30.111 1.00 86.25 398 THR A CA 1
ATOM 3219 C C . THR A 1 398 ? -23.733 2.058 29.022 1.00 86.25 398 THR A C 1
ATOM 3221 O O . THR A 1 398 ? -22.784 1.531 28.437 1.00 86.25 398 THR A O 1
ATOM 3224 N N . ARG A 1 399 ? -25.006 1.761 28.755 1.00 88.50 399 ARG A N 1
ATOM 3225 C CA . ARG A 1 399 ? -25.425 0.792 27.743 1.00 88.50 399 ARG A CA 1
ATOM 3226 C C . ARG A 1 399 ? -25.644 1.476 26.413 1.00 88.50 399 ARG A C 1
ATOM 3228 O O . ARG A 1 399 ? -26.264 2.536 26.343 1.00 88.50 399 ARG A O 1
ATOM 3235 N N . LEU A 1 400 ? -25.137 0.844 25.370 1.00 91.94 400 LEU A N 1
ATOM 3236 C CA . LEU A 1 400 ? -25.093 1.383 24.026 1.00 91.94 400 LEU A CA 1
ATOM 3237 C C . LEU A 1 400 ? -25.464 0.286 23.027 1.00 91.94 400 LEU A C 1
ATOM 3239 O O . LEU A 1 400 ? -25.267 -0.896 23.305 1.00 91.94 400 LEU A O 1
ATOM 3243 N N . ILE A 1 401 ? -25.952 0.666 21.852 1.00 92.06 401 ILE A N 1
ATOM 3244 C CA . ILE A 1 401 ? -26.118 -0.253 20.721 1.00 92.06 401 ILE A CA 1
ATOM 3245 C C . ILE A 1 401 ? -25.216 0.175 19.571 1.00 92.06 401 ILE A C 1
ATOM 3247 O O . ILE A 1 401 ? -25.178 1.351 19.212 1.00 92.06 401 ILE A O 1
ATOM 3251 N N . VAL A 1 402 ? -24.458 -0.769 19.013 1.00 92.31 402 VAL A N 1
ATOM 3252 C CA . VAL A 1 402 ? -23.543 -0.489 17.899 1.00 92.31 402 VAL A CA 1
ATOM 3253 C C . VAL A 1 402 ? -24.352 -0.117 16.661 1.00 92.31 402 VAL A C 1
ATOM 3255 O O . VAL A 1 402 ? -25.146 -0.918 16.174 1.00 92.31 402 VAL A O 1
ATOM 3258 N N . LYS A 1 403 ? -24.102 1.066 16.109 1.00 89.06 403 LYS A N 1
ATOM 3259 C CA . LYS A 1 403 ? -24.722 1.545 14.870 1.00 89.06 403 LYS A CA 1
ATOM 3260 C C . LYS A 1 403 ? -23.785 1.374 13.679 1.00 89.06 403 LYS A C 1
ATOM 3262 O O . LYS A 1 403 ? -24.212 0.939 12.613 1.00 89.06 403 LYS A O 1
ATOM 3267 N N . LYS A 1 404 ? -22.490 1.645 13.873 1.00 85.88 404 LYS A N 1
ATOM 3268 C CA . LYS A 1 404 ? -21.467 1.495 12.833 1.00 85.88 404 LYS A CA 1
ATOM 3269 C C . LYS A 1 404 ? -20.116 1.119 13.428 1.00 85.88 404 LYS A C 1
ATOM 3271 O O . LYS A 1 404 ? -19.696 1.669 14.445 1.00 85.88 404 LYS A O 1
ATOM 3276 N N . LEU A 1 405 ? -19.417 0.208 12.755 1.00 81.81 405 LEU A N 1
ATOM 3277 C CA . LEU A 1 405 ? -18.043 -0.170 13.075 1.00 81.81 405 LEU A CA 1
ATOM 3278 C C . LEU A 1 405 ? -17.103 0.444 12.036 1.00 81.81 405 LEU A C 1
ATOM 3280 O O . LEU A 1 405 ? -17.262 0.224 10.837 1.00 81.81 405 LEU A O 1
ATOM 3284 N N . MET A 1 406 ? -16.140 1.233 12.500 1.00 80.56 406 MET A N 1
ATOM 3285 C CA . MET A 1 406 ? -15.068 1.811 11.690 1.00 80.56 406 MET A CA 1
ATOM 3286 C C . MET A 1 406 ? -13.717 1.366 12.274 1.00 80.56 406 MET A C 1
ATOM 3288 O O . MET A 1 406 ? -13.672 0.978 13.442 1.00 80.56 406 MET A O 1
ATOM 3292 N N . PRO A 1 407 ? -12.598 1.442 11.524 1.00 70.12 407 PRO A N 1
ATOM 3293 C CA . PRO A 1 407 ? -11.318 0.870 11.960 1.00 70.12 407 PRO A CA 1
ATOM 3294 C C . PRO A 1 407 ? -10.844 1.301 13.358 1.00 70.12 407 PRO A C 1
ATOM 3296 O O . PRO A 1 407 ? -10.247 0.502 14.070 1.00 70.12 407 PRO A O 1
ATOM 3299 N N . ASN A 1 408 ? -11.128 2.546 13.759 1.00 71.56 408 ASN A N 1
ATOM 3300 C CA . ASN A 1 408 ? -10.628 3.140 15.006 1.00 71.56 408 ASN A CA 1
ATOM 3301 C C . ASN A 1 408 ? -11.714 3.824 15.861 1.00 71.56 408 ASN A C 1
ATOM 3303 O O . ASN A 1 408 ? -11.390 4.444 16.872 1.00 71.56 408 ASN A O 1
ATOM 3307 N N . VAL A 1 409 ? -12.989 3.750 15.460 1.00 81.38 409 VAL A N 1
ATOM 3308 C CA . VAL A 1 409 ? -14.123 4.393 16.149 1.00 81.38 409 VAL A CA 1
ATOM 3309 C C . VAL A 1 409 ? -15.360 3.499 16.039 1.00 81.38 409 VAL A C 1
ATOM 3311 O O . VAL A 1 409 ? -15.644 2.967 14.967 1.00 81.38 409 VAL A O 1
ATOM 3314 N N . ILE A 1 410 ? -16.123 3.376 17.124 1.00 83.25 410 ILE A N 1
ATOM 3315 C CA . ILE A 1 410 ? -17.465 2.780 17.116 1.00 83.25 410 ILE A CA 1
ATOM 3316 C C . ILE A 1 410 ? -18.485 3.914 17.197 1.00 83.25 410 ILE A C 1
ATOM 3318 O O . ILE A 1 410 ? -18.439 4.714 18.127 1.00 83.25 410 ILE A O 1
ATOM 3322 N N . GLU A 1 411 ? -19.407 3.984 16.241 1.00 87.81 411 GLU A N 1
ATOM 3323 C CA . GLU A 1 411 ? -20.617 4.800 16.375 1.00 87.81 411 GLU A CA 1
ATOM 3324 C C . GLU A 1 411 ? -21.673 3.961 17.095 1.00 87.81 411 GLU A C 1
ATOM 3326 O O . GLU A 1 411 ? -21.972 2.837 16.673 1.00 87.81 411 GLU A O 1
ATOM 3331 N N . ALA A 1 412 ? -22.226 4.485 18.184 1.00 91.12 412 ALA A N 1
ATOM 3332 C CA . ALA A 1 412 ? -23.217 3.790 18.990 1.00 91.12 412 ALA A CA 1
ATOM 3333 C C . ALA A 1 412 ? -24.288 4.748 19.521 1.00 91.12 412 ALA A C 1
ATOM 3335 O O . ALA A 1 412 ? -24.048 5.945 19.627 1.00 91.12 412 ALA A O 1
ATOM 3336 N N . VAL A 1 413 ? -25.454 4.217 19.883 1.00 92.19 413 VAL A N 1
ATOM 3337 C CA . VAL A 1 413 ? -26.559 4.998 20.468 1.00 92.19 413 VAL A CA 1
ATOM 3338 C C . VAL A 1 413 ? -26.713 4.651 21.938 1.00 92.19 413 VAL A C 1
ATOM 3340 O O . VAL A 1 413 ? -26.709 3.468 22.281 1.00 92.19 413 VAL A O 1
ATOM 3343 N N . ILE A 1 414 ? -26.872 5.652 22.805 1.00 89.81 414 ILE A N 1
ATOM 3344 C CA . ILE A 1 414 ? -27.136 5.443 24.238 1.00 89.81 414 ILE A CA 1
ATOM 3345 C C . ILE A 1 414 ? -28.523 4.820 24.422 1.00 89.81 414 ILE A C 1
ATOM 3347 O O . ILE A 1 414 ? -29.522 5.361 23.955 1.00 89.81 414 ILE A O 1
ATOM 3351 N N . LEU A 1 415 ? -28.591 3.694 25.135 1.00 83.00 415 LEU A N 1
ATOM 3352 C CA . LEU A 1 415 ? -29.836 2.954 25.360 1.00 83.00 415 LEU A CA 1
ATOM 3353 C C . LEU A 1 415 ? -30.615 3.424 26.592 1.00 83.00 415 LEU A C 1
ATOM 3355 O O . LEU A 1 415 ? -31.833 3.296 26.626 1.00 83.00 415 LEU A O 1
ATOM 3359 N N . THR A 1 416 ? -29.928 3.918 27.624 1.00 72.38 416 THR A N 1
ATOM 3360 C CA . THR A 1 416 ? -30.523 4.120 28.956 1.00 72.38 416 THR A CA 1
ATOM 3361 C C . THR A 1 416 ? -30.049 5.414 29.613 1.00 72.38 416 THR A C 1
ATOM 3363 O O . THR A 1 416 ? -28.900 5.811 29.430 1.00 72.38 416 THR A O 1
ATOM 3366 N N . GLY A 1 417 ? -30.896 6.011 30.457 1.00 74.19 417 GLY A N 1
ATOM 3367 C CA . GLY A 1 417 ? -30.590 7.218 31.234 1.00 74.19 417 GLY A CA 1
ATOM 3368 C C . GLY A 1 417 ? -31.029 8.519 30.553 1.00 74.19 417 GLY A C 1
ATOM 3369 O O . GLY A 1 417 ? -31.625 8.508 29.482 1.00 74.19 417 GLY A O 1
ATOM 3370 N N . HIS A 1 418 ? -30.711 9.657 31.173 1.00 76.44 418 HIS A N 1
ATOM 3371 C CA . HIS A 1 418 ? -31.131 10.999 30.727 1.00 76.44 418 HIS A CA 1
ATOM 3372 C C . HIS A 1 418 ? -30.620 11.397 29.326 1.00 76.44 418 HIS A C 1
ATOM 3374 O O . HIS A 1 418 ? -31.122 12.342 28.726 1.00 76.44 418 HIS A O 1
ATOM 3380 N N . SER A 1 419 ? -29.606 10.698 28.809 1.00 83.50 419 SER A N 1
ATOM 3381 C CA . SER A 1 419 ? -29.026 10.923 27.479 1.00 83.50 419 SER A CA 1
ATOM 3382 C C . SER A 1 419 ? -29.390 9.824 26.468 1.00 83.50 419 SER A C 1
ATOM 3384 O O . SER A 1 419 ? -28.747 9.728 25.423 1.00 83.50 419 SER A O 1
ATOM 3386 N N . ALA A 1 420 ? -30.401 8.996 26.761 1.00 85.56 420 ALA A N 1
ATOM 3387 C CA . ALA A 1 420 ? -30.873 7.951 25.854 1.00 85.56 420 ALA A CA 1
ATOM 3388 C C . ALA A 1 420 ? -31.262 8.509 24.471 1.00 85.56 420 ALA A C 1
ATOM 3390 O O . ALA A 1 420 ? -31.773 9.620 24.347 1.00 85.56 420 ALA A O 1
ATOM 3391 N N . GLY A 1 421 ? -30.985 7.732 23.423 1.00 83.94 421 GLY A N 1
ATOM 3392 C CA . GLY A 1 421 ? -31.241 8.093 22.027 1.00 83.94 421 GLY A CA 1
ATOM 3393 C C . GLY A 1 421 ? -30.155 8.947 21.361 1.00 83.94 421 GLY A C 1
ATOM 3394 O O . GLY A 1 421 ? -30.194 9.113 20.146 1.00 83.94 421 GLY A O 1
ATOM 3395 N N . LYS A 1 422 ? -29.164 9.463 22.102 1.00 87.06 422 LYS A N 1
ATOM 3396 C CA . LYS A 1 422 ? -28.059 10.234 21.509 1.00 87.06 422 LYS A CA 1
ATOM 3397 C C . LYS A 1 422 ? -27.027 9.324 20.839 1.00 87.06 422 LYS A C 1
ATOM 3399 O O . LYS A 1 422 ? -26.567 8.352 21.443 1.00 87.06 422 LYS A O 1
ATOM 3404 N N . ASP A 1 423 ? -26.633 9.692 19.620 1.00 87.75 423 ASP A N 1
ATOM 3405 C CA . ASP A 1 423 ? -25.485 9.116 18.918 1.00 87.75 423 ASP A CA 1
ATOM 3406 C C . ASP A 1 423 ? -24.175 9.557 19.589 1.00 87.75 423 ASP A C 1
ATOM 3408 O O . ASP A 1 423 ? -23.975 10.734 19.908 1.00 87.75 423 ASP A O 1
ATOM 3412 N N . VAL A 1 424 ? -23.259 8.610 19.771 1.00 85.06 424 VAL A N 1
ATOM 3413 C CA . VAL A 1 424 ? -21.938 8.826 20.359 1.00 85.06 424 VAL A CA 1
ATOM 3414 C C . VAL A 1 424 ? -20.857 8.073 19.592 1.00 85.06 424 VAL A C 1
ATOM 3416 O O . VAL A 1 424 ? -21.106 7.052 18.950 1.00 85.06 424 VAL A O 1
ATOM 3419 N N . PHE A 1 425 ? -19.627 8.573 19.694 1.00 84.00 425 PHE A N 1
ATOM 3420 C CA . PHE A 1 425 ? -18.449 7.972 19.080 1.00 84.00 425 PHE A CA 1
ATOM 3421 C C . PHE A 1 425 ? -17.493 7.487 20.163 1.00 84.00 425 PHE A C 1
ATOM 3423 O O . PHE A 1 425 ? -17.124 8.242 21.058 1.00 84.00 425 PHE A O 1
ATOM 3430 N N . ILE A 1 426 ? -17.084 6.228 20.067 1.00 82.50 426 ILE A N 1
ATOM 3431 C CA . ILE A 1 426 ? -16.225 5.568 21.045 1.00 82.50 426 ILE A CA 1
ATOM 3432 C C . ILE A 1 426 ? -14.873 5.281 20.377 1.00 82.50 426 ILE A C 1
ATOM 3434 O O . ILE A 1 426 ? -14.812 4.412 19.499 1.00 82.50 426 ILE A O 1
ATOM 3438 N N . PRO A 1 427 ? -13.794 5.994 20.741 1.00 82.56 427 PRO A N 1
ATOM 3439 C CA . PRO A 1 427 ? -12.456 5.729 20.217 1.00 82.56 427 PRO A CA 1
ATOM 3440 C C . PRO A 1 427 ? -11.780 4.555 20.944 1.00 82.56 427 PRO A C 1
ATOM 3442 O O . PRO A 1 427 ? -12.194 4.150 22.034 1.00 82.56 427 PRO A O 1
ATOM 3445 N N . ARG A 1 428 ? -10.701 4.020 20.360 1.00 78.44 428 ARG A N 1
ATOM 3446 C CA . ARG A 1 428 ? -9.751 3.176 21.104 1.00 78.44 428 ARG A CA 1
ATOM 3447 C C . ARG A 1 428 ? -8.957 4.058 22.063 1.00 78.44 428 ARG A C 1
ATOM 3449 O O . ARG A 1 428 ? -8.446 5.092 21.646 1.00 78.44 428 ARG A O 1
ATOM 3456 N N . ILE A 1 429 ? -8.829 3.633 23.316 1.00 76.75 429 ILE A N 1
ATOM 3457 C CA . ILE A 1 429 ? -8.049 4.346 24.337 1.00 76.75 429 ILE A CA 1
ATOM 3458 C C . ILE A 1 429 ? -7.065 3.384 25.010 1.00 76.75 429 ILE A C 1
ATOM 3460 O O . ILE A 1 429 ? -7.313 2.172 25.018 1.00 76.75 429 ILE A O 1
ATOM 3464 N N . PRO A 1 430 ? -5.923 3.871 25.519 1.00 74.75 430 PRO A N 1
ATOM 3465 C CA . PRO A 1 430 ? -5.044 3.055 26.338 1.00 74.75 430 PRO A CA 1
ATOM 3466 C C . PRO A 1 430 ? -5.695 2.766 27.693 1.00 74.75 430 PRO A C 1
ATOM 3468 O O . PRO A 1 430 ? -6.237 3.656 28.341 1.00 74.75 430 PRO A O 1
ATOM 3471 N N . HIS A 1 431 ? -5.617 1.515 28.128 1.00 74.31 431 HIS A N 1
ATOM 3472 C CA . HIS A 1 431 ? -6.108 1.054 29.418 1.00 74.31 431 HIS A CA 1
ATOM 3473 C C . HIS A 1 431 ? -4.954 0.504 30.234 1.00 74.31 431 HIS A C 1
ATOM 3475 O O . HIS A 1 431 ? -4.226 -0.354 29.742 1.00 74.31 431 HIS A O 1
ATOM 3481 N N . ILE A 1 432 ? -4.834 0.966 31.473 1.00 77.50 432 ILE A N 1
ATOM 3482 C CA . ILE A 1 432 ? -3.910 0.417 32.465 1.00 77.50 432 ILE A CA 1
ATOM 3483 C C . ILE A 1 432 ? -4.781 -0.139 33.603 1.00 77.50 432 ILE A C 1
ATOM 3485 O O . ILE A 1 432 ? -5.633 0.603 34.117 1.00 77.50 432 ILE A O 1
ATOM 3489 N N . PRO A 1 433 ? -4.696 -1.443 33.917 1.00 72.50 433 PRO A N 1
ATOM 3490 C CA . PRO A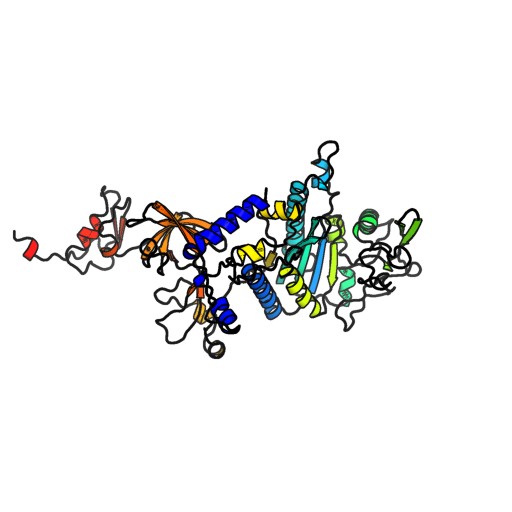 1 433 ? -5.410 -2.023 35.042 1.00 72.50 433 PRO A CA 1
ATOM 3491 C C . PRO A 1 433 ? -4.788 -1.582 36.362 1.00 72.50 433 PRO A C 1
ATOM 3493 O O . PRO A 1 433 ? -3.573 -1.490 36.475 1.00 72.50 433 PRO A O 1
ATOM 3496 N N . SER A 1 434 ? -5.643 -1.344 37.353 1.00 67.25 434 SER A N 1
ATOM 3497 C CA . SER A 1 434 ? -5.252 -1.074 38.742 1.00 67.25 434 SER A CA 1
ATOM 3498 C C . SER A 1 434 ? -5.203 -2.337 39.607 1.00 67.25 434 SER A C 1
ATOM 3500 O O . SER A 1 434 ? -4.591 -2.327 40.666 1.00 67.25 434 SER A O 1
ATOM 3502 N N . ASP A 1 435 ? -5.852 -3.417 39.161 1.00 67.38 435 ASP A N 1
ATOM 3503 C CA . ASP A 1 435 ? -6.198 -4.570 40.007 1.00 67.38 435 ASP A CA 1
ATOM 3504 C C . ASP A 1 435 ? -5.321 -5.803 39.704 1.00 67.38 435 ASP A C 1
ATOM 3506 O O . ASP A 1 435 ? -5.769 -6.945 39.800 1.00 67.38 435 ASP A O 1
ATOM 3510 N N . VAL A 1 436 ? -4.077 -5.583 39.276 1.00 68.69 436 VAL A N 1
ATOM 3511 C CA . VAL A 1 436 ? -3.082 -6.633 39.001 1.00 68.69 436 VAL A CA 1
ATOM 3512 C C . VAL A 1 436 ? -1.727 -6.225 39.587 1.00 68.69 436 VAL A C 1
ATOM 3514 O O . VAL A 1 436 ? -1.447 -5.032 39.677 1.00 68.69 436 VAL A O 1
ATOM 3517 N N . PRO A 1 437 ? -0.865 -7.182 39.977 1.00 70.25 437 PRO A N 1
ATOM 3518 C CA . PRO A 1 437 ? 0.397 -6.883 40.660 1.00 70.25 437 PRO A CA 1
ATOM 3519 C C . PRO A 1 437 ? 1.488 -6.271 39.757 1.00 70.25 437 PRO A C 1
ATOM 3521 O O . PRO A 1 437 ? 2.609 -6.074 40.212 1.00 70.25 437 PRO A O 1
ATOM 3524 N N . PHE A 1 438 ? 1.185 -5.987 38.489 1.00 66.38 438 PHE A N 1
ATOM 3525 C CA . PHE A 1 438 ? 2.105 -5.411 37.507 1.00 66.38 438 PHE A CA 1
ATOM 3526 C C . PHE A 1 438 ? 1.353 -4.502 36.534 1.00 66.38 438 PHE A C 1
ATOM 3528 O O . PHE A 1 438 ? 0.198 -4.754 36.189 1.00 66.38 438 PHE A O 1
ATOM 3535 N N . GLU A 1 439 ? 2.013 -3.462 36.034 1.00 67.25 439 GLU A N 1
ATOM 3536 C CA . GLU A 1 439 ? 1.376 -2.508 35.132 1.00 67.25 439 GLU A CA 1
ATOM 3537 C C . GLU A 1 439 ? 1.562 -2.900 33.665 1.00 67.25 439 GLU A C 1
ATOM 3539 O O . GLU A 1 439 ? 2.679 -3.019 33.155 1.00 67.25 439 GLU A O 1
ATOM 3544 N N . PHE A 1 440 ? 0.452 -3.024 32.935 1.00 70.62 440 PHE A N 1
ATOM 3545 C CA . PHE A 1 440 ? 0.479 -3.167 31.484 1.00 70.62 440 PHE A CA 1
ATOM 3546 C C . PHE A 1 440 ? -0.576 -2.301 30.800 1.00 70.62 440 PHE A C 1
ATOM 3548 O O . PHE A 1 440 ? -1.625 -1.988 31.349 1.00 70.62 440 PHE A O 1
ATOM 3555 N N . LYS A 1 441 ? -0.297 -1.909 29.563 1.00 73.81 441 LYS A N 1
ATOM 3556 C CA . LYS A 1 441 ? -1.097 -0.999 28.753 1.00 73.81 441 LYS A CA 1
ATOM 3557 C C . LYS A 1 441 ? -1.770 -1.757 27.616 1.00 73.81 441 LYS A C 1
ATOM 3559 O O . LYS A 1 441 ? -1.091 -2.326 26.768 1.00 73.81 441 LYS A O 1
ATOM 3564 N N . ARG A 1 442 ? -3.101 -1.703 27.541 1.00 77.12 442 ARG A N 1
ATOM 3565 C CA . ARG A 1 442 ? -3.925 -2.255 26.449 1.00 77.12 442 ARG A CA 1
ATOM 3566 C C . ARG A 1 442 ? -4.591 -1.138 25.656 1.00 77.12 442 ARG A C 1
ATOM 3568 O O . ARG A 1 442 ? -5.451 -0.447 26.186 1.00 77.12 442 ARG A O 1
ATOM 3575 N N . LEU A 1 443 ? -4.245 -0.959 24.380 1.00 79.12 443 LEU A N 1
ATOM 3576 C CA . LEU A 1 443 ? -4.933 -0.001 23.501 1.00 79.12 443 LEU A CA 1
ATOM 3577 C C . LEU A 1 443 ? -6.178 -0.650 22.882 1.00 79.12 443 LEU A C 1
ATOM 3579 O O . LEU A 1 443 ? -6.070 -1.449 21.952 1.00 79.12 443 LEU A O 1
ATOM 3583 N N . GLN A 1 444 ? -7.375 -0.314 23.363 1.00 85.56 444 GLN A N 1
ATOM 3584 C CA . GLN A 1 444 ? -8.615 -0.977 22.936 1.00 85.56 444 GLN A CA 1
ATOM 3585 C C . GLN A 1 444 ? -9.851 -0.083 23.122 1.00 85.56 444 GLN A C 1
ATOM 3587 O O . GLN A 1 444 ? -9.833 0.876 23.896 1.00 85.56 444 GLN A O 1
ATOM 3592 N N . PHE A 1 445 ? -10.943 -0.382 22.410 1.00 88.81 445 PHE A N 1
ATOM 3593 C CA . PHE A 1 445 ? -12.234 0.255 22.674 1.00 88.81 445 PHE A CA 1
ATOM 3594 C C . PHE A 1 445 ? -12.672 -0.023 24.121 1.00 88.81 445 PHE A C 1
ATOM 3596 O O . PHE A 1 445 ? -12.651 -1.179 24.539 1.00 88.81 445 PHE A O 1
ATOM 3603 N N . PRO A 1 446 ? -13.088 0.994 24.893 1.00 90.31 446 PRO A N 1
ATOM 3604 C CA . PRO A 1 446 ? -13.480 0.870 26.296 1.00 90.31 446 PRO A CA 1
ATOM 3605 C C . PRO A 1 446 ? -14.862 0.218 26.459 1.00 90.31 446 PRO A C 1
ATOM 3607 O O . PRO A 1 446 ? -15.710 0.747 27.171 1.00 90.31 446 PRO A O 1
ATOM 3610 N N . VAL A 1 447 ? -15.137 -0.888 25.769 1.00 92.38 447 VAL A N 1
ATOM 3611 C CA . VAL A 1 447 ? -16.459 -1.522 25.733 1.00 92.38 447 VAL A CA 1
ATOM 3612 C C . VAL A 1 447 ? -16.365 -3.038 25.849 1.00 92.38 447 VAL A C 1
ATOM 3614 O O . VAL A 1 447 ? -15.353 -3.644 25.505 1.00 92.38 447 VAL A O 1
ATOM 3617 N N . ARG A 1 448 ? -17.461 -3.652 26.291 1.00 90.88 448 ARG A N 1
ATOM 3618 C CA . ARG A 1 448 ? -17.701 -5.099 26.217 1.00 90.88 448 ARG A CA 1
ATOM 3619 C C . ARG A 1 448 ? -19.111 -5.382 25.718 1.00 90.88 448 ARG A C 1
ATOM 3621 O O . ARG A 1 448 ? -19.978 -4.517 25.832 1.00 90.88 448 ARG A O 1
ATOM 3628 N N . LEU A 1 449 ? -19.364 -6.591 25.225 1.00 90.38 449 LEU A N 1
ATOM 3629 C CA . LEU A 1 449 ? -20.726 -7.046 24.939 1.00 90.38 449 LEU A CA 1
ATOM 3630 C C . LEU A 1 449 ? -21.580 -7.025 26.216 1.00 90.38 449 LEU A C 1
ATOM 3632 O O . LEU A 1 449 ? -21.107 -7.340 27.306 1.00 90.38 449 LEU A O 1
ATOM 3636 N N . SER A 1 450 ? -22.841 -6.624 26.075 1.00 87.25 450 SER A N 1
ATOM 3637 C CA . SER A 1 450 ? -23.760 -6.392 27.194 1.00 87.25 450 SER A CA 1
ATOM 3638 C C . SER A 1 450 ? -25.136 -7.007 26.942 1.00 87.25 450 SER A C 1
ATOM 3640 O O . SER A 1 450 ? -26.163 -6.342 27.098 1.00 87.25 450 SER A O 1
ATOM 3642 N N . PHE A 1 451 ? -25.161 -8.286 26.564 1.00 82.88 451 PHE A N 1
ATOM 3643 C CA . PHE A 1 451 ? -26.407 -9.042 26.398 1.00 82.88 451 PHE A CA 1
ATOM 3644 C C . PHE A 1 451 ? -27.123 -9.293 27.728 1.00 82.88 451 PHE A C 1
ATOM 3646 O O . PHE A 1 451 ? -28.343 -9.197 27.795 1.00 82.88 451 PHE A O 1
ATOM 3653 N N . ALA A 1 452 ? -26.365 -9.561 28.792 1.00 80.25 452 ALA A N 1
ATOM 3654 C CA . ALA A 1 452 ? -26.903 -9.836 30.116 1.00 80.25 452 ALA A CA 1
ATOM 3655 C C . ALA A 1 452 ? -26.798 -8.619 31.048 1.00 80.25 452 ALA A C 1
ATOM 3657 O O . ALA A 1 452 ? -25.988 -7.698 30.864 1.00 80.25 452 ALA A O 1
ATOM 3658 N N . MET A 1 453 ? -27.639 -8.602 32.077 1.00 77.69 453 MET A N 1
ATOM 3659 C CA . MET A 1 453 ? -27.564 -7.634 33.163 1.00 77.69 453 MET A CA 1
ATOM 3660 C C . MET A 1 453 ? -28.030 -8.255 34.465 1.00 77.69 453 MET A C 1
ATOM 3662 O O . MET A 1 453 ? -28.870 -9.147 34.446 1.00 77.69 453 MET A O 1
ATOM 3666 N N . SER A 1 454 ? -27.503 -7.777 35.592 1.00 79.94 454 SER A N 1
ATOM 3667 C CA . SER A 1 454 ? -28.055 -8.178 36.881 1.00 79.94 454 SER A CA 1
ATOM 3668 C C . SER A 1 454 ? -29.459 -7.604 37.050 1.00 79.94 454 SER A C 1
ATOM 3670 O O . SER A 1 454 ? -29.755 -6.503 36.575 1.00 79.94 454 SER A O 1
ATOM 3672 N N . ILE A 1 455 ? -30.308 -8.328 37.780 1.00 82.69 455 ILE A N 1
ATOM 3673 C CA . ILE A 1 455 ? -31.689 -7.915 38.042 1.00 82.69 455 ILE A CA 1
ATOM 3674 C C . ILE A 1 455 ? -31.732 -6.517 38.677 1.00 82.69 455 ILE A C 1
ATOM 3676 O O . ILE A 1 455 ? -32.477 -5.655 38.219 1.00 82.69 455 ILE A O 1
ATOM 3680 N N . ASN A 1 456 ? -30.842 -6.234 39.630 1.00 79.19 456 ASN A N 1
ATOM 3681 C CA . ASN A 1 456 ? -30.758 -4.922 40.281 1.00 79.19 456 ASN A CA 1
ATOM 3682 C C . ASN A 1 456 ? -30.484 -3.788 39.276 1.00 79.19 456 ASN A C 1
ATOM 3684 O O . ASN A 1 456 ? -31.031 -2.700 39.407 1.00 79.19 456 ASN A O 1
ATOM 3688 N N . LYS A 1 457 ? -29.663 -4.027 38.243 1.00 73.56 457 LYS A N 1
ATOM 3689 C CA . LYS A 1 457 ? -29.375 -3.017 37.208 1.00 73.56 457 LYS A CA 1
ATOM 3690 C C . LYS A 1 457 ? -30.515 -2.846 36.204 1.00 73.56 457 LYS A C 1
ATOM 3692 O O . LYS A 1 457 ? -30.537 -1.828 35.520 1.00 73.56 457 LYS A O 1
ATOM 3697 N N . SER A 1 458 ? -31.439 -3.804 36.114 1.00 76.94 458 SER A N 1
ATOM 3698 C CA . SER A 1 458 ? -32.636 -3.700 35.269 1.00 76.94 458 SER A CA 1
ATOM 3699 C C . SER A 1 458 ? -33.740 -2.832 35.884 1.00 76.94 458 SER A C 1
ATOM 3701 O O . SER A 1 458 ? -34.655 -2.414 35.176 1.00 76.94 458 SER A O 1
ATOM 3703 N N . GLN A 1 459 ? -33.664 -2.536 37.185 1.00 76.75 459 GLN A N 1
ATOM 3704 C CA . GLN A 1 459 ? -34.682 -1.768 37.897 1.00 76.75 459 GLN A CA 1
ATOM 3705 C C . GLN A 1 459 ? -34.931 -0.404 37.231 1.00 76.75 459 GLN A C 1
ATOM 3707 O O . GLN A 1 459 ? -33.999 0.308 36.864 1.00 76.75 459 GLN A O 1
ATOM 3712 N N . GLY A 1 460 ? -36.207 -0.061 37.045 1.00 70.81 460 GLY A N 1
ATOM 3713 C CA . GLY A 1 460 ? -36.635 1.165 36.361 1.00 70.81 460 GLY A CA 1
ATOM 3714 C C . GLY A 1 460 ? -36.585 1.110 34.828 1.00 70.81 460 GLY A C 1
ATOM 3715 O O . GLY A 1 460 ? -37.005 2.063 34.182 1.00 70.81 460 GLY A O 1
ATOM 3716 N N . GLN A 1 461 ? -36.116 0.012 34.223 1.00 72.12 461 GLN A N 1
ATOM 3717 C CA . GLN A 1 461 ? -36.114 -0.157 32.765 1.00 72.12 461 GLN A CA 1
ATOM 3718 C C . GLN A 1 461 ? -37.378 -0.876 32.280 1.00 72.12 461 GLN A C 1
ATOM 3720 O O . GLN A 1 461 ? -37.907 -1.736 32.986 1.00 72.12 461 GLN A O 1
ATOM 3725 N N . SER A 1 462 ? -37.819 -0.535 31.065 1.00 75.50 462 SER A N 1
ATOM 3726 C CA . SER A 1 462 ? -38.838 -1.269 30.303 1.00 75.50 462 SER A CA 1
ATOM 3727 C C . SER A 1 462 ? -38.170 -1.953 29.111 1.00 75.50 462 SER A C 1
ATOM 3729 O O . SER A 1 462 ? -37.487 -1.300 28.321 1.00 75.50 462 SER A O 1
ATOM 3731 N N . LEU A 1 463 ? -38.335 -3.267 28.994 1.00 77.06 463 LEU A N 1
ATOM 3732 C CA . LEU A 1 463 ? -37.698 -4.116 27.991 1.00 77.06 463 LEU A CA 1
ATOM 3733 C C . LEU A 1 463 ? -38.776 -4.797 27.137 1.00 77.06 463 LEU A C 1
ATOM 3735 O O . LEU A 1 463 ? -39.857 -5.114 27.622 1.00 77.06 463 LEU A O 1
ATOM 3739 N N . LYS A 1 464 ? -38.490 -5.009 25.846 1.00 79.38 464 LYS A N 1
ATOM 3740 C CA . LYS A 1 464 ? -39.441 -5.664 24.927 1.00 79.38 464 LYS A CA 1
ATOM 3741 C C . LYS A 1 464 ? -39.497 -7.178 25.118 1.00 79.38 464 LYS A C 1
ATOM 3743 O O . LYS A 1 464 ? -40.555 -7.764 24.962 1.00 79.38 464 LYS A O 1
ATOM 3748 N N . VAL A 1 465 ? -38.350 -7.785 25.419 1.00 83.31 465 VAL A N 1
ATOM 3749 C CA . VAL A 1 465 ? -38.173 -9.225 25.639 1.00 83.31 465 VAL A CA 1
ATOM 3750 C C . VAL A 1 465 ? -37.155 -9.399 26.756 1.00 83.31 465 VAL A C 1
ATOM 3752 O O . VAL A 1 465 ? -36.124 -8.719 26.746 1.00 83.31 465 VAL A O 1
ATOM 3755 N N . VAL A 1 466 ? -37.427 -10.288 27.712 1.00 86.00 466 VAL A N 1
ATOM 3756 C CA . VAL A 1 466 ? -36.510 -10.594 28.817 1.00 86.00 466 VAL A CA 1
ATOM 3757 C C . VAL A 1 466 ? -36.331 -12.093 28.970 1.00 86.00 466 VAL A C 1
ATOM 3759 O O . VAL A 1 466 ? -37.292 -12.842 29.100 1.00 86.00 466 VAL A O 1
ATOM 3762 N N . GLY A 1 467 ? -35.064 -12.503 29.013 1.00 89.75 467 GLY A N 1
ATOM 3763 C CA . GLY A 1 467 ? -34.646 -13.788 29.555 1.00 89.75 467 GLY A CA 1
ATOM 3764 C C . GLY A 1 467 ? -34.184 -13.617 31.003 1.00 89.75 467 GLY A C 1
ATOM 3765 O O . GLY A 1 467 ? -33.236 -12.869 31.245 1.00 89.75 467 GLY A O 1
ATOM 3766 N N . LEU A 1 468 ? -34.824 -14.295 31.956 1.00 89.25 468 LEU A N 1
ATOM 3767 C CA . LEU A 1 468 ? -34.352 -14.405 33.338 1.00 89.25 468 LEU A CA 1
ATOM 3768 C C . LEU A 1 468 ? -33.629 -15.736 33.527 1.00 89.25 468 LEU A C 1
ATOM 3770 O O . LEU A 1 468 ? -34.252 -16.796 33.503 1.00 89.25 468 LEU A O 1
ATOM 3774 N N . ASP A 1 469 ? -32.321 -15.670 33.749 1.00 89.44 469 ASP A N 1
ATOM 3775 C CA . ASP A 1 469 ? -31.527 -16.817 34.180 1.00 89.44 469 ASP A CA 1
ATOM 3776 C C . ASP A 1 469 ? -31.553 -16.922 35.712 1.00 89.44 469 ASP A C 1
ATOM 3778 O O . ASP A 1 469 ? -30.978 -16.096 36.422 1.00 89.44 469 ASP A O 1
ATOM 3782 N N . LEU A 1 470 ? -32.265 -17.933 36.206 1.00 88.81 470 LEU A N 1
ATOM 3783 C CA . LEU A 1 470 ? -32.452 -18.259 37.618 1.00 88.81 470 LEU A CA 1
ATOM 3784 C C . LEU A 1 470 ? -31.806 -19.606 37.971 1.00 88.81 470 LEU A C 1
ATOM 3786 O O . LEU A 1 470 ? -32.226 -20.262 38.925 1.00 88.81 470 LEU A O 1
ATOM 3790 N N . GLN A 1 471 ? -30.770 -20.029 37.234 1.00 86.81 471 GLN A N 1
ATOM 3791 C CA . GLN A 1 471 ? -29.935 -21.174 37.626 1.00 86.81 471 GLN A CA 1
ATOM 3792 C C . GLN A 1 471 ? -29.320 -21.002 39.019 1.00 86.81 471 GLN A C 1
ATOM 3794 O O . GLN A 1 471 ? -29.091 -21.985 39.724 1.00 86.81 471 GLN A O 1
ATOM 3799 N N . ARG A 1 472 ? -29.112 -19.751 39.442 1.00 85.06 472 ARG A N 1
ATOM 3800 C CA . ARG A 1 472 ? -28.858 -19.379 40.835 1.00 85.06 472 ARG A CA 1
ATOM 3801 C C . ARG A 1 472 ? -30.085 -18.635 41.381 1.00 85.06 472 ARG A C 1
ATOM 3803 O O . ARG A 1 472 ? -30.549 -17.706 40.719 1.00 85.06 472 ARG A O 1
ATOM 3810 N N . PRO A 1 473 ? -30.613 -19.010 42.559 1.00 82.19 473 PRO A N 1
ATOM 3811 C CA . PRO A 1 473 ? -31.794 -18.359 43.109 1.00 82.19 473 PRO A CA 1
ATOM 3812 C C . PRO A 1 473 ? -31.530 -16.887 43.449 1.00 82.19 473 PRO A C 1
ATOM 3814 O O . PRO A 1 473 ? -30.407 -16.504 43.788 1.00 82.19 473 PRO A O 1
ATOM 3817 N N . CYS A 1 474 ? -32.584 -16.068 43.395 1.00 84.44 474 CYS A N 1
ATOM 3818 C CA . CYS A 1 474 ? -32.546 -14.706 43.922 1.00 84.44 474 CYS A CA 1
ATOM 3819 C C . CYS A 1 474 ? -32.193 -14.730 45.416 1.00 84.44 474 CYS A C 1
ATOM 3821 O O . CYS A 1 474 ? -32.612 -15.630 46.146 1.00 84.44 474 CYS A O 1
ATOM 3823 N N . PHE A 1 475 ? -31.423 -13.740 45.866 1.00 80.81 475 PHE A N 1
ATOM 3824 C CA . PHE A 1 475 ? -30.862 -13.708 47.223 1.00 80.81 475 PHE A CA 1
ATOM 3825 C C . PHE A 1 475 ? -31.372 -12.531 48.066 1.00 80.81 475 PHE A C 1
ATOM 3827 O O . PHE A 1 475 ? -31.143 -12.511 49.273 1.00 80.81 475 PHE A O 1
ATOM 3834 N N . SER A 1 476 ? -32.087 -11.576 47.464 1.00 82.50 476 SER A N 1
ATOM 3835 C CA . SER A 1 476 ? -32.639 -10.412 48.162 1.00 82.50 476 SER A CA 1
ATOM 3836 C C . SER A 1 476 ? -34.151 -10.286 47.995 1.00 82.50 476 SER A C 1
ATOM 3838 O O . SER A 1 476 ? -34.725 -10.731 46.995 1.00 82.50 476 SER A O 1
ATOM 3840 N N . HIS A 1 477 ? -34.781 -9.629 48.972 1.00 84.25 477 HIS A N 1
ATOM 3841 C CA . HIS A 1 477 ? -36.202 -9.306 48.954 1.00 84.25 477 HIS A CA 1
ATOM 3842 C C . HIS A 1 477 ? -36.623 -8.606 47.652 1.00 84.25 477 HIS A C 1
ATOM 3844 O O . HIS A 1 477 ? -35.932 -7.698 47.185 1.00 84.25 477 HIS A O 1
ATOM 3850 N N . GLY A 1 478 ? -37.736 -9.038 47.047 1.00 84.00 478 GLY A N 1
ATOM 3851 C CA . GLY A 1 478 ? -38.347 -8.373 45.886 1.00 84.00 478 GLY A CA 1
ATOM 3852 C C . GLY A 1 478 ? -37.546 -8.458 44.578 1.00 84.00 478 GLY A C 1
ATOM 3853 O O . GLY A 1 478 ? -37.986 -7.952 43.547 1.00 84.00 478 GLY A O 1
ATOM 3854 N N . GLN A 1 479 ? -36.389 -9.124 44.570 1.00 86.25 479 GLN A N 1
ATOM 3855 C CA . GLN A 1 479 ? -35.508 -9.177 43.402 1.00 86.25 479 GLN A CA 1
ATOM 3856 C C . GLN A 1 479 ? -36.163 -9.907 42.227 1.00 86.25 479 GLN A C 1
ATOM 3858 O O . GLN A 1 479 ? -36.149 -9.404 41.108 1.00 86.25 479 GLN A O 1
ATOM 3863 N N . LEU A 1 480 ? -36.808 -11.051 42.475 1.00 87.81 480 LEU A N 1
ATOM 3864 C CA . LEU A 1 480 ? -37.524 -11.787 41.431 1.00 87.81 480 LEU A CA 1
ATOM 3865 C C . LEU A 1 480 ? -38.626 -10.926 40.796 1.00 87.81 480 LEU A C 1
ATOM 3867 O O . LEU A 1 480 ? -38.740 -10.869 39.573 1.00 87.81 480 LEU A O 1
ATOM 3871 N N . TYR A 1 481 ? -39.372 -10.190 41.625 1.00 87.81 481 TYR A N 1
ATOM 3872 C CA . TYR A 1 481 ? -40.388 -9.246 41.166 1.00 87.81 481 TYR A CA 1
ATOM 3873 C C . TYR A 1 481 ? -39.791 -8.150 40.277 1.00 87.81 481 TYR A C 1
ATOM 3875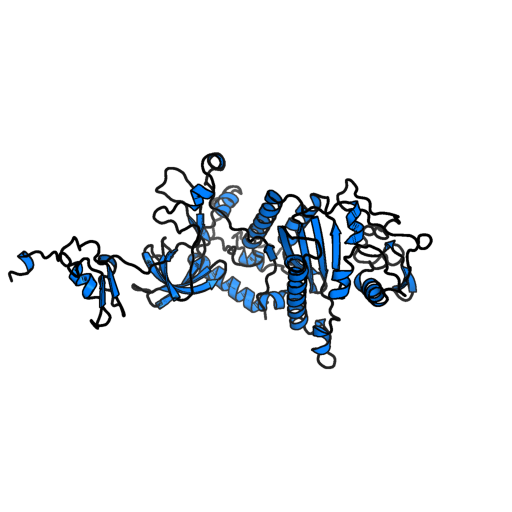 O O . TYR A 1 481 ? -40.325 -7.871 39.203 1.00 87.81 481 TYR A O 1
ATOM 3883 N N . VAL A 1 482 ? -38.654 -7.561 40.664 1.00 87.44 482 VAL A N 1
ATOM 3884 C CA . VAL A 1 482 ? -37.956 -6.571 39.829 1.00 87.44 482 VAL A CA 1
ATOM 3885 C C . VAL A 1 482 ? -37.622 -7.158 38.458 1.00 87.44 482 VAL A C 1
ATOM 3887 O O . VAL A 1 482 ? -37.885 -6.499 37.459 1.00 87.44 482 VAL A O 1
ATOM 3890 N N . GLY A 1 483 ? -37.109 -8.389 38.391 1.00 85.56 483 GLY A N 1
ATOM 3891 C CA . GLY A 1 483 ? -36.771 -9.048 37.126 1.00 85.56 483 GLY A CA 1
ATOM 3892 C C . GLY A 1 483 ? -37.984 -9.298 36.224 1.00 85.56 483 GLY A C 1
ATOM 3893 O O . GLY A 1 483 ? -37.934 -8.990 35.035 1.00 85.56 483 GLY A O 1
ATOM 3894 N N . CYS A 1 484 ? -39.082 -9.813 36.785 1.00 86.88 484 CYS A N 1
ATOM 3895 C CA . CYS A 1 484 ? -40.297 -10.125 36.024 1.00 86.88 484 CYS A CA 1
ATOM 3896 C C . CYS A 1 484 ? -41.060 -8.866 35.576 1.00 86.88 484 CYS A C 1
ATOM 3898 O O . CYS A 1 484 ? -41.623 -8.838 34.488 1.00 86.88 484 CYS A O 1
ATOM 3900 N N . SER A 1 485 ? -41.040 -7.797 36.376 1.00 86.44 485 SER A N 1
ATOM 3901 C CA . SER A 1 485 ? -41.785 -6.550 36.123 1.00 86.44 485 SER A CA 1
ATOM 3902 C C . SER A 1 485 ? -41.158 -5.626 35.067 1.00 86.44 485 SER A C 1
ATOM 3904 O O . SER A 1 485 ? -41.560 -4.471 34.941 1.00 86.44 485 SER A O 1
ATOM 3906 N N . ARG A 1 486 ? -40.143 -6.080 34.317 1.00 83.81 486 ARG A N 1
ATOM 3907 C CA . ARG A 1 486 ? -39.483 -5.263 33.277 1.00 83.81 486 ARG A CA 1
ATOM 3908 C C . ARG A 1 486 ? -40.234 -5.244 31.940 1.00 83.81 486 ARG A C 1
ATOM 3910 O O . ARG A 1 486 ? -39.728 -4.659 30.987 1.00 83.81 486 ARG A O 1
ATOM 3917 N N . LEU A 1 487 ? -41.397 -5.886 31.853 1.00 83.50 487 LEU A N 1
ATOM 3918 C CA . LEU A 1 487 ? -42.143 -6.137 30.619 1.00 83.50 487 LEU A CA 1
ATOM 3919 C C . LEU A 1 487 ? -43.578 -5.637 30.747 1.00 83.50 487 LEU A C 1
ATOM 3921 O O . LEU A 1 487 ? -44.135 -5.655 31.840 1.00 83.50 487 LEU A O 1
ATOM 3925 N N . GLY A 1 488 ? -44.184 -5.263 29.620 1.00 76.56 488 GLY A N 1
ATOM 3926 C CA . GLY A 1 488 ? -45.628 -5.012 29.536 1.00 76.56 488 GLY A CA 1
ATOM 3927 C C . GLY A 1 488 ? -46.457 -6.220 29.079 1.00 76.56 488 GLY A C 1
ATOM 3928 O O . GLY A 1 488 ? -47.671 -6.193 29.223 1.00 76.56 488 GLY A O 1
ATOM 3929 N N . ASP A 1 489 ? -45.820 -7.257 28.522 1.00 84.31 489 ASP A N 1
ATOM 3930 C CA . ASP A 1 489 ? -46.463 -8.463 27.976 1.00 84.31 489 ASP A CA 1
ATOM 3931 C C . ASP A 1 489 ? -45.695 -9.699 28.468 1.00 84.31 489 ASP A C 1
ATOM 3933 O O . ASP A 1 489 ? -44.478 -9.801 28.273 1.00 84.31 489 ASP A O 1
ATOM 3937 N N . ASP A 1 490 ? -46.398 -10.613 29.131 1.00 83.62 490 ASP A N 1
ATOM 3938 C CA . ASP A 1 490 ? -45.847 -11.812 29.764 1.00 83.62 490 ASP A CA 1
ATOM 3939 C C . ASP A 1 490 ? -45.358 -12.851 28.746 1.00 83.62 490 ASP A C 1
ATOM 3941 O O . ASP A 1 490 ? -44.423 -13.599 29.034 1.00 83.62 490 ASP A O 1
ATOM 3945 N N . ARG A 1 491 ? -45.886 -12.839 27.515 1.00 87.75 491 ARG A N 1
ATOM 3946 C CA . ARG A 1 491 ? -45.449 -13.727 26.421 1.00 87.75 491 ARG A CA 1
ATOM 3947 C C . ARG A 1 491 ? -43.993 -13.507 26.015 1.00 87.75 491 ARG A C 1
ATOM 3949 O O . ARG A 1 491 ? -43.381 -14.386 25.414 1.00 87.75 491 ARG A O 1
ATOM 3956 N N . ASN A 1 492 ? -43.441 -12.343 26.352 1.00 88.88 492 ASN A N 1
ATOM 3957 C CA . ASN A 1 492 ? -42.054 -11.975 26.083 1.00 88.88 492 ASN A CA 1
ATOM 3958 C C . ASN A 1 492 ? -41.122 -12.218 27.289 1.00 88.88 492 ASN A C 1
ATOM 3960 O O . ASN A 1 492 ? -39.962 -11.784 27.266 1.00 88.88 492 ASN A O 1
ATOM 3964 N N . LEU A 1 493 ? -41.616 -12.886 28.342 1.00 89.50 493 LEU A N 1
ATOM 3965 C CA . LEU A 1 493 ? -40.830 -13.339 29.487 1.00 89.50 493 LEU A CA 1
ATOM 3966 C C . LEU A 1 493 ? -40.409 -14.797 29.305 1.00 89.50 493 LEU A C 1
ATOM 3968 O O . LEU A 1 493 ? -41.232 -15.709 29.277 1.00 89.50 493 LEU A O 1
ATOM 3972 N N . HIS A 1 494 ? -39.105 -15.037 29.269 1.00 91.12 494 HIS A N 1
ATOM 3973 C CA . HIS A 1 494 ? -38.542 -16.381 29.224 1.00 91.12 494 HIS A CA 1
ATOM 3974 C C . HIS A 1 494 ? -37.731 -16.630 30.491 1.00 91.12 494 HIS A C 1
ATOM 3976 O O . HIS A 1 494 ? -36.773 -15.915 30.767 1.00 91.12 494 HIS A O 1
ATOM 3982 N N . ILE A 1 495 ? -38.105 -17.638 31.278 1.00 90.62 495 ILE A N 1
ATOM 3983 C CA . ILE A 1 495 ? -37.433 -17.954 32.543 1.00 90.62 495 ILE A CA 1
ATOM 3984 C C . ILE A 1 495 ? -36.699 -19.285 32.410 1.00 90.62 495 ILE A C 1
ATOM 3986 O O . ILE A 1 495 ? -37.302 -20.316 32.117 1.00 90.62 495 ILE A O 1
ATOM 3990 N N . LEU A 1 496 ? -35.397 -19.266 32.681 1.00 90.94 496 LEU A N 1
ATOM 3991 C CA . LEU A 1 496 ? -34.569 -20.453 32.827 1.00 90.94 496 LEU A CA 1
ATOM 3992 C C . LEU A 1 496 ? -34.379 -20.732 34.319 1.00 90.94 496 LEU A C 1
ATOM 3994 O O . LEU A 1 496 ? -33.609 -20.047 34.982 1.00 90.94 496 LEU A O 1
ATOM 3998 N N . ALA A 1 497 ? -35.079 -21.730 34.857 1.00 90.38 497 ALA A N 1
ATOM 3999 C CA . ALA A 1 497 ? -34.985 -22.117 36.265 1.00 90.38 497 ALA A CA 1
ATOM 4000 C C . ALA A 1 497 ? -34.791 -23.640 36.406 1.00 90.38 497 ALA A C 1
ATOM 4002 O O . ALA A 1 497 ? -35.525 -24.401 35.759 1.00 90.38 497 ALA A O 1
ATOM 4003 N N . PRO A 1 498 ? -33.855 -24.114 37.253 1.00 88.44 498 PRO A N 1
ATOM 4004 C CA . PRO A 1 498 ? -33.684 -25.535 37.539 1.00 88.44 498 PRO A CA 1
ATOM 4005 C C . PRO A 1 498 ? -34.998 -26.138 38.036 1.00 88.44 498 PRO A C 1
ATOM 4007 O O . PRO A 1 498 ? -35.671 -25.570 38.894 1.00 88.44 498 PRO A O 1
ATOM 4010 N N . HIS A 1 499 ? -35.407 -27.270 37.460 1.00 87.38 499 HIS A N 1
ATOM 4011 C CA . HIS A 1 499 ? -36.675 -27.941 37.790 1.00 87.38 499 HIS A CA 1
ATOM 4012 C C . HIS A 1 499 ? -37.926 -27.046 37.683 1.00 87.38 499 HIS A C 1
ATOM 4014 O O . HIS A 1 499 ? -38.949 -27.348 38.296 1.00 87.38 499 HIS A O 1
ATOM 4020 N N . ARG A 1 500 ? -37.852 -25.941 36.919 1.00 84.50 500 ARG A N 1
ATOM 4021 C CA . ARG A 1 500 ? -38.903 -24.913 36.815 1.00 84.50 500 ARG A CA 1
ATOM 4022 C C . ARG A 1 500 ? -39.301 -24.301 38.168 1.00 84.50 500 ARG A C 1
ATOM 4024 O O . ARG A 1 500 ? -40.435 -23.863 38.336 1.00 84.50 500 ARG A O 1
ATOM 4031 N N . LYS A 1 501 ? -38.381 -24.270 39.138 1.00 85.38 501 LYS A N 1
ATOM 4032 C CA . LYS A 1 501 ? -38.594 -23.696 40.473 1.00 85.38 501 LYS A CA 1
ATOM 4033 C C . LYS A 1 501 ? -37.439 -22.768 40.844 1.00 85.38 501 LYS A C 1
ATOM 4035 O O . LYS A 1 501 ? -36.301 -22.980 40.445 1.00 85.38 501 LYS A O 1
ATOM 4040 N N . THR A 1 502 ? -37.732 -21.736 41.628 1.00 86.25 502 THR A N 1
ATOM 4041 C CA . THR A 1 502 ? -36.731 -20.813 42.178 1.00 86.25 502 THR A CA 1
ATOM 4042 C C . THR A 1 502 ? -37.141 -20.382 43.583 1.00 86.25 502 THR A C 1
ATOM 4044 O O . THR A 1 502 ? -38.328 -20.401 43.916 1.00 86.25 502 THR A O 1
ATOM 4047 N N . LYS A 1 503 ? -36.172 -19.996 44.417 1.00 83.88 503 LYS A N 1
ATOM 4048 C CA . LYS A 1 503 ? -36.439 -19.464 45.756 1.00 83.88 503 LYS A CA 1
ATOM 4049 C C . LYS A 1 503 ? -36.850 -17.999 45.626 1.00 83.88 503 LYS A C 1
ATOM 4051 O O . LYS A 1 503 ? -36.063 -17.175 45.165 1.00 83.88 503 LYS A O 1
ATOM 4056 N N . ASN A 1 504 ? -38.073 -17.683 46.037 1.00 82.69 504 ASN A N 1
ATOM 4057 C CA . ASN A 1 504 ? -38.541 -16.307 46.136 1.00 82.69 504 ASN A CA 1
ATOM 4058 C C . ASN A 1 504 ? -38.307 -15.803 47.563 1.00 82.69 504 ASN A C 1
ATOM 4060 O O . ASN A 1 504 ? -38.789 -16.414 48.515 1.00 82.69 504 ASN A O 1
ATOM 4064 N N . ILE A 1 505 ? -37.538 -14.727 47.716 1.00 82.88 505 ILE A N 1
ATOM 4065 C CA . ILE A 1 505 ? -37.241 -14.137 49.023 1.00 82.88 505 ILE A CA 1
ATOM 4066 C C . ILE A 1 505 ? -38.179 -12.953 49.210 1.00 82.88 505 ILE A C 1
ATOM 4068 O O . ILE A 1 505 ? -38.113 -11.971 48.470 1.00 82.88 505 ILE A O 1
ATOM 4072 N N . ILE A 1 506 ? -39.069 -13.074 50.191 1.00 79.06 506 ILE A N 1
ATOM 4073 C CA . ILE A 1 506 ? -40.040 -12.056 50.579 1.00 79.06 506 ILE A CA 1
ATOM 4074 C C . ILE A 1 506 ? -39.912 -11.856 52.096 1.00 79.06 506 ILE A C 1
ATOM 4076 O O . ILE A 1 506 ? -39.766 -12.828 52.828 1.00 79.06 506 ILE A O 1
ATOM 4080 N N . TYR A 1 507 ? -39.913 -10.602 52.542 1.00 80.38 507 TYR A N 1
ATOM 4081 C CA . TYR A 1 507 ? -39.937 -10.209 53.944 1.00 80.38 507 TYR A CA 1
ATOM 4082 C C . TYR A 1 507 ? -41.405 -10.190 54.336 1.00 80.38 507 TYR A C 1
ATOM 4084 O O . TYR A 1 507 ? -42.205 -9.475 53.730 1.00 80.38 507 TYR A O 1
ATOM 4092 N N . THR A 1 508 ? -41.766 -11.076 55.252 1.00 74.69 508 THR A N 1
ATOM 4093 C CA . THR A 1 508 ? -43.148 -11.319 55.672 1.00 74.69 508 THR A CA 1
ATOM 4094 C C . THR A 1 508 ? -43.752 -10.127 56.404 1.00 74.69 508 THR A C 1
ATOM 4096 O O . THR A 1 508 ? -44.962 -9.953 56.364 1.00 74.69 508 THR A O 1
ATOM 4099 N N . GLU A 1 509 ? -42.916 -9.268 56.983 1.00 75.44 509 GLU A N 1
ATOM 4100 C CA . GLU A 1 509 ? -43.292 -8.031 57.670 1.00 75.44 509 GLU A CA 1
ATOM 4101 C C . GLU A 1 509 ? -43.996 -7.027 56.739 1.00 75.44 509 GLU A C 1
ATOM 4103 O O . GLU A 1 509 ? -44.746 -6.183 57.205 1.00 75.44 509 GLU A O 1
ATOM 4108 N N . ILE A 1 510 ? -43.781 -7.132 55.421 1.00 62.41 510 ILE A N 1
ATOM 4109 C CA . ILE A 1 510 ? -44.365 -6.245 54.395 1.00 62.41 510 ILE A CA 1
ATOM 4110 C C . ILE A 1 510 ? -45.702 -6.805 53.862 1.00 62.41 510 ILE A C 1
ATOM 4112 O O . ILE A 1 510 ? -46.433 -6.123 53.155 1.00 62.41 510 ILE A O 1
ATOM 4116 N N . LEU A 1 511 ? -46.032 -8.062 54.178 1.00 62.00 511 LEU A N 1
ATOM 4117 C CA . LEU A 1 511 ? -47.272 -8.726 53.749 1.00 62.00 511 LEU A CA 1
ATOM 4118 C C . LEU A 1 511 ? -48.368 -8.726 54.832 1.00 62.00 511 LEU A C 1
ATOM 4120 O O . LEU A 1 511 ? -49.423 -9.312 54.604 1.00 62.00 511 LEU A O 1
ATOM 4124 N N . GLN A 1 512 ? -48.107 -8.138 56.005 1.00 56.69 512 GLN A N 1
ATOM 4125 C CA . GLN A 1 512 ? -49.017 -8.107 57.160 1.00 56.69 512 GLN A CA 1
ATOM 4126 C C . GLN A 1 512 ? -49.721 -6.748 57.371 1.00 56.69 512 GLN A C 1
ATOM 4128 O O . GLN A 1 512 ? -50.159 -6.477 58.487 1.00 56.69 512 GLN A O 1
ATOM 4133 N N . GLU A 1 513 ? -49.850 -5.914 56.332 1.00 47.38 513 GLU A N 1
ATOM 4134 C CA . GLU A 1 513 ? -50.777 -4.761 56.344 1.00 47.38 513 GLU A CA 1
ATOM 4135 C C . GLU A 1 513 ? -52.175 -5.136 55.845 1.00 47.38 513 GLU A C 1
ATOM 4137 O O . GLU A 1 513 ? -52.275 -5.759 54.759 1.00 47.38 513 GLU A O 1
#

InterPro domains:
  IPR025476 Helitron helicase-like domain [PF14214] (1-152)
  IPR027417 P-loop containing nucleoside triphosphate hydrolase [SSF52540] (354-498)
  IPR049163 DNA helicase Pif1-like, 2B domain [PF21530] (360-405)

Organism: Araneus ventricosus (NCBI:txid182803)

pLDDT: mean 80.58, std 14.45, range [37.69, 98.0]

Sequence (513 aa):
MYAKIESERLRFIRLNQKKLRVEDYIHLRDAINSDGNINKLGKPTILPSSFTGGPRYMHERTQDAMTNVRNFGRPDLFITFTCNPQWKEITDELMARQKSHDRHDLIGRVFHLKLNTLTNLINKGKIFRTTRCFIYTVEWQKRGLPHAHILLWLQEKIHVHKIDDLISAELPNPESDPMLHGVIKTQMIHGPCGSFNPLSPCMKEGKCTKRYPGNFLKDTQTGHDGYPLYRRRKPEDGGYVTTKKVRGSEVGIDNRWIVPFCPLLTRAFNAHINVEYCSSIKSIKYVCKYINKGSDMAVFNLAHNDTQHDEVQLYEIGRYLSSNEAVWRILGFPIHERHPTVIHLNTTVETNQAVDYPTEFLNSLEPSGIPAHKLELKIGAPIMLLRNLDPPALCNGTRLIVKKLMPNVIEAVILTGHSAGKDVFIPRIPHIPSDVPFEFKRLQFPVRLSFAMSINKSQGQSLKVVGLDLQRPCFSHGQLYVGCSRLGDDRNLHILAPHRKTKNIIYTEILQE

Foldseek 3Di:
DLVVVVVVVLVCQQVCVQQVVVVQPVVVVVVVVVVDDPPQDDPARADDLVDPLFPNVLVVLLVLLVVCCVVQNDFFKKKKFWQDLPPCQNVVPADVPDGSLVCLLSQLVVVLVLVVVVVCCVDVVVLVHHWPKKKKFWDQPPVGTIMMIMTTHHPDHQDQQCCCVFKALAQDDCVVCVLLNVLQVVAFFQPDDQPLHPPPPQHDPSARVVRPLADADCAWADDPVWWIRHHFHDVVRVTDWDWDDDPNDIDIDTSSGGAMDGSVSCSVNSHRMHMTGTRDPVVSVVSSCRSNDRADFDADDPDDPRDRNYSSVVVPHGGDDGPSNSSSVVVVPDRMDMPPDDDDFKAFPDPVCRVVADSVNVQPDDDQLDDHSDADDDQQFKKFFSAASDPPQRHGGFIWGFHDDDPFKTWTATCDDPRGGDIGIWGFGWDWDPPDPGTMIRGGGRMHGPPDDQLVVLAPAADDADEAEVCPADDDACSVVSRCVNYPDNVRYHYDYVVPDHDHDHDVVVVPD